Protein AF-A0A5C7P693-F1 (afdb_monomer)

Radius of gyration: 24.86 Å; Cα contacts (8 Å, |Δi|>4): 1282; chains: 1; bounding box: 94×65×63 Å

Structure (mmCIF, N/CA/C/O backbone):
data_AF-A0A5C7P693-F1
#
_entry.id   AF-A0A5C7P693-F1
#
loop_
_atom_site.group_PDB
_atom_site.id
_atom_site.type_symbol
_atom_site.label_atom_id
_atom_site.label_alt_id
_atom_site.label_comp_id
_atom_site.label_asym_id
_atom_site.label_entity_id
_atom_site.label_seq_id
_atom_site.pdbx_PDB_ins_code
_atom_site.Cartn_x
_atom_site.Cartn_y
_atom_site.Cartn_z
_atom_site.occupancy
_atom_site.B_iso_or_equiv
_atom_site.auth_seq_id
_atom_site.auth_comp_id
_atom_site.auth_asym_id
_a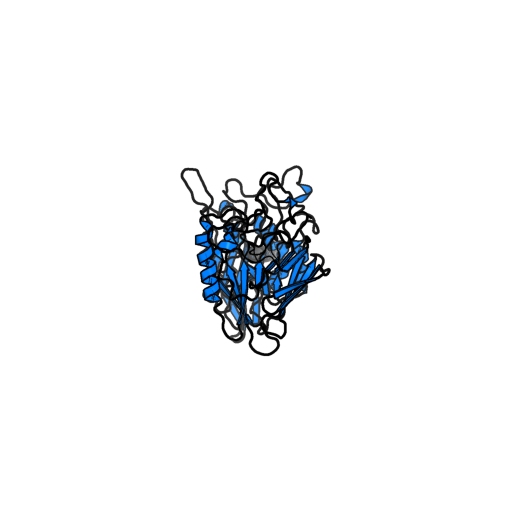tom_site.auth_atom_id
_atom_site.pdbx_PDB_model_num
ATOM 1 N N . MET A 1 1 ? -62.249 37.754 34.924 1.00 47.22 1 MET A N 1
ATOM 2 C CA . MET A 1 1 ? -62.516 36.468 34.241 1.00 47.22 1 MET A CA 1
ATOM 3 C C . MET A 1 1 ? -61.365 35.525 34.557 1.00 47.22 1 MET A C 1
ATOM 5 O O . MET A 1 1 ? -60.233 35.872 34.254 1.00 47.22 1 MET A O 1
ATOM 9 N N . ARG A 1 2 ? -61.610 34.408 35.256 1.00 47.81 2 ARG A N 1
ATOM 10 C CA . ARG A 1 2 ? -60.581 33.380 35.505 1.00 47.81 2 ARG A CA 1
ATOM 11 C C . ARG A 1 2 ? -60.559 32.422 34.303 1.00 47.81 2 ARG A C 1
ATOM 13 O O . ARG A 1 2 ? -61.648 32.008 33.904 1.00 47.81 2 ARG A O 1
ATOM 20 N N . PRO A 1 3 ? -59.395 32.068 33.728 1.00 51.25 3 PRO A N 1
ATOM 21 C CA . PRO A 1 3 ? -59.340 31.085 32.649 1.00 51.25 3 PRO A CA 1
ATOM 22 C C . PRO A 1 3 ? -59.873 29.739 33.153 1.00 51.25 3 PRO A C 1
ATOM 24 O O . PRO A 1 3 ? -59.611 29.364 34.301 1.00 51.25 3 PRO A O 1
ATOM 27 N N . SER A 1 4 ? -60.639 29.023 32.326 1.00 54.06 4 SER A N 1
ATOM 28 C CA . SER A 1 4 ? -61.181 27.716 32.706 1.00 54.06 4 SER A CA 1
ATOM 29 C C . SER A 1 4 ? -60.040 26.714 32.921 1.00 54.06 4 SER A C 1
ATOM 31 O O . SER A 1 4 ? -59.011 26.764 32.243 1.00 54.06 4 SER A O 1
ATOM 33 N N . ARG A 1 5 ? -60.212 25.785 33.872 1.00 58.06 5 ARG A N 1
ATOM 34 C CA . ARG A 1 5 ? -59.250 24.698 34.155 1.00 58.06 5 ARG A CA 1
ATOM 35 C C . ARG A 1 5 ? -58.845 23.912 32.896 1.00 58.06 5 ARG A C 1
ATOM 37 O O . ARG A 1 5 ? -57.736 23.396 32.836 1.00 58.06 5 ARG A O 1
ATOM 44 N N . SER A 1 6 ? -59.712 23.874 31.888 1.00 57.50 6 SER A N 1
ATOM 45 C CA . SER A 1 6 ? -59.493 23.220 30.597 1.00 57.50 6 SER A CA 1
ATOM 46 C C . SER A 1 6 ? -58.358 23.858 29.787 1.00 57.50 6 SER A C 1
ATOM 48 O O . SER A 1 6 ? -57.587 23.143 29.159 1.00 57.50 6 SER A O 1
ATOM 50 N N . VAL A 1 7 ? -58.203 25.187 29.842 1.00 58.53 7 VAL A N 1
ATOM 51 C CA . VAL A 1 7 ? -57.138 25.910 29.117 1.00 58.53 7 VAL A CA 1
ATOM 52 C C . VAL A 1 7 ? -55.760 25.598 29.709 1.00 58.53 7 VAL A C 1
ATOM 54 O O . VAL A 1 7 ? -54.795 25.422 28.972 1.00 58.53 7 VAL A O 1
ATOM 57 N N . TRP A 1 8 ? -55.677 25.453 31.034 1.00 55.38 8 TRP A N 1
ATOM 58 C CA . TRP A 1 8 ? -54.432 25.112 31.729 1.00 55.38 8 TRP A CA 1
ATOM 59 C C . TRP A 1 8 ? -53.971 23.677 31.459 1.00 55.38 8 TRP A C 1
ATOM 61 O O . TRP A 1 8 ? -52.776 23.443 31.314 1.00 55.38 8 TRP A O 1
ATOM 71 N N . LEU A 1 9 ? -54.904 22.727 31.344 1.00 57.31 9 LEU A N 1
ATOM 72 C CA . LEU A 1 9 ? -54.591 21.328 31.031 1.00 57.31 9 LEU A CA 1
ATOM 73 C C . LEU A 1 9 ? -54.105 21.153 29.586 1.00 57.31 9 LEU A C 1
ATOM 75 O O . LEU A 1 9 ? -53.140 20.431 29.354 1.00 57.31 9 LEU A O 1
ATOM 79 N N . VAL A 1 10 ? -54.723 21.851 28.628 1.00 61.34 10 VAL A N 1
ATOM 80 C CA . VAL A 1 10 ? -54.292 21.820 27.221 1.00 61.34 10 VAL A CA 1
ATOM 81 C C . VAL A 1 10 ? -52.940 22.513 27.046 1.00 61.34 10 VAL A C 1
ATOM 83 O O . VAL A 1 10 ? -52.070 21.974 26.371 1.00 61.34 10 VAL A O 1
ATOM 86 N N . ALA A 1 11 ? -52.716 23.657 27.703 1.00 56.78 11 ALA A N 1
ATOM 87 C CA . ALA A 1 11 ? -51.423 24.342 27.672 1.00 56.78 11 ALA A CA 1
ATOM 88 C C . ALA A 1 11 ? -50.302 23.499 28.308 1.00 56.78 11 ALA A C 1
ATOM 90 O O . ALA A 1 11 ? -49.216 23.409 27.744 1.00 56.78 11 ALA A O 1
ATOM 91 N N . ALA A 1 12 ? -50.567 22.831 29.437 1.00 59.97 12 ALA A N 1
ATOM 92 C CA . ALA A 1 12 ? -49.597 21.941 30.073 1.00 59.97 12 ALA A CA 1
ATOM 93 C C . ALA A 1 12 ? -49.266 20.718 29.199 1.00 59.97 12 ALA A C 1
ATOM 95 O O . ALA A 1 12 ? -48.096 20.375 29.054 1.00 59.97 12 ALA A O 1
ATOM 96 N N . ALA A 1 13 ? -50.268 20.099 28.564 1.00 59.09 13 ALA A N 1
ATOM 97 C CA . ALA A 1 13 ? -50.055 18.977 27.649 1.00 59.09 13 ALA A CA 1
ATOM 98 C C . ALA A 1 13 ? -49.260 19.386 26.395 1.00 59.09 13 ALA A C 1
ATOM 100 O O . ALA A 1 13 ? -48.373 18.650 25.965 1.00 59.09 13 ALA A O 1
ATOM 101 N N . LEU A 1 14 ? -49.523 20.578 25.845 1.00 58.81 14 LEU A N 1
ATOM 102 C CA . LEU A 1 14 ? -48.789 21.112 24.695 1.00 58.81 14 LEU A CA 1
ATOM 103 C C . LEU A 1 14 ? -47.322 21.410 25.048 1.00 58.81 14 LEU A C 1
ATOM 105 O O . LEU A 1 14 ? -46.427 21.080 24.277 1.00 58.81 14 LEU A O 1
ATOM 109 N N . VAL A 1 15 ? -47.062 21.979 26.230 1.00 64.94 15 VAL A N 1
ATOM 110 C CA . VAL A 1 15 ? -45.697 22.245 26.715 1.00 64.94 15 VAL A CA 1
ATOM 111 C C . VAL A 1 15 ? -44.927 20.941 26.937 1.00 64.94 15 VAL A C 1
ATOM 113 O O . VAL A 1 15 ? -43.784 20.840 26.503 1.00 64.94 15 VAL A O 1
ATOM 116 N N . VAL A 1 16 ? -45.545 19.920 27.540 1.00 66.88 16 VAL A N 1
ATOM 117 C CA . VAL A 1 16 ? -44.906 18.604 27.732 1.00 66.88 16 VAL A CA 1
ATOM 118 C C . VAL A 1 16 ? -44.606 17.925 26.391 1.00 66.88 16 VAL A C 1
ATOM 120 O O . VAL A 1 16 ? -43.514 17.388 26.221 1.00 66.88 16 VAL A O 1
ATOM 123 N N . ALA A 1 17 ? -45.519 17.995 25.418 1.00 59.44 17 ALA A N 1
ATOM 124 C CA . ALA A 1 17 ? -45.304 17.430 24.085 1.00 59.44 17 ALA A CA 1
ATOM 125 C C . ALA A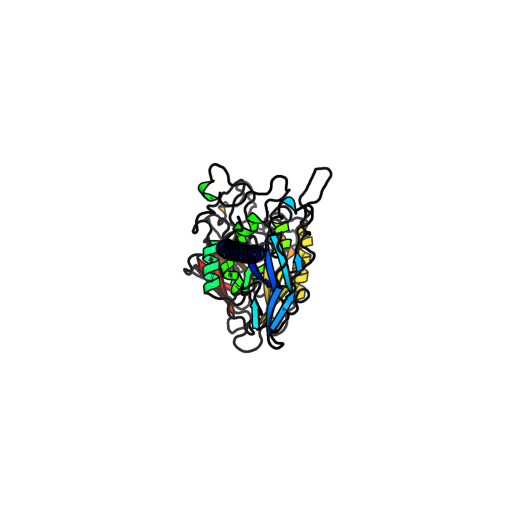 1 17 ? -44.176 18.141 23.313 1.00 59.44 17 ALA A C 1
ATOM 127 O O . ALA A 1 17 ? -43.347 17.480 22.692 1.00 59.44 17 ALA A O 1
ATOM 128 N N . VAL A 1 18 ? -44.099 19.475 23.389 1.00 63.09 18 VAL A N 1
ATOM 129 C CA . VAL A 1 18 ? -43.037 20.263 22.738 1.00 63.09 18 VAL A CA 1
ATOM 130 C C . VAL A 1 18 ? -41.677 20.025 23.400 1.00 63.09 18 VAL A C 1
ATOM 132 O O . VAL A 1 18 ? -40.685 19.846 22.697 1.00 63.09 18 VAL A O 1
ATOM 135 N N . VAL A 1 19 ? -41.616 19.962 24.734 1.00 66.56 19 VAL A N 1
ATOM 136 C CA . VAL A 1 19 ? -40.375 19.644 25.465 1.00 66.56 19 VAL A CA 1
ATOM 137 C C . VAL A 1 19 ? -39.921 18.210 25.178 1.00 66.56 19 VAL A C 1
ATOM 139 O O . VAL A 1 19 ? -38.734 17.988 24.950 1.00 66.56 19 VAL A O 1
ATOM 142 N N . GLY A 1 20 ? -40.849 17.250 25.117 1.00 57.53 20 GLY A N 1
ATOM 143 C CA . GLY A 1 20 ? -40.555 15.866 24.738 1.00 57.53 20 GLY A CA 1
ATOM 144 C C . GLY A 1 20 ? -40.014 15.745 23.311 1.00 57.53 20 GLY A C 1
ATOM 145 O O . GLY A 1 20 ? -38.998 15.091 23.098 1.00 57.53 20 GLY A O 1
ATOM 146 N N . LEU A 1 21 ? -40.626 16.435 22.342 1.00 60.53 21 LEU A N 1
ATOM 147 C CA . LEU A 1 21 ? -40.161 16.451 20.952 1.00 60.53 21 LEU A CA 1
ATO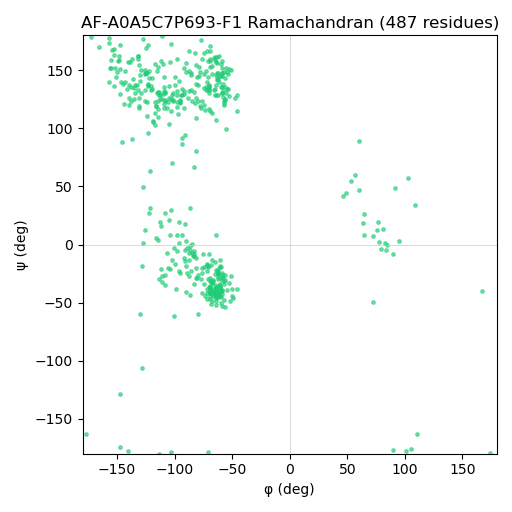M 148 C C . LEU A 1 21 ? -38.779 17.113 20.811 1.00 60.53 21 LEU A C 1
ATOM 150 O O . LEU A 1 21 ? -37.923 16.598 20.098 1.00 60.53 21 LEU A O 1
ATOM 154 N N . MET A 1 22 ? -38.532 18.213 21.529 1.00 58.88 22 MET A N 1
ATOM 155 C CA . MET A 1 22 ? -37.226 18.885 21.566 1.00 58.88 22 MET A CA 1
ATOM 156 C C . MET A 1 22 ? -36.141 18.004 22.201 1.00 58.88 22 MET A C 1
ATOM 158 O O . MET A 1 22 ? -35.011 17.997 21.722 1.00 58.88 22 MET A O 1
ATOM 162 N N . ALA A 1 23 ? -36.473 17.231 23.240 1.00 57.84 23 ALA A N 1
ATOM 163 C CA . ALA A 1 23 ? -35.546 16.283 23.856 1.00 57.84 23 ALA A CA 1
ATOM 164 C C . ALA A 1 23 ? -35.203 15.116 22.913 1.00 57.84 23 ALA A C 1
ATOM 166 O O . ALA A 1 23 ? -34.032 14.773 22.780 1.00 57.84 23 ALA A O 1
ATOM 167 N N . VAL A 1 24 ? -36.192 14.556 22.205 1.00 58.59 24 VAL A N 1
ATOM 168 C CA . VAL A 1 24 ? -35.976 13.491 21.207 1.00 58.59 24 VAL A CA 1
ATOM 169 C C . VAL A 1 24 ? -35.137 13.992 20.029 1.00 58.59 24 VAL A C 1
ATOM 171 O O . VAL A 1 24 ? -34.193 13.320 19.623 1.00 58.59 24 VAL A O 1
ATOM 174 N N . LEU A 1 25 ? -35.417 15.196 19.519 1.00 55.19 25 LEU A N 1
ATOM 175 C CA . LEU A 1 25 ? -34.618 15.820 18.460 1.00 55.19 25 LEU A CA 1
ATOM 176 C C . LEU A 1 25 ? -33.186 16.125 18.918 1.00 55.19 25 LEU A C 1
ATOM 178 O O . LEU A 1 25 ? -32.253 15.960 18.139 1.00 55.19 25 LEU A O 1
ATOM 182 N N . ALA A 1 26 ? -32.990 16.536 20.174 1.00 52.62 26 ALA A N 1
ATOM 183 C CA . ALA A 1 26 ? -31.662 16.791 20.727 1.00 52.62 26 ALA A CA 1
ATOM 184 C C . ALA A 1 26 ? -30.843 15.505 20.926 1.00 52.62 26 ALA A C 1
ATOM 186 O O . ALA A 1 26 ? -29.634 15.533 20.708 1.00 52.62 26 ALA A O 1
ATOM 187 N N . VAL A 1 27 ? -31.478 14.392 21.312 1.00 54.28 27 VAL A N 1
ATOM 188 C CA . VAL A 1 27 ? -30.828 13.072 21.394 1.00 54.28 27 VAL A CA 1
ATOM 189 C C . VAL A 1 27 ? -30.477 12.568 19.996 1.00 54.28 27 VAL A C 1
ATOM 191 O O . VAL A 1 27 ? -29.309 12.318 19.739 1.00 54.28 27 VAL A O 1
ATOM 194 N N . ALA A 1 28 ? -31.421 12.566 19.050 1.00 52.25 28 ALA A N 1
ATOM 195 C CA . ALA A 1 28 ? -31.156 12.142 17.672 1.00 52.25 28 ALA A CA 1
ATOM 196 C C . ALA A 1 28 ? -30.082 13.001 16.975 1.00 52.25 28 ALA A C 1
ATOM 198 O O . ALA A 1 28 ? -29.264 12.489 16.216 1.00 52.25 28 ALA A O 1
ATOM 199 N N . ALA A 1 29 ? -30.040 14.310 17.247 1.00 55.09 29 ALA A N 1
ATOM 200 C CA . ALA A 1 29 ? -28.994 15.191 16.731 1.00 55.09 29 ALA A CA 1
ATOM 201 C C . ALA A 1 29 ? -27.624 14.956 17.393 1.00 55.09 29 ALA A C 1
ATOM 203 O O . ALA A 1 29 ? -26.605 15.183 16.746 1.00 55.09 29 ALA A O 1
ATOM 204 N N . ARG A 1 30 ? -27.577 14.523 18.661 1.00 57.56 30 ARG A N 1
ATOM 205 C CA . ARG A 1 30 ? -26.333 14.118 19.340 1.00 57.56 30 ARG A CA 1
ATOM 206 C C . ARG A 1 30 ? -25.839 12.766 18.835 1.00 57.56 30 ARG A C 1
ATOM 208 O O . ARG A 1 30 ? -24.663 12.664 18.505 1.00 57.56 30 ARG A O 1
ATOM 215 N N . ASP A 1 31 ? -26.734 11.795 18.693 1.00 61.16 31 ASP A N 1
ATOM 216 C CA . ASP A 1 31 ? -26.422 10.469 18.156 1.00 61.16 31 ASP A CA 1
ATOM 217 C C . ASP A 1 31 ? -25.913 10.579 16.712 1.00 61.16 31 ASP A C 1
ATOM 219 O O . ASP A 1 31 ? -24.866 10.032 16.390 1.00 61.16 31 ASP A O 1
ATOM 223 N N . ASN A 1 32 ? -26.551 11.402 15.868 1.00 63.41 32 ASN A N 1
ATOM 224 C CA . ASN A 1 32 ? -26.065 11.656 14.506 1.00 63.41 32 ASN A CA 1
ATOM 225 C C . ASN A 1 32 ? -24.734 12.417 14.451 1.00 63.41 32 ASN A C 1
ATOM 227 O O . ASN A 1 32 ? -23.987 12.232 13.493 1.00 63.41 32 ASN A O 1
ATOM 231 N N . ARG A 1 33 ? -24.435 13.300 15.416 1.00 66.31 33 ARG A N 1
ATOM 232 C CA . ARG A 1 33 ? -23.152 14.031 15.469 1.00 66.31 33 ARG A CA 1
ATOM 233 C C . ARG A 1 33 ? -21.992 13.128 15.868 1.00 66.31 33 ARG A C 1
ATOM 235 O O . ARG A 1 33 ? -20.912 13.288 15.312 1.00 66.31 33 ARG A O 1
ATOM 242 N N . ASN A 1 34 ? -22.237 12.203 16.791 1.00 71.12 34 ASN A N 1
ATOM 243 C CA . ASN A 1 34 ? -21.235 11.276 17.309 1.00 71.12 34 ASN A CA 1
ATOM 244 C C . ASN A 1 34 ? -21.159 9.959 16.520 1.00 71.12 34 ASN A C 1
ATOM 246 O O . ASN A 1 34 ? -20.299 9.133 16.815 1.00 71.12 34 ASN A O 1
ATOM 250 N N . ALA A 1 35 ? -22.042 9.754 15.537 1.00 81.81 35 ALA A N 1
ATOM 251 C CA . ALA A 1 35 ? -21.994 8.590 14.667 1.00 81.81 35 ALA A CA 1
ATOM 252 C C . ALA A 1 35 ? -20.677 8.571 13.863 1.00 81.81 35 ALA A C 1
ATOM 254 O O . ALA A 1 35 ? -20.345 9.581 13.227 1.00 81.81 35 ALA A O 1
ATOM 255 N N . PRO A 1 36 ? -19.933 7.452 13.873 1.00 88.56 36 PRO A N 1
ATOM 256 C CA . PRO A 1 36 ? -18.752 7.289 13.039 1.00 88.56 36 PRO A CA 1
ATOM 257 C C . PRO A 1 36 ? -19.138 7.306 11.562 1.00 88.56 36 PRO A C 1
ATOM 259 O O . PRO A 1 36 ? -20.120 6.693 11.149 1.00 88.56 36 PRO A O 1
ATOM 262 N N . LEU A 1 37 ? -18.337 8.018 10.776 1.00 94.25 37 LEU A N 1
ATOM 263 C CA . LEU A 1 37 ? -18.365 7.980 9.316 1.00 94.25 37 LEU A CA 1
ATOM 264 C C . LEU A 1 37 ? -17.731 6.682 8.809 1.00 94.25 37 LEU A C 1
ATOM 266 O O . LEU A 1 37 ? -18.185 6.121 7.820 1.00 94.25 37 LEU A O 1
ATOM 270 N N . ALA A 1 38 ? -16.720 6.188 9.525 1.00 97.19 38 ALA A N 1
ATOM 271 C CA . ALA A 1 38 ? -16.117 4.883 9.307 1.00 97.19 38 ALA A CA 1
ATOM 272 C C . ALA A 1 38 ? -15.526 4.339 10.609 1.00 97.19 38 ALA A C 1
ATOM 274 O O . ALA A 1 38 ? -15.098 5.103 11.479 1.00 97.19 38 ALA A O 1
ATOM 275 N N . ALA A 1 39 ? -15.471 3.015 10.715 1.00 98.25 39 ALA A N 1
ATOM 276 C CA . ALA A 1 39 ? -14.687 2.309 11.713 1.00 98.25 39 ALA A CA 1
ATOM 277 C C . ALA A 1 39 ? -14.068 1.072 11.063 1.00 98.25 39 ALA A C 1
ATOM 279 O O . ALA A 1 39 ? -14.768 0.365 10.345 1.00 98.25 39 ALA A O 1
ATOM 280 N N . PHE A 1 40 ? -12.781 0.833 11.295 1.00 98.69 40 PHE A N 1
ATOM 281 C CA . PHE A 1 40 ? -12.024 -0.262 10.689 1.00 98.69 40 PHE A CA 1
ATOM 282 C C . PHE A 1 40 ? -10.869 -0.696 11.589 1.00 98.69 40 PHE A C 1
ATOM 284 O O . PHE A 1 40 ? -10.530 -0.013 12.557 1.00 98.69 40 PHE A O 1
ATOM 291 N N . THR A 1 41 ? -10.259 -1.832 11.263 1.00 98.88 41 THR A N 1
ATOM 292 C CA . THR A 1 41 ? -9.111 -2.372 11.996 1.00 98.88 41 THR A CA 1
ATOM 293 C C . THR A 1 41 ? -7.864 -2.325 11.120 1.00 98.88 41 THR A C 1
ATOM 295 O O . THR A 1 41 ? -7.879 -2.792 9.985 1.00 98.88 41 THR A O 1
ATOM 298 N N . ILE A 1 42 ? -6.784 -1.758 11.654 1.00 98.75 42 ILE A N 1
ATOM 299 C CA . ILE A 1 42 ? -5.488 -1.613 10.982 1.00 98.75 42 ILE A CA 1
ATOM 300 C C . ILE A 1 42 ? -4.508 -2.639 11.556 1.00 98.75 42 ILE A C 1
ATOM 302 O O . ILE A 1 42 ? -4.434 -2.803 12.779 1.00 98.75 42 ILE A O 1
ATOM 306 N N . MET A 1 43 ? -3.736 -3.292 10.686 1.00 98.75 43 MET A N 1
ATOM 307 C CA . MET A 1 43 ? -2.601 -4.128 11.086 1.00 98.75 43 MET A CA 1
ATOM 308 C C . MET A 1 43 ? -1.458 -3.261 11.624 1.00 98.75 43 MET A C 1
ATOM 310 O O . MET A 1 43 ? -1.111 -2.234 11.048 1.00 98.75 43 MET A O 1
ATOM 314 N N . ALA A 1 44 ? -0.839 -3.685 12.719 1.00 98.44 44 ALA A N 1
ATOM 315 C CA . ALA A 1 44 ? 0.168 -2.916 13.438 1.00 98.44 44 ALA A CA 1
ATOM 316 C C . ALA A 1 44 ? 1.337 -3.801 13.901 1.00 98.44 44 ALA A C 1
ATOM 318 O O . ALA A 1 44 ? 1.175 -5.011 14.085 1.00 98.44 44 ALA A O 1
ATOM 319 N N . PRO A 1 45 ? 2.529 -3.237 14.147 1.00 97.75 45 PRO A N 1
ATOM 320 C CA . PRO A 1 45 ? 3.596 -3.997 14.783 1.00 97.75 45 PRO A CA 1
ATOM 321 C C . PRO A 1 45 ? 3.302 -4.277 16.264 1.00 97.75 45 PRO A C 1
ATOM 323 O O . PRO A 1 45 ? 2.513 -3.585 16.912 1.00 97.75 45 PRO A O 1
ATOM 326 N N . ARG A 1 46 ? 3.951 -5.313 16.811 1.00 95.94 46 ARG A N 1
ATOM 327 C CA . ARG A 1 46 ? 3.710 -5.794 18.187 1.00 95.94 46 ARG A CA 1
ATOM 328 C C . ARG A 1 46 ? 4.023 -4.771 19.282 1.00 95.94 46 ARG A C 1
ATOM 330 O O . ARG A 1 46 ? 3.487 -4.880 20.379 1.00 95.94 46 ARG A O 1
ATOM 337 N N . ASP A 1 47 ? 4.903 -3.812 19.011 1.00 95.88 47 ASP A N 1
ATOM 338 C CA . ASP A 1 47 ? 5.233 -2.714 19.925 1.00 95.88 47 ASP A CA 1
ATOM 339 C C . ASP A 1 47 ? 4.152 -1.621 19.964 1.00 95.88 47 ASP A C 1
ATOM 341 O O . ASP A 1 47 ? 4.064 -0.895 20.952 1.00 95.88 47 ASP A O 1
ATOM 345 N N . VAL A 1 48 ? 3.297 -1.542 18.939 1.00 97.75 48 VAL A N 1
ATOM 346 C CA . VAL A 1 48 ? 2.104 -0.680 18.908 1.00 97.75 48 VAL A CA 1
ATOM 347 C C . VAL A 1 48 ? 0.898 -1.377 19.537 1.00 97.75 48 VAL A C 1
ATOM 349 O O . VAL A 1 48 ? 0.157 -0.764 20.304 1.00 97.75 48 VAL A O 1
ATOM 352 N N . SER A 1 49 ? 0.685 -2.657 19.224 1.00 97.69 49 SER A N 1
ATOM 353 C CA . SER A 1 49 ? -0.429 -3.448 19.754 1.00 97.69 49 SER A CA 1
ATOM 354 C C . SER A 1 49 ? -0.026 -4.909 19.919 1.00 97.69 49 SER A C 1
ATOM 356 O O . SER A 1 49 ? 0.445 -5.532 18.970 1.00 97.69 49 SER A O 1
ATOM 358 N N . GLU A 1 50 ? -0.260 -5.491 21.099 1.00 95.44 50 GLU A N 1
ATOM 359 C CA . GLU A 1 50 ? 0.066 -6.900 21.378 1.00 95.44 50 GLU A CA 1
ATOM 360 C C . GLU A 1 50 ? -0.652 -7.861 20.413 1.00 95.44 50 GLU A C 1
ATOM 362 O O . GLU A 1 50 ? -0.048 -8.820 19.929 1.00 95.44 50 GLU A O 1
ATOM 367 N N . SER A 1 51 ? -1.921 -7.571 20.096 1.00 96.69 51 SER A N 1
ATOM 368 C CA . SER A 1 51 ? -2.719 -8.326 19.119 1.00 96.69 51 SER A CA 1
ATOM 369 C C . SER A 1 51 ? -2.341 -8.036 17.667 1.00 96.69 51 SER A C 1
ATOM 371 O O . SER A 1 51 ? -2.857 -8.697 16.774 1.00 96.69 51 SER A O 1
ATOM 373 N N . GLN A 1 52 ? -1.476 -7.043 17.430 1.00 98.00 52 GLN A N 1
ATOM 374 C CA . GLN A 1 52 ? -1.166 -6.481 16.113 1.00 98.00 52 GLN A CA 1
ATOM 375 C C . GLN A 1 52 ? -2.346 -5.801 15.417 1.00 98.00 52 GLN A C 1
ATOM 377 O O . GLN A 1 52 ? -2.285 -5.558 14.216 1.00 98.00 52 GLN A O 1
ATOM 382 N N . LEU A 1 53 ? -3.394 -5.449 16.165 1.00 98.75 53 LEU A N 1
ATOM 383 C CA . LEU A 1 53 ? -4.576 -4.772 15.646 1.00 98.75 53 LEU A CA 1
ATOM 384 C C . LEU A 1 53 ? -4.820 -3.450 16.373 1.00 98.75 53 LEU A C 1
ATOM 386 O O . LEU A 1 53 ? -4.739 -3.369 17.604 1.00 98.75 53 LEU A O 1
ATOM 390 N N . VAL A 1 54 ? -5.152 -2.417 15.606 1.00 98.81 54 VAL A N 1
ATOM 391 C CA . VAL A 1 54 ? -5.569 -1.103 16.104 1.00 98.81 54 VAL A CA 1
ATOM 392 C C . VAL A 1 54 ? -6.936 -0.780 15.518 1.00 98.81 54 VAL A C 1
ATOM 394 O O . VAL A 1 54 ? -7.100 -0.737 14.301 1.00 98.81 54 VAL A O 1
ATOM 397 N N . ALA A 1 55 ? -7.919 -0.522 16.377 1.00 98.75 55 ALA A N 1
ATOM 398 C CA . ALA A 1 55 ? -9.202 0.016 15.950 1.00 98.75 55 ALA A CA 1
ATOM 399 C C . ALA A 1 55 ? -9.035 1.488 15.559 1.00 98.75 55 ALA A C 1
ATOM 401 O O . ALA A 1 55 ? -8.447 2.273 16.307 1.00 98.75 55 ALA A O 1
ATOM 402 N N . ARG A 1 56 ? -9.585 1.868 14.407 1.00 98.62 56 ARG A N 1
ATOM 403 C CA . ARG A 1 56 ? -9.633 3.236 13.889 1.00 98.62 56 ARG A CA 1
ATOM 404 C C . ARG A 1 56 ? -11.083 3.647 13.700 1.00 98.62 56 ARG A C 1
ATOM 406 O O . ARG A 1 56 ? -11.880 2.876 13.177 1.00 98.62 56 ARG A O 1
ATOM 413 N N . ALA A 1 57 ? -11.416 4.867 14.099 1.00 98.25 57 ALA A N 1
ATOM 414 C CA . ALA A 1 57 ? -12.719 5.465 13.843 1.00 98.25 57 ALA A CA 1
ATOM 415 C C . ALA A 1 57 ? -12.551 6.884 13.312 1.00 98.25 57 ALA A C 1
ATOM 417 O O . ALA A 1 57 ? -11.738 7.642 13.841 1.00 98.25 57 ALA A O 1
ATOM 418 N N . LEU A 1 58 ? -13.330 7.243 12.295 1.00 97.94 58 LEU A N 1
ATOM 419 C CA . LEU A 1 58 ? -13.422 8.608 11.789 1.00 97.94 58 LEU A CA 1
ATOM 420 C C . LEU A 1 58 ? -14.790 9.171 12.158 1.00 97.94 58 LEU A C 1
ATOM 422 O O . LEU A 1 58 ? -15.823 8.623 11.777 1.00 97.94 58 LEU A O 1
ATOM 426 N N . VAL A 1 59 ? -14.799 10.267 12.906 1.00 96.56 59 VAL A N 1
ATOM 427 C CA . VAL A 1 59 ? -16.005 11.003 13.307 1.00 96.56 59 VAL A CA 1
ATOM 428 C C . VAL A 1 59 ? -15.891 12.452 12.840 1.00 96.56 59 VAL A C 1
ATOM 430 O O . VAL A 1 59 ? -14.836 12.889 12.380 1.00 96.56 59 VAL A O 1
ATOM 433 N N . ARG A 1 60 ? -16.971 13.230 12.958 1.00 95.31 60 ARG A N 1
ATOM 434 C CA . ARG A 1 60 ? -16.896 14.679 12.713 1.00 95.31 60 ARG A CA 1
ATOM 435 C C . ARG A 1 60 ? -15.967 15.354 13.726 1.00 95.31 60 ARG A C 1
ATOM 437 O O . ARG A 1 60 ? -15.915 14.933 14.879 1.00 95.31 60 ARG A O 1
ATOM 444 N N . ALA A 1 61 ? -15.273 16.415 13.322 1.00 93.62 61 ALA A N 1
ATOM 445 C CA . ALA A 1 61 ? -14.262 17.088 14.145 1.00 93.62 61 ALA A CA 1
ATOM 446 C C . ALA A 1 61 ? -14.770 17.575 15.516 1.00 93.62 61 ALA A C 1
ATOM 448 O O . ALA A 1 61 ? -14.002 17.631 16.480 1.00 93.62 61 ALA A O 1
ATOM 449 N N . GLU A 1 62 ? -16.053 17.935 15.620 1.00 91.12 62 GLU A N 1
ATOM 450 C CA . GLU A 1 62 ? -16.690 18.371 16.864 1.00 91.12 62 GLU A CA 1
ATOM 451 C C . GLU A 1 62 ? -17.177 17.228 17.770 1.00 91.12 62 GLU A C 1
ATOM 453 O O . GLU A 1 62 ? -17.634 17.493 18.887 1.00 91.12 62 GLU A O 1
ATOM 458 N N . ALA A 1 63 ? -17.131 15.983 17.295 1.00 92.69 63 ALA A N 1
ATOM 459 C CA . ALA A 1 63 ? -17.533 14.816 18.064 1.00 92.69 63 ALA A CA 1
ATOM 460 C C . ALA A 1 63 ? -16.463 14.429 19.096 1.00 92.69 63 ALA A C 1
ATOM 462 O O . ALA A 1 63 ? -15.286 14.783 19.001 1.00 92.69 63 ALA A O 1
ATOM 463 N N . THR A 1 64 ? -16.880 13.670 20.105 1.00 93.31 64 THR A N 1
ATOM 464 C CA . THR A 1 64 ? -15.955 12.966 20.999 1.00 93.31 64 THR A CA 1
ATOM 465 C C . THR A 1 64 ? -15.587 11.623 20.394 1.00 93.31 64 THR A C 1
ATOM 467 O O . THR A 1 64 ? -16.442 10.989 19.774 1.00 93.31 64 THR A O 1
ATOM 470 N N . CYS A 1 65 ? -14.361 11.158 20.634 1.00 96.38 65 CYS A N 1
ATOM 471 C CA . CYS A 1 65 ? -14.002 9.800 20.249 1.00 96.38 65 CYS A CA 1
ATOM 472 C C . CYS A 1 65 ? -14.973 8.786 20.876 1.00 96.38 65 CYS A C 1
ATOM 474 O O . CYS A 1 65 ? -15.253 8.890 22.076 1.00 96.38 65 CYS A O 1
ATOM 476 N N . PRO A 1 66 ? -15.526 7.857 20.076 1.00 96.25 66 PRO A N 1
ATOM 477 C CA . PRO A 1 66 ? -16.375 6.797 20.593 1.00 96.25 66 PRO A CA 1
ATOM 478 C C . PRO A 1 66 ? -15.541 5.812 21.420 1.00 96.25 66 PRO A C 1
ATOM 480 O O . PRO A 1 66 ? -14.312 5.826 21.376 1.00 96.25 66 PRO A O 1
ATOM 483 N N . GLN A 1 67 ? -16.220 4.953 22.173 1.00 96.75 67 GLN A N 1
ATOM 484 C CA . GLN A 1 67 ? -15.596 3.787 22.792 1.00 96.75 67 GLN A CA 1
ATOM 485 C C . GLN A 1 67 ? -15.685 2.585 21.847 1.00 96.75 67 GLN A C 1
ATOM 487 O O . GLN A 1 67 ? -16.559 2.529 20.972 1.00 96.75 67 GLN A O 1
ATOM 492 N N . VAL A 1 68 ? -14.772 1.632 22.028 1.00 97.88 68 VAL A N 1
ATOM 493 C CA . VAL A 1 68 ? -14.845 0.317 21.390 1.00 97.88 68 VAL A CA 1
ATOM 494 C C . VAL A 1 68 ? -15.472 -0.662 22.377 1.00 97.88 68 VAL A C 1
ATOM 496 O O . VAL A 1 68 ? -14.839 -1.026 23.372 1.00 97.88 68 VAL A O 1
ATOM 499 N N . SER A 1 69 ? -16.679 -1.133 22.078 1.00 98.12 69 SER A N 1
ATOM 500 C CA . SER A 1 69 ? -17.302 -2.223 22.825 1.00 98.12 69 SER A CA 1
ATOM 501 C C . SER A 1 69 ? -16.670 -3.532 22.370 1.00 98.12 69 SER A C 1
ATOM 503 O O . SER A 1 69 ? -16.748 -3.879 21.189 1.00 98.12 69 SER A O 1
ATOM 505 N N . VAL A 1 70 ? -16.032 -4.258 23.284 1.00 98.12 70 VAL A N 1
ATOM 506 C CA . VAL A 1 70 ? -15.333 -5.513 22.984 1.00 98.12 70 VAL A CA 1
ATOM 507 C C . VAL A 1 70 ? -15.817 -6.650 23.873 1.00 98.12 70 VAL A C 1
ATOM 509 O O . VAL A 1 70 ? -16.122 -6.448 25.049 1.00 98.12 70 VAL A O 1
ATOM 512 N N . SER A 1 71 ? -15.804 -7.861 23.320 1.00 97.56 71 SER A N 1
ATOM 513 C CA . SER A 1 71 ? -16.083 -9.106 24.043 1.00 97.56 71 SER A CA 1
ATOM 514 C C . SER A 1 71 ? -14.939 -10.095 23.852 1.00 97.56 71 SER A C 1
ATOM 516 O O . SER A 1 71 ? -14.270 -10.103 22.817 1.00 97.56 71 SER A O 1
ATOM 518 N N . GLY A 1 72 ? -14.720 -10.950 24.847 1.00 95.00 72 GLY A N 1
ATOM 519 C CA . GLY A 1 72 ? -13.730 -12.025 24.805 1.00 95.00 72 GLY A CA 1
ATOM 520 C C . GLY A 1 72 ? -13.770 -12.871 26.076 1.00 95.00 72 GLY A C 1
ATOM 521 O O . GLY A 1 72 ? -14.717 -12.790 26.860 1.00 95.00 72 GLY A O 1
ATOM 522 N N . ALA A 1 73 ? -12.719 -13.654 26.331 1.00 87.94 73 ALA A N 1
ATOM 523 C CA . ALA A 1 73 ? -12.662 -14.559 27.490 1.00 87.94 73 ALA A CA 1
ATOM 524 C C . ALA A 1 73 ? -12.808 -13.847 28.855 1.00 87.94 73 ALA A C 1
ATOM 526 O O . ALA A 1 73 ? -13.237 -14.456 29.834 1.00 87.94 73 ALA A O 1
ATOM 527 N N . GLY A 1 74 ? -12.462 -12.556 28.921 1.00 86.88 74 GLY A N 1
ATOM 528 C CA . GLY A 1 74 ? -12.597 -11.713 30.113 1.00 86.88 74 GLY A CA 1
ATOM 529 C C . GLY A 1 74 ? -13.979 -11.075 30.319 1.00 86.88 74 GLY A C 1
ATOM 530 O O . GLY A 1 74 ? -14.144 -10.349 31.297 1.00 86.88 74 GLY A O 1
ATOM 531 N N . GLY A 1 75 ? -14.949 -11.328 29.432 1.00 93.81 75 GLY A N 1
ATOM 532 C CA . GLY A 1 75 ? -16.264 -10.677 29.418 1.00 93.81 75 GLY A CA 1
ATOM 533 C C . GLY A 1 75 ? -16.312 -9.396 28.577 1.00 93.81 75 GLY A C 1
ATOM 534 O O . GLY A 1 75 ? -15.331 -9.030 27.926 1.00 93.81 75 GLY A O 1
ATOM 535 N N . ASP A 1 76 ? -17.470 -8.734 28.595 1.00 97.00 76 ASP A N 1
ATOM 536 C CA . ASP A 1 76 ? -17.726 -7.507 27.834 1.00 97.00 76 ASP A CA 1
ATOM 537 C C . ASP A 1 76 ? -17.134 -6.281 28.541 1.00 97.00 76 ASP A C 1
ATOM 539 O O . ASP A 1 76 ? -17.271 -6.125 29.761 1.00 97.00 76 ASP A O 1
ATOM 543 N N . ARG A 1 77 ? -16.494 -5.388 27.782 1.00 96.38 77 ARG A N 1
ATOM 544 C CA . ARG A 1 77 ? -15.975 -4.108 28.287 1.00 96.38 77 ARG A CA 1
ATOM 545 C C . ARG A 1 77 ? -15.904 -3.047 27.193 1.00 96.38 77 ARG A C 1
ATOM 547 O O . ARG A 1 77 ? -15.881 -3.364 26.011 1.00 96.38 77 ARG A O 1
ATOM 554 N N . GLU A 1 78 ? -15.793 -1.798 27.622 1.00 97.31 78 GLU A N 1
ATOM 555 C CA . GLU A 1 78 ? -15.540 -0.647 26.755 1.00 97.31 78 GLU A CA 1
ATOM 556 C C . GLU A 1 78 ? -14.055 -0.269 26.801 1.00 97.31 78 GLU A C 1
ATOM 558 O O . GLU A 1 78 ? -13.449 -0.255 27.878 1.00 97.31 78 GLU A O 1
ATOM 563 N N . LEU A 1 79 ? -13.471 0.032 25.642 1.00 97.19 79 LEU A N 1
ATOM 564 C CA . LEU A 1 79 ? -12.129 0.597 25.509 1.00 97.19 79 LEU A CA 1
ATOM 565 C C . LEU A 1 79 ? -12.238 2.062 25.083 1.00 97.19 79 LEU A C 1
ATOM 567 O O . LEU A 1 79 ? -12.939 2.378 24.121 1.00 97.19 79 LEU A O 1
ATOM 571 N N . ASP A 1 80 ? -11.523 2.950 25.769 1.00 97.50 80 ASP A N 1
ATOM 572 C CA . ASP A 1 80 ? -11.432 4.351 25.362 1.00 97.50 80 ASP A CA 1
ATOM 573 C C . ASP A 1 80 ? -10.559 4.486 24.109 1.00 97.50 80 ASP A C 1
ATOM 575 O O . ASP A 1 80 ? -9.478 3.897 24.032 1.00 97.50 80 ASP A O 1
ATOM 579 N N . MET A 1 81 ? -11.015 5.288 23.144 1.00 98.06 81 MET A N 1
ATOM 580 C CA . MET A 1 81 ? -10.207 5.669 21.987 1.00 98.06 81 MET A CA 1
ATOM 581 C C . MET A 1 81 ? -9.531 7.026 22.207 1.00 98.06 81 MET A C 1
ATOM 583 O O . MET A 1 81 ? -10.136 7.975 22.716 1.00 98.06 81 MET A O 1
ATOM 587 N N . THR A 1 82 ? -8.284 7.134 21.761 1.00 97.62 82 THR A N 1
ATOM 588 C CA . THR A 1 82 ? -7.478 8.353 21.812 1.00 97.62 82 THR A CA 1
ATOM 589 C C . THR A 1 82 ? -7.721 9.204 20.563 1.00 97.62 82 THR A C 1
ATOM 591 O O . THR A 1 82 ? -7.683 8.674 19.452 1.00 97.62 82 THR A O 1
ATOM 594 N N . PRO A 1 83 ? -7.962 10.522 20.695 1.00 97.75 83 PRO A N 1
ATOM 595 C CA . PRO A 1 83 ? -8.079 11.414 19.549 1.00 97.75 83 PRO A CA 1
ATOM 596 C C . PRO A 1 83 ? -6.734 11.621 18.850 1.00 97.75 83 PRO A C 1
ATOM 598 O O . PRO A 1 83 ? -5.742 11.974 19.483 1.00 97.75 83 PRO A O 1
ATOM 601 N N . ARG A 1 84 ? -6.759 11.521 17.525 1.00 97.94 84 ARG A N 1
ATOM 602 C CA . ARG A 1 84 ? -5.662 11.798 16.601 1.00 97.94 84 ARG A CA 1
ATOM 603 C C . ARG A 1 84 ? -5.968 13.085 15.851 1.00 97.94 84 ARG A C 1
ATOM 605 O O . ARG A 1 84 ? -7.040 13.225 15.261 1.00 97.94 84 ARG A O 1
ATOM 612 N N . ARG A 1 85 ? -5.069 14.064 15.932 1.00 96.75 85 ARG A N 1
ATOM 613 C CA . ARG A 1 85 ? -5.295 15.416 15.403 1.00 96.75 85 ARG A CA 1
ATOM 614 C C . ARG A 1 85 ? -4.214 15.776 14.394 1.00 96.75 85 ARG A C 1
ATOM 616 O O . ARG A 1 85 ? -3.065 15.421 14.629 1.00 96.75 85 ARG A O 1
ATOM 623 N N . PRO A 1 86 ? -4.558 16.508 13.323 1.00 97.56 86 PRO A N 1
ATOM 624 C CA . PRO A 1 86 ? -3.558 16.982 12.380 1.00 97.56 86 PRO A CA 1
ATOM 625 C C . PRO A 1 86 ? -2.585 17.942 13.069 1.00 97.56 86 PRO A C 1
ATOM 627 O O . PRO A 1 86 ? -2.942 18.629 14.037 1.00 97.56 86 PRO A O 1
ATOM 630 N N . GLY A 1 87 ? -1.385 18.065 12.507 1.00 96.44 87 GLY A N 1
ATOM 631 C CA . GLY A 1 87 ? -0.478 19.147 12.871 1.00 96.44 87 GLY A CA 1
ATOM 632 C C . GLY A 1 87 ? -1.121 20.522 12.664 1.00 96.44 87 GLY A C 1
ATOM 633 O O . GLY A 1 87 ? -1.939 20.729 11.764 1.00 96.44 87 GLY A O 1
ATOM 634 N N . ALA A 1 88 ? -0.744 21.494 13.497 1.00 96.81 88 ALA A N 1
ATOM 635 C CA . ALA A 1 88 ? -1.389 22.811 13.532 1.00 96.81 88 ALA A CA 1
ATOM 636 C C . ALA A 1 88 ? -1.371 23.548 12.177 1.00 96.81 88 ALA A C 1
ATOM 638 O O . ALA A 1 88 ? -2.297 24.296 11.870 1.00 96.81 88 ALA A O 1
ATOM 639 N N . THR A 1 89 ? -0.335 23.332 11.367 1.00 97.69 89 THR A N 1
ATOM 640 C CA . THR A 1 89 ? -0.164 23.931 10.035 1.00 97.69 89 THR A CA 1
ATOM 641 C C . THR A 1 89 ? -0.941 23.214 8.931 1.00 97.69 89 THR A C 1
ATOM 643 O O . THR A 1 89 ? -1.225 23.838 7.914 1.00 97.69 89 THR A O 1
ATOM 646 N N . ALA A 1 90 ? -1.331 21.952 9.134 1.00 97.75 90 ALA A N 1
ATOM 647 C CA . ALA A 1 90 ? -2.209 21.202 8.232 1.00 97.75 90 ALA A CA 1
ATOM 648 C C . ALA A 1 90 ? -3.699 21.375 8.586 1.00 97.75 90 ALA A C 1
ATOM 650 O O . ALA A 1 90 ? -4.569 21.158 7.746 1.00 97.75 90 ALA A O 1
ATOM 651 N N . GLN A 1 91 ? -4.009 21.817 9.813 1.00 96.69 91 GLN A N 1
ATOM 652 C CA . GLN A 1 91 ? -5.374 21.952 10.336 1.00 96.69 91 GLN A CA 1
ATOM 653 C C . GLN A 1 91 ? -6.382 22.629 9.385 1.00 96.69 91 GLN A C 1
ATOM 655 O O . GLN A 1 91 ? -7.511 22.142 9.338 1.00 96.69 91 GLN A O 1
ATOM 660 N N . PRO A 1 92 ? -6.043 23.676 8.600 1.00 96.75 92 PRO A N 1
ATOM 661 C CA . PRO A 1 92 ? -7.003 24.280 7.674 1.00 96.75 92 PRO A CA 1
ATOM 662 C C . PRO A 1 92 ? -7.593 23.313 6.633 1.00 96.75 92 PRO A C 1
ATOM 664 O O . PRO A 1 92 ? -8.724 23.528 6.203 1.00 96.75 92 PRO A O 1
ATOM 667 N N . ALA A 1 93 ? -6.864 22.256 6.253 1.00 97.75 93 ALA A N 1
ATOM 668 C CA . ALA A 1 93 ? -7.337 21.193 5.357 1.00 97.75 93 ALA A CA 1
ATOM 669 C C . ALA A 1 93 ? -7.983 20.003 6.098 1.00 97.75 93 ALA A C 1
ATOM 671 O O . ALA A 1 93 ? -8.668 19.184 5.486 1.00 97.75 93 ALA A O 1
ATOM 672 N N . PHE A 1 94 ? -7.789 19.919 7.416 1.00 97.88 94 PHE A N 1
ATOM 673 C CA . PHE A 1 94 ? -8.158 18.784 8.268 1.00 97.88 94 PHE A CA 1
ATOM 674 C C . PHE A 1 94 ? -9.006 19.237 9.473 1.00 97.88 94 PHE A C 1
ATOM 676 O O . PHE A 1 94 ? -8.696 18.977 10.637 1.00 97.88 94 PHE A O 1
ATOM 683 N N . ALA A 1 95 ? -10.043 20.032 9.199 1.00 95.62 95 ALA A N 1
ATOM 684 C CA . ALA A 1 95 ? -10.876 20.693 10.209 1.00 95.62 95 ALA A CA 1
ATOM 685 C C . ALA A 1 95 ? -12.277 20.083 10.382 1.00 95.62 95 ALA A C 1
ATOM 687 O O . ALA A 1 95 ? -13.029 20.513 11.257 1.00 95.62 95 ALA A O 1
ATOM 688 N N . SER A 1 96 ? -12.657 19.140 9.525 1.00 95.62 96 SER A N 1
ATOM 689 C CA . SER A 1 96 ? -13.988 18.534 9.446 1.00 95.62 96 SER A CA 1
ATOM 690 C C . SER A 1 96 ? -14.055 17.125 10.033 1.00 95.62 96 SER A C 1
ATOM 692 O O . SER A 1 96 ? -15.142 16.708 10.443 1.00 95.62 96 SER A O 1
ATOM 694 N N . LEU A 1 97 ? -12.920 16.429 10.158 1.00 96.94 97 LEU A N 1
ATOM 695 C CA . LEU A 1 97 ? -12.835 15.101 10.766 1.00 96.94 97 LEU A CA 1
ATOM 696 C C . LEU A 1 97 ? -11.981 15.064 12.028 1.00 96.94 97 LEU A C 1
ATOM 698 O O . LEU A 1 97 ? -11.075 15.866 12.242 1.00 96.94 97 LEU A O 1
ATOM 702 N N . LEU A 1 98 ? -12.281 14.075 12.862 1.00 97.50 98 LEU A N 1
ATOM 703 C CA . LEU A 1 98 ? -11.439 13.626 13.956 1.00 97.50 98 LEU A CA 1
ATOM 704 C C . LEU A 1 98 ? -11.221 12.122 13.795 1.00 97.50 98 LEU A C 1
ATOM 706 O O . LEU A 1 98 ? -12.181 11.349 13.749 1.00 97.50 98 LEU A O 1
ATOM 710 N N . ALA A 1 99 ? -9.955 11.720 13.731 1.00 98.19 99 ALA A N 1
ATOM 711 C CA . ALA A 1 99 ? -9.573 10.322 13.812 1.00 98.19 99 ALA A CA 1
ATOM 712 C C . ALA A 1 99 ? -9.429 9.908 15.280 1.00 98.19 99 ALA A C 1
ATOM 714 O O . ALA A 1 99 ? -9.011 10.699 16.125 1.00 98.19 99 ALA A O 1
ATOM 715 N N . CYS A 1 100 ? -9.774 8.665 15.587 1.00 98.31 100 CYS A N 1
ATOM 716 C CA . CYS A 1 100 ? -9.673 8.091 16.921 1.00 98.31 100 CYS A CA 1
ATOM 717 C C . CYS A 1 100 ? -9.051 6.700 16.826 1.00 98.31 100 CYS A C 1
ATOM 719 O O . CYS A 1 100 ? -9.421 5.935 15.933 1.00 98.31 100 CYS A O 1
ATOM 721 N N . SER A 1 101 ? -8.135 6.360 17.731 1.00 98.25 101 SER A N 1
ATOM 722 C CA . SER A 1 101 ? -7.434 5.070 17.746 1.00 98.25 101 SER A CA 1
ATOM 723 C C . SER A 1 101 ? -7.567 4.352 19.088 1.00 98.25 101 SER A C 1
ATOM 725 O O . SER A 1 101 ? -7.609 4.982 20.142 1.00 98.25 101 SER A O 1
ATOM 727 N N . ALA A 1 102 ? -7.618 3.022 19.061 1.00 98.44 102 ALA A N 1
ATOM 728 C CA . ALA A 1 102 ? -7.413 2.189 20.245 1.00 98.44 102 ALA A CA 1
ATOM 729 C C . ALA A 1 102 ? -6.674 0.896 19.863 1.00 98.44 102 ALA A C 1
ATOM 731 O O . ALA A 1 102 ? -7.202 0.121 19.058 1.00 98.44 102 ALA A O 1
ATOM 732 N N . PRO A 1 103 ? -5.486 0.613 20.433 1.00 98.31 103 PRO A N 1
ATOM 733 C CA . PRO A 1 103 ? -4.874 -0.708 20.337 1.00 98.31 103 PRO A CA 1
ATOM 734 C C . PRO A 1 103 ? -5.815 -1.776 20.905 1.00 98.31 103 PRO A C 1
ATOM 736 O O . PRO A 1 103 ? -6.294 -1.656 22.036 1.00 98.31 103 PRO A O 1
ATOM 739 N N . LEU A 1 104 ? -6.094 -2.819 20.124 1.00 98.12 104 LEU A N 1
ATOM 740 C CA . LEU A 1 104 ? -6.955 -3.912 20.558 1.00 98.12 104 LEU A CA 1
ATOM 741 C C . LEU A 1 104 ? -6.147 -4.926 21.385 1.00 98.12 104 LEU A C 1
ATOM 743 O O . LEU A 1 104 ? -5.081 -5.363 20.956 1.00 98.12 104 LEU A O 1
ATOM 747 N N . PRO A 1 105 ? -6.622 -5.341 22.567 1.00 95.94 105 PRO A N 1
ATOM 748 C CA . PRO A 1 105 ? -6.016 -6.445 23.309 1.00 95.94 105 PRO A CA 1
ATOM 749 C C . PRO A 1 105 ? -6.121 -7.778 22.556 1.00 95.94 105 PRO A C 1
ATOM 751 O O . PRO A 1 105 ? -7.022 -7.970 21.746 1.00 95.94 105 PRO A O 1
ATOM 754 N N . ALA A 1 106 ? -5.241 -8.732 22.860 1.00 94.31 106 ALA A N 1
ATOM 755 C CA . ALA A 1 106 ? -5.368 -10.093 22.340 1.00 94.31 106 ALA A CA 1
ATOM 756 C C . ALA A 1 106 ? -6.571 -10.840 22.959 1.00 94.31 106 ALA A C 1
ATOM 758 O O . ALA A 1 106 ? -7.033 -10.513 24.057 1.00 94.31 106 ALA A O 1
ATOM 759 N N . GLY A 1 107 ? -7.057 -11.878 22.268 1.00 93.38 107 GLY A N 1
ATOM 760 C CA . GLY A 1 107 ? -8.104 -12.780 22.773 1.00 93.38 107 GLY A CA 1
ATOM 761 C C . GLY A 1 107 ? -9.532 -12.219 22.734 1.00 93.38 107 GLY A C 1
ATOM 762 O O . GLY A 1 107 ? -10.402 -12.702 23.467 1.00 93.38 107 GLY A O 1
ATOM 763 N N . LEU A 1 108 ? -9.775 -11.190 21.919 1.00 97.00 108 LEU A N 1
ATOM 764 C CA . LEU A 1 108 ? -11.120 -10.692 21.638 1.00 97.00 108 LEU A CA 1
ATOM 765 C C . LEU A 1 108 ? -11.839 -11.603 20.637 1.00 97.00 108 LEU A C 1
ATOM 767 O O . LEU A 1 108 ? -11.219 -12.173 19.747 1.00 97.00 108 LEU A O 1
ATOM 771 N N . THR A 1 109 ? -13.158 -11.706 20.766 1.00 96.75 109 THR A N 1
ATOM 772 C CA . THR A 1 109 ? -14.024 -12.442 19.829 1.00 96.75 109 THR A CA 1
ATOM 773 C C . THR A 1 109 ? -14.938 -11.521 19.028 1.00 96.75 109 THR A C 1
ATOM 775 O O . THR A 1 109 ? -15.444 -11.918 17.984 1.00 96.75 109 THR A O 1
ATOM 778 N N . SER A 1 110 ? -15.182 -10.299 19.507 1.00 97.88 110 SER A N 1
ATOM 779 C CA . SER A 1 110 ? -15.946 -9.284 18.778 1.00 97.88 110 SER A CA 1
ATOM 780 C C . SER A 1 110 ? -15.575 -7.878 19.230 1.00 97.88 110 SER A C 1
ATOM 782 O O . SER A 1 110 ? -15.200 -7.668 20.386 1.00 97.88 110 SER A O 1
ATOM 784 N N . ALA A 1 111 ? -15.723 -6.921 18.318 1.00 98.19 111 ALA A N 1
ATOM 785 C CA . ALA A 1 111 ? -15.501 -5.506 18.556 1.00 98.19 111 ALA A CA 1
ATOM 786 C C . ALA A 1 111 ? -16.500 -4.681 17.735 1.00 98.19 111 ALA A C 1
ATOM 788 O O . ALA A 1 111 ? -16.779 -4.985 16.571 1.00 98.19 111 ALA A O 1
ATOM 789 N N . THR A 1 112 ? -17.046 -3.632 18.344 1.00 98.06 112 THR A N 1
ATOM 790 C CA . THR A 1 112 ? -17.886 -2.651 17.656 1.00 98.06 112 THR A CA 1
ATOM 791 C C . THR A 1 112 ? -17.520 -1.240 18.078 1.00 98.06 112 THR A C 1
ATOM 793 O O . THR A 1 112 ? -17.284 -0.992 19.257 1.00 98.06 112 THR A O 1
ATOM 796 N N . VAL A 1 113 ? -17.557 -0.299 17.141 1.00 96.94 113 VAL A N 1
ATOM 797 C CA . VAL A 1 113 ? -17.382 1.130 17.410 1.00 96.94 113 VAL A CA 1
ATOM 798 C C . VAL A 1 113 ? -18.689 1.839 17.103 1.00 96.94 113 VAL A C 1
ATOM 800 O O . VAL A 1 113 ? -19.092 1.928 15.944 1.00 96.94 113 VAL A O 1
ATOM 803 N N . ALA A 1 114 ? -19.374 2.315 18.145 1.00 89.44 114 ALA A N 1
ATOM 804 C CA . ALA A 1 114 ? -20.666 3.000 18.028 1.00 89.44 114 ALA A CA 1
ATOM 805 C C . ALA A 1 114 ? -21.672 2.273 17.098 1.00 89.44 114 ALA A C 1
ATOM 807 O O . ALA A 1 114 ? -22.367 2.891 16.293 1.00 89.44 114 ALA A O 1
ATOM 808 N N . GLY A 1 115 ? -21.737 0.941 17.211 1.00 88.00 115 GLY A N 1
ATOM 809 C CA . GLY A 1 115 ? -22.640 0.080 16.440 1.00 88.00 115 GLY A CA 1
ATOM 810 C C . GLY A 1 115 ? -22.091 -0.438 15.105 1.00 88.00 115 GLY A C 1
ATOM 811 O O . GLY A 1 115 ? -22.716 -1.318 14.518 1.00 88.00 115 GLY A O 1
ATOM 812 N N . LEU A 1 116 ? -20.932 0.042 14.639 1.00 95.38 116 LEU A N 1
ATOM 813 C CA . LEU A 1 116 ? -20.240 -0.522 13.477 1.00 95.38 116 LEU A CA 1
ATOM 814 C C . LEU A 1 116 ? -19.361 -1.698 13.907 1.00 95.38 116 LEU A C 1
ATOM 816 O O . LEU A 1 116 ? -18.502 -1.538 14.772 1.00 95.38 116 LEU A O 1
ATOM 820 N N . THR A 1 117 ? -19.563 -2.872 13.313 1.00 97.31 117 THR A N 1
ATOM 821 C CA . THR A 1 117 ? -18.690 -4.036 13.522 1.00 97.31 117 THR A CA 1
ATOM 822 C C . THR A 1 117 ? -17.332 -3.805 12.879 1.00 97.31 117 THR A C 1
ATOM 824 O O . THR A 1 117 ? -17.264 -3.350 11.740 1.00 97.31 117 THR A O 1
ATOM 827 N N . ILE A 1 118 ? -16.272 -4.161 13.603 1.00 98.56 118 ILE A N 1
ATOM 828 C CA . ILE A 1 118 ? -14.901 -4.187 13.093 1.00 98.56 118 ILE A CA 1
ATOM 829 C C . ILE A 1 118 ? -14.235 -5.530 13.443 1.00 98.56 118 ILE A C 1
ATOM 831 O O . ILE A 1 118 ? -14.621 -6.159 14.437 1.00 98.56 118 ILE A O 1
ATOM 835 N N . PRO A 1 119 ? -13.226 -5.973 12.676 1.00 98.25 119 PRO A N 1
ATOM 836 C CA . PRO A 1 119 ? -12.426 -7.147 13.007 1.00 98.25 119 PRO A CA 1
ATOM 837 C C . PRO A 1 119 ? -11.777 -7.004 14.387 1.00 98.25 119 PRO A C 1
ATOM 839 O O . PRO A 1 119 ? -11.062 -6.038 14.653 1.00 98.25 119 PRO A O 1
ATOM 842 N N . ALA A 1 120 ? -12.040 -7.963 15.273 1.00 97.75 120 ALA A N 1
ATOM 843 C CA . ALA A 1 120 ? -11.589 -7.919 16.666 1.00 97.75 120 ALA A CA 1
ATOM 844 C C . ALA A 1 120 ? -10.280 -8.681 16.912 1.00 97.75 120 ALA A C 1
ATOM 846 O O . ALA A 1 120 ? -9.577 -8.404 17.881 1.00 97.75 120 ALA A O 1
ATOM 847 N N . ALA A 1 121 ? -9.994 -9.660 16.056 1.00 96.62 121 ALA A N 1
ATOM 848 C CA . ALA A 1 121 ? -8.854 -10.558 16.129 1.00 96.62 121 ALA A CA 1
ATOM 849 C C . ALA A 1 121 ? -8.533 -11.083 14.723 1.00 96.62 121 ALA A C 1
ATOM 851 O O . ALA A 1 121 ? -9.402 -11.084 13.850 1.00 96.62 121 ALA A O 1
ATOM 852 N N . LEU A 1 122 ? -7.298 -11.545 14.535 1.00 94.75 122 LEU A N 1
ATOM 853 C CA . LEU A 1 122 ? -6.964 -12.451 13.439 1.00 94.75 122 LEU A CA 1
ATOM 854 C C . LEU A 1 122 ? -7.548 -13.837 13.749 1.00 94.75 122 LEU A C 1
ATOM 856 O O . LEU A 1 122 ? -7.636 -14.192 14.932 1.00 94.75 122 LEU A O 1
ATOM 860 N N . PRO A 1 123 ? -7.938 -14.625 12.736 1.00 91.50 123 PRO A N 1
ATOM 861 C CA . PRO A 1 123 ? -8.291 -16.019 12.962 1.00 91.50 123 PRO A CA 1
ATOM 862 C C . PRO A 1 123 ? -7.065 -16.821 13.423 1.00 91.50 123 PRO A C 1
ATOM 864 O O . PRO A 1 123 ? -5.919 -16.435 13.186 1.00 91.50 123 PRO A O 1
ATOM 867 N N . ASP A 1 124 ? -7.316 -17.963 14.066 1.00 89.62 124 ASP A N 1
ATOM 868 C CA . ASP A 1 124 ? -6.254 -18.895 14.472 1.00 89.62 124 ASP A CA 1
ATOM 869 C C . ASP A 1 124 ? -5.522 -19.498 13.256 1.00 89.62 124 ASP A C 1
ATOM 871 O O . ASP A 1 124 ? -4.365 -19.901 13.369 1.00 89.62 124 ASP A O 1
ATOM 875 N N . GLU A 1 125 ? -6.196 -19.548 12.103 1.00 91.62 125 GLU A N 1
ATOM 876 C CA . GLU A 1 125 ? -5.671 -19.971 10.806 1.00 91.62 125 GLU A CA 1
ATOM 877 C C . GLU A 1 125 ? -6.190 -19.004 9.724 1.00 91.62 125 GLU A C 1
ATOM 879 O O . GLU A 1 125 ? -7.393 -18.787 9.609 1.00 91.62 125 GLU A O 1
ATOM 884 N N . VAL A 1 126 ? -5.271 -18.391 8.978 1.00 93.94 126 VAL A N 1
ATOM 885 C CA . VAL A 1 126 ? -5.503 -17.520 7.822 1.00 93.94 126 VAL A CA 1
ATOM 886 C C . VAL A 1 126 ? -5.472 -18.381 6.566 1.00 93.94 126 VAL A C 1
ATOM 888 O O . VAL A 1 126 ? -4.433 -18.957 6.229 1.00 93.94 126 VAL A O 1
ATOM 891 N N . ASP A 1 127 ? -6.602 -18.424 5.872 1.00 93.62 127 ASP A N 1
ATOM 892 C CA . ASP A 1 127 ? -6.824 -19.192 4.650 1.00 93.62 127 ASP A CA 1
ATOM 893 C C . ASP A 1 127 ? -6.925 -18.289 3.413 1.00 93.62 127 ASP A C 1
ATOM 895 O O . ASP A 1 127 ? -6.613 -18.730 2.305 1.00 93.62 127 ASP A O 1
ATOM 899 N N . GLU A 1 128 ? -7.339 -17.029 3.578 1.00 96.88 128 GLU A N 1
ATOM 900 C CA . GLU A 1 128 ? -7.485 -16.078 2.475 1.00 96.88 128 GLU A CA 1
ATOM 901 C C . GLU A 1 128 ? -6.901 -14.701 2.814 1.00 96.88 128 GLU A C 1
ATOM 903 O O . GLU A 1 128 ? -7.296 -14.043 3.776 1.00 96.88 128 GLU A O 1
ATOM 908 N N . VAL A 1 129 ? -5.994 -14.221 1.962 1.00 98.62 129 VAL A N 1
ATOM 909 C CA . VAL A 1 129 ? -5.440 -12.863 2.020 1.00 98.62 129 VAL A CA 1
ATOM 910 C C . VAL A 1 129 ? -5.835 -12.118 0.751 1.00 98.62 129 VAL A C 1
ATOM 912 O O . VAL A 1 129 ? -5.470 -12.530 -0.348 1.00 98.62 129 VAL A O 1
ATOM 915 N N . ALA A 1 130 ? -6.571 -11.019 0.884 1.00 98.88 130 ALA A N 1
ATOM 916 C CA . ALA A 1 130 ? -6.912 -10.167 -0.252 1.00 98.88 130 ALA A CA 1
ATOM 917 C C . ALA A 1 130 ? -5.832 -9.111 -0.511 1.00 98.88 130 ALA A C 1
ATOM 919 O O . ALA A 1 130 ? -5.168 -8.650 0.419 1.00 98.88 130 ALA A O 1
ATOM 920 N N . ILE A 1 131 ? -5.667 -8.724 -1.776 1.00 98.81 131 ILE A N 1
ATOM 921 C CA . ILE A 1 131 ? -4.653 -7.764 -2.220 1.00 98.81 131 ILE A CA 1
ATOM 922 C C . ILE A 1 131 ? -5.280 -6.752 -3.186 1.00 98.81 131 ILE A C 1
ATOM 924 O O . ILE A 1 131 ? -5.949 -7.136 -4.147 1.00 98.81 131 ILE A O 1
ATOM 928 N N . LEU A 1 132 ? -5.045 -5.467 -2.928 1.00 98.31 132 LEU A N 1
ATOM 929 C CA . LEU A 1 132 ? -5.531 -4.306 -3.681 1.00 98.31 132 LEU A CA 1
ATOM 930 C C . LEU A 1 132 ? -4.579 -3.135 -3.390 1.00 98.31 132 LEU A C 1
ATOM 932 O O . LEU A 1 132 ? -4.194 -2.989 -2.242 1.00 98.31 132 LEU A O 1
ATOM 936 N N . ALA A 1 133 ? -4.216 -2.309 -4.371 1.00 98.44 133 ALA A N 1
ATOM 937 C CA . ALA A 1 133 ? -3.445 -1.072 -4.161 1.00 98.44 133 ALA A CA 1
ATOM 938 C C . ALA A 1 133 ? -3.651 -0.080 -5.316 1.00 98.44 133 ALA A C 1
ATOM 940 O O . ALA A 1 133 ? -4.371 -0.398 -6.266 1.00 98.44 133 ALA A O 1
ATOM 941 N N . ASP A 1 134 ? -3.040 1.109 -5.232 1.00 98.75 134 ASP A N 1
ATOM 942 C CA . ASP A 1 134 ? -3.135 2.185 -6.229 1.00 98.75 134 ASP A CA 1
ATOM 943 C C . ASP A 1 134 ? -4.602 2.516 -6.522 1.00 98.75 134 ASP A C 1
ATOM 945 O O . ASP A 1 134 ? -5.107 2.398 -7.641 1.00 98.75 134 ASP A O 1
ATOM 949 N N . SER A 1 135 ? -5.340 2.820 -5.458 1.00 97.88 135 SER A N 1
ATOM 950 C CA . SER A 1 135 ? -6.799 2.717 -5.422 1.00 97.88 135 SER A CA 1
ATOM 951 C C . SER A 1 135 ? -7.531 4.029 -5.699 1.00 97.88 135 SER A C 1
ATOM 953 O O . SER A 1 135 ? -8.684 3.998 -6.137 1.00 97.88 135 SER A O 1
ATOM 955 N N . GLY A 1 136 ? -6.890 5.182 -5.492 1.00 96.12 136 GLY A N 1
ATOM 956 C CA . GLY A 1 136 ? -7.536 6.487 -5.683 1.00 96.12 136 GLY A CA 1
ATOM 957 C C . GLY A 1 136 ? -7.794 6.844 -7.152 1.00 96.12 136 GLY A C 1
ATOM 958 O O . GLY A 1 136 ? -7.529 6.062 -8.064 1.00 96.12 136 GLY A O 1
ATOM 959 N N . CYS A 1 137 ? -8.347 8.034 -7.403 1.00 96.44 137 CYS A N 1
ATOM 960 C CA . CYS A 1 137 ? -8.748 8.443 -8.753 1.00 96.44 137 CYS A CA 1
ATOM 961 C C . CYS A 1 137 ? -7.877 9.568 -9.318 1.00 96.44 137 CYS A C 1
ATOM 963 O O . CYS A 1 137 ? -7.764 10.645 -8.734 1.00 96.44 137 CYS A O 1
ATOM 965 N N . ARG A 1 138 ? -7.288 9.356 -10.499 1.00 96.75 138 ARG A N 1
ATOM 966 C CA . ARG A 1 138 ? -6.324 10.286 -11.096 1.00 96.75 138 ARG A CA 1
ATOM 967 C C . ARG A 1 138 ? -6.963 11.596 -11.551 1.00 96.75 138 ARG A C 1
ATOM 969 O O . ARG A 1 138 ? -7.707 11.629 -12.531 1.00 96.75 138 ARG A O 1
ATOM 976 N N . VAL A 1 139 ? -6.564 12.690 -10.906 1.00 96.75 139 VAL A N 1
ATOM 977 C CA . VAL A 1 139 ? -6.854 14.065 -11.328 1.00 96.75 139 VAL A CA 1
ATOM 978 C C . VAL A 1 139 ? -5.578 14.893 -11.162 1.00 96.75 139 VAL A C 1
ATOM 980 O O . VAL A 1 139 ? -5.321 15.441 -10.093 1.00 96.75 139 VAL A O 1
ATOM 983 N N . ASP A 1 140 ? -4.769 14.962 -12.222 1.00 95.19 140 ASP A N 1
ATOM 984 C CA . ASP A 1 140 ? -3.538 15.763 -12.284 1.00 95.19 140 ASP A CA 1
ATOM 985 C C . ASP A 1 140 ? -3.526 16.688 -13.519 1.00 95.19 140 ASP A C 1
ATOM 987 O O . ASP A 1 140 ? -4.438 16.662 -14.346 1.00 95.19 140 ASP A O 1
ATOM 991 N N . GLU A 1 141 ? -2.489 17.518 -13.667 1.00 93.56 141 GLU A N 1
ATOM 992 C CA . GLU A 1 141 ? -2.376 18.484 -14.777 1.00 93.56 141 GLU A CA 1
ATOM 993 C C . GLU A 1 141 ? -2.385 17.857 -16.185 1.00 93.56 141 GLU A C 1
ATOM 995 O O . GLU A 1 141 ? -2.619 18.553 -17.175 1.00 93.56 141 GLU A O 1
ATOM 1000 N N . LYS A 1 142 ? -2.090 16.560 -16.306 1.00 93.81 142 LYS A N 1
ATOM 1001 C CA . LYS A 1 142 ? -1.931 15.845 -17.581 1.00 93.81 142 LYS A CA 1
ATOM 1002 C C . LYS A 1 142 ? -3.045 14.834 -17.834 1.00 93.81 142 LYS A C 1
ATOM 1004 O O . LYS A 1 142 ? -3.290 14.479 -18.988 1.00 93.81 142 LYS A O 1
ATOM 1009 N N . ARG A 1 143 ? -3.659 14.304 -16.780 1.00 95.44 143 ARG A N 1
ATOM 1010 C CA . ARG A 1 143 ? -4.512 13.116 -16.808 1.00 95.44 143 ARG A CA 1
ATOM 1011 C C . ARG A 1 143 ? -5.714 13.333 -15.903 1.00 95.44 143 ARG A C 1
ATOM 1013 O O . ARG A 1 143 ? -5.574 13.487 -14.693 1.00 95.44 143 ARG A O 1
ATOM 1020 N N . ILE A 1 144 ? -6.897 13.263 -16.509 1.00 96.25 144 ILE A N 1
ATOM 1021 C CA . ILE A 1 144 ? -8.182 13.339 -15.814 1.00 96.25 144 ILE A CA 1
ATOM 1022 C C . ILE A 1 144 ? -8.947 12.036 -16.051 1.00 96.25 144 ILE A C 1
ATOM 1024 O O . ILE A 1 144 ? -9.448 11.787 -17.153 1.00 96.25 144 ILE A O 1
ATOM 1028 N N . GLN A 1 145 ? -9.007 11.198 -15.018 1.00 96.38 145 GLN A N 1
ATOM 1029 C CA . GLN A 1 145 ? -9.771 9.955 -14.987 1.00 96.38 145 GLN A CA 1
ATOM 1030 C C . GLN A 1 145 ? -11.261 10.233 -14.744 1.00 96.38 145 GLN A C 1
ATOM 1032 O O . GLN A 1 145 ? -11.646 11.239 -14.146 1.00 96.38 145 GLN A O 1
ATOM 1037 N N . ASP A 1 146 ? -12.117 9.333 -15.228 1.00 96.00 146 ASP A N 1
ATOM 1038 C CA . ASP A 1 146 ? -13.556 9.382 -14.968 1.00 96.00 146 ASP A CA 1
ATOM 1039 C C . ASP A 1 146 ? -13.890 8.786 -13.593 1.00 96.00 146 ASP A C 1
ATOM 1041 O O . ASP A 1 146 ? -14.310 7.635 -13.480 1.00 96.00 146 ASP A O 1
ATOM 1045 N N . CYS A 1 147 ? -13.690 9.592 -12.548 1.00 95.56 147 CYS A N 1
ATOM 1046 C CA . CYS A 1 147 ? -13.982 9.250 -11.151 1.00 95.56 147 CYS A CA 1
ATOM 1047 C C . CYS A 1 147 ? -15.482 9.086 -10.858 1.00 95.56 147 CYS A C 1
ATOM 1049 O O . CYS A 1 147 ? -15.862 8.597 -9.800 1.00 95.56 147 CYS A O 1
ATOM 1051 N N . ASN A 1 148 ? -16.357 9.512 -11.769 1.00 93.12 148 ASN A N 1
ATOM 1052 C CA . ASN A 1 148 ? -17.805 9.381 -11.610 1.00 93.12 148 ASN A CA 1
ATOM 1053 C C . ASN A 1 148 ? -18.355 8.088 -12.216 1.00 93.12 148 ASN A C 1
ATOM 1055 O O . ASN A 1 148 ? -19.520 7.745 -11.992 1.00 93.12 148 ASN A O 1
ATOM 1059 N N . SER A 1 149 ? -17.542 7.378 -12.995 1.00 94.00 149 SER A N 1
ATOM 1060 C CA . SER A 1 149 ? -17.909 6.118 -13.623 1.00 94.00 149 SER A CA 1
ATOM 1061 C C . SER A 1 149 ? -17.470 4.941 -12.763 1.00 94.00 149 SER A C 1
ATOM 1063 O O . SER A 1 149 ? -16.293 4.814 -12.439 1.00 94.00 149 SER A O 1
ATOM 1065 N N . ARG A 1 150 ? -18.392 4.012 -12.466 1.00 92.44 150 ARG A N 1
ATOM 1066 C CA . ARG A 1 150 ? -18.035 2.771 -11.756 1.00 92.44 150 ARG A CA 1
ATOM 1067 C C . ARG A 1 150 ? -17.044 1.913 -12.546 1.00 92.44 150 ARG A C 1
ATOM 1069 O O . ARG A 1 150 ? -16.285 1.188 -11.923 1.00 92.44 150 ARG A O 1
ATOM 1076 N N . ASP A 1 151 ? -17.035 1.998 -13.875 1.00 93.56 151 ASP A N 1
ATOM 1077 C CA . ASP A 1 151 ? -16.069 1.276 -14.718 1.00 93.56 151 ASP A CA 1
ATOM 1078 C C . ASP A 1 151 ? -14.777 2.084 -14.915 1.00 93.56 151 ASP A C 1
ATOM 1080 O O . ASP A 1 151 ? -13.714 1.516 -15.145 1.00 93.56 151 ASP A O 1
ATOM 1084 N N . GLY A 1 152 ? -14.874 3.417 -14.837 1.00 94.88 152 GLY A N 1
ATOM 1085 C CA . GLY A 1 152 ? -13.738 4.330 -14.953 1.00 94.88 152 GLY A CA 1
ATOM 1086 C C . GLY A 1 152 ? -12.889 4.393 -13.688 1.00 94.88 152 GLY A C 1
ATOM 1087 O O . GLY A 1 152 ? -11.690 4.613 -13.796 1.00 94.88 152 GLY A O 1
ATOM 1088 N N . TRP A 1 153 ? -13.490 4.173 -12.518 1.00 97.38 153 TRP A N 1
ATOM 1089 C CA . TRP A 1 153 ? -12.825 4.095 -11.220 1.00 97.38 153 TRP A CA 1
ATOM 1090 C C . TRP A 1 153 ? -13.545 3.065 -10.322 1.00 97.38 153 TRP A C 1
ATOM 1092 O O . TRP A 1 153 ? -14.492 3.395 -9.601 1.00 97.38 153 TRP A O 1
ATOM 1102 N N . PRO A 1 154 ? -13.158 1.776 -10.400 1.00 97.38 154 PRO A N 1
ATOM 1103 C CA . PRO A 1 154 ? -13.954 0.680 -9.850 1.00 97.38 154 PRO A CA 1
ATOM 1104 C C . PRO A 1 154 ? -13.639 0.291 -8.396 1.00 97.38 154 PRO A C 1
ATOM 1106 O O . PRO A 1 154 ? -14.053 -0.790 -7.970 1.00 97.38 154 PRO A O 1
ATOM 1109 N N . LEU A 1 155 ? -12.965 1.141 -7.610 1.00 98.19 155 LEU A N 1
ATOM 1110 C CA . LEU A 1 155 ? -12.570 0.824 -6.227 1.00 98.19 155 LEU A CA 1
ATOM 1111 C C . LEU A 1 155 ? -13.749 0.323 -5.376 1.00 98.19 155 LEU A C 1
ATOM 1113 O O . LEU A 1 155 ? -13.667 -0.741 -4.767 1.00 98.19 155 LEU A O 1
ATOM 1117 N N . ALA A 1 156 ? -14.885 1.028 -5.401 1.00 97.62 156 ALA A N 1
ATOM 1118 C CA . ALA A 1 156 ? -16.073 0.622 -4.647 1.00 97.62 156 ALA A CA 1
ATOM 1119 C C . ALA A 1 156 ? -16.616 -0.756 -5.077 1.00 97.62 156 ALA A C 1
ATOM 1121 O O . ALA A 1 156 ? -17.089 -1.526 -4.243 1.00 97.62 156 ALA A O 1
ATOM 1122 N N . GLN A 1 157 ? -16.528 -1.096 -6.371 1.00 97.62 157 GLN A N 1
ATOM 1123 C CA . GLN A 1 157 ? -16.943 -2.415 -6.871 1.00 97.62 157 GLN A CA 1
ATOM 1124 C C . GLN A 1 157 ? -16.031 -3.512 -6.330 1.00 97.62 157 GLN A C 1
ATOM 1126 O O . GLN A 1 157 ? -16.510 -4.548 -5.873 1.00 97.62 157 GLN A O 1
ATOM 1131 N N . MET A 1 158 ? -14.721 -3.276 -6.344 1.00 98.50 158 MET A N 1
ATOM 1132 C CA . MET A 1 158 ? -13.747 -4.234 -5.829 1.00 98.50 158 MET A CA 1
ATOM 1133 C C . MET A 1 158 ? -13.862 -4.395 -4.319 1.00 98.50 158 MET A C 1
ATOM 1135 O O . MET A 1 158 ? -13.878 -5.525 -3.843 1.00 98.50 158 MET A O 1
ATOM 1139 N N . ALA A 1 159 ? -14.071 -3.309 -3.574 1.00 98.75 159 ALA A N 1
ATOM 1140 C CA . ALA A 1 159 ? -14.321 -3.371 -2.140 1.00 98.75 159 ALA A CA 1
ATOM 1141 C C . ALA A 1 159 ? -15.562 -4.218 -1.806 1.00 98.75 159 ALA A C 1
ATOM 1143 O O . ALA A 1 159 ? -15.508 -5.055 -0.907 1.00 98.75 159 ALA A O 1
ATOM 1144 N N . GLU A 1 160 ? -16.664 -4.073 -2.557 1.00 98.62 160 GLU A N 1
ATOM 1145 C CA . GLU A 1 160 ? -17.859 -4.926 -2.424 1.00 98.62 160 GLU A CA 1
ATOM 1146 C C . GLU A 1 160 ? -17.544 -6.412 -2.683 1.00 98.62 160 GLU A C 1
ATOM 1148 O O . GLU A 1 160 ? -18.069 -7.292 -1.994 1.00 98.62 160 GLU A O 1
ATOM 1153 N N . ARG A 1 161 ? -16.692 -6.712 -3.671 1.00 98.44 161 ARG A N 1
ATOM 1154 C CA . ARG A 1 161 ? -16.296 -8.086 -4.020 1.00 98.44 161 ARG A CA 1
ATOM 1155 C C . ARG A 1 161 ? -15.369 -8.711 -2.985 1.00 98.44 161 ARG A C 1
ATOM 1157 O O . ARG A 1 161 ? -15.636 -9.829 -2.550 1.00 98.44 161 ARG A O 1
ATOM 1164 N N . ILE A 1 162 ? -14.344 -7.982 -2.555 1.00 98.69 162 ILE A N 1
ATOM 1165 C CA . ILE A 1 162 ? -13.426 -8.401 -1.493 1.00 98.69 162 ILE A CA 1
ATOM 1166 C C . ILE A 1 162 ? -14.219 -8.639 -0.204 1.00 98.69 162 ILE A C 1
ATOM 1168 O O . ILE A 1 162 ? -14.099 -9.693 0.416 1.00 98.69 162 ILE A O 1
ATOM 1172 N N . ALA A 1 163 ? -15.128 -7.728 0.152 1.00 98.62 163 ALA A N 1
ATOM 1173 C CA . ALA A 1 163 ? -16.012 -7.908 1.300 1.00 98.62 163 ALA A CA 1
ATOM 1174 C C . ALA A 1 163 ? -16.882 -9.171 1.196 1.00 98.62 163 ALA A C 1
ATOM 1176 O O . ALA A 1 163 ? -17.084 -9.877 2.184 1.00 98.62 163 ALA A O 1
ATOM 1177 N N . ALA A 1 164 ? -17.386 -9.483 -0.002 1.00 98.38 164 ALA A N 1
ATOM 1178 C CA . ALA A 1 164 ? -18.175 -10.688 -0.240 1.00 98.38 164 ALA A CA 1
ATOM 1179 C C . ALA A 1 164 ? -17.348 -11.983 -0.147 1.00 98.38 164 ALA A C 1
ATOM 1181 O O . ALA A 1 164 ? -17.903 -13.007 0.262 1.00 98.38 164 ALA A O 1
ATOM 1182 N N . ALA A 1 165 ? -16.057 -11.937 -0.496 1.00 97.62 165 ALA A N 1
ATOM 1183 C CA . ALA A 1 165 ? -15.128 -13.053 -0.319 1.00 97.62 165 ALA A CA 1
ATOM 1184 C C . ALA A 1 165 ? -14.862 -13.344 1.168 1.00 97.62 165 ALA A C 1
ATOM 1186 O O . ALA A 1 165 ? -14.780 -14.509 1.542 1.00 97.62 165 ALA A O 1
ATOM 1187 N N . ARG A 1 166 ? -14.878 -12.304 2.020 1.00 97.44 166 ARG A N 1
ATOM 1188 C CA . ARG A 1 166 ? -14.539 -12.368 3.456 1.00 97.44 166 ARG A CA 1
ATOM 1189 C C . ARG A 1 166 ? -13.125 -12.928 3.686 1.00 97.44 166 ARG A C 1
ATOM 1191 O O . ARG A 1 166 ? -13.002 -13.956 4.350 1.00 97.44 166 ARG A O 1
ATOM 1198 N N . PRO A 1 167 ? -12.084 -12.265 3.148 1.00 98.25 167 PRO A N 1
ATOM 1199 C CA . PRO A 1 167 ? -10.711 -12.639 3.453 1.00 98.25 167 PRO A CA 1
ATOM 1200 C C . PRO A 1 167 ? -10.441 -12.472 4.950 1.00 98.25 167 PRO A C 1
ATOM 1202 O O . PRO A 1 167 ? -11.137 -11.727 5.641 1.00 98.25 167 PRO A O 1
ATOM 1205 N N . ASP A 1 168 ? -9.385 -13.107 5.434 1.00 98.12 168 ASP A N 1
ATOM 1206 C CA . ASP A 1 168 ? -8.961 -12.990 6.825 1.00 98.12 168 ASP A CA 1
ATOM 1207 C C . ASP A 1 168 ? -8.145 -11.719 7.073 1.00 98.12 168 ASP A C 1
ATOM 1209 O O . ASP A 1 168 ? -8.142 -11.196 8.185 1.00 98.12 168 ASP A O 1
ATOM 1213 N N . VAL A 1 169 ? -7.442 -11.227 6.043 1.00 98.62 169 VAL A N 1
ATOM 1214 C CA . VAL A 1 169 ? -6.602 -10.016 6.051 1.00 98.62 169 VAL A CA 1
ATOM 1215 C C . VAL A 1 169 ? -6.597 -9.384 4.658 1.00 98.62 169 VAL A C 1
ATOM 1217 O O . VAL A 1 169 ? -6.665 -10.090 3.650 1.00 98.62 169 VAL A O 1
ATOM 1220 N N . ILE A 1 170 ? -6.472 -8.058 4.589 1.00 98.94 170 ILE A N 1
ATOM 1221 C CA . ILE A 1 170 ? -6.227 -7.322 3.341 1.00 98.94 170 ILE A CA 1
ATOM 1222 C C . ILE A 1 170 ? -4.831 -6.691 3.392 1.00 98.94 170 ILE A C 1
ATOM 1224 O O . ILE A 1 170 ? -4.475 -6.040 4.376 1.00 98.94 170 ILE A O 1
ATOM 1228 N N . LEU A 1 171 ? -4.044 -6.866 2.331 1.00 98.94 171 LEU A N 1
ATOM 1229 C CA . LEU A 1 171 ? -2.778 -6.166 2.119 1.00 98.94 171 LEU A CA 1
ATOM 1230 C C . LEU A 1 171 ? -2.997 -5.030 1.124 1.00 98.94 171 LEU A C 1
ATOM 1232 O O . LEU A 1 171 ? -3.439 -5.290 0.005 1.00 98.94 171 LEU A O 1
ATOM 1236 N N . ASP A 1 172 ? -2.649 -3.806 1.524 1.00 98.81 172 ASP A N 1
ATOM 1237 C CA . ASP A 1 172 ? -2.737 -2.627 0.664 1.00 98.81 172 ASP A CA 1
ATOM 1238 C C . ASP A 1 172 ? -1.372 -1.928 0.539 1.00 98.81 172 ASP A C 1
ATOM 1240 O O . ASP A 1 172 ? -0.958 -1.178 1.431 1.00 98.81 172 ASP A O 1
ATOM 1244 N N . PRO A 1 173 ? -0.616 -2.232 -0.533 1.00 98.50 173 PRO A N 1
ATOM 1245 C CA . PRO A 1 173 ? 0.681 -1.623 -0.814 1.00 98.50 173 PRO A CA 1
ATOM 1246 C C . PRO A 1 173 ? 0.712 -0.108 -1.101 1.00 98.50 173 PRO A C 1
ATOM 1248 O O . PRO A 1 173 ? 1.791 0.382 -1.439 1.00 98.50 173 PRO A O 1
ATOM 1251 N N . GLY A 1 174 ? -0.378 0.647 -0.941 1.00 98.06 174 GLY A N 1
ATOM 1252 C CA . GLY A 1 174 ? -0.340 2.113 -0.928 1.00 98.06 174 GLY A CA 1
ATOM 1253 C C . GLY A 1 174 ? -0.860 2.805 -2.184 1.00 98.06 174 GLY A C 1
ATOM 1254 O O . GLY A 1 174 ? -1.360 2.161 -3.103 1.00 98.06 174 GLY A O 1
ATOM 1255 N N . ASP A 1 175 ? -0.727 4.134 -2.182 1.00 98.69 175 ASP A N 1
ATOM 1256 C CA . ASP A 1 175 ? -1.345 5.085 -3.102 1.00 98.69 175 ASP A CA 1
ATOM 1257 C C . ASP A 1 175 ? -2.884 5.043 -3.061 1.00 98.69 175 ASP A C 1
ATOM 1259 O O . ASP A 1 175 ? -3.571 4.339 -3.803 1.00 98.69 175 ASP A O 1
ATOM 1263 N N . TYR A 1 176 ? -3.455 5.855 -2.175 1.00 98.19 176 TYR A N 1
ATOM 1264 C CA . TYR A 1 176 ? -4.902 5.930 -1.936 1.00 98.19 176 TYR A CA 1
ATOM 1265 C C . TYR A 1 176 ? -5.524 7.195 -2.521 1.00 98.19 176 TYR A C 1
ATOM 1267 O O . TYR A 1 176 ? -6.738 7.262 -2.713 1.00 98.19 176 TYR A O 1
ATOM 1275 N N . TYR A 1 177 ? -4.704 8.218 -2.769 1.00 96.75 177 TYR A N 1
ATOM 1276 C CA . TYR A 1 177 ? -5.164 9.568 -3.066 1.00 96.75 177 TYR A CA 1
ATOM 1277 C C . TYR A 1 177 ? -4.475 10.122 -4.317 1.00 96.75 177 TYR A C 1
ATOM 1279 O O . TYR A 1 177 ? -3.263 10.328 -4.350 1.00 96.75 177 TYR A O 1
ATOM 1287 N N . TYR A 1 178 ? -5.243 10.416 -5.366 1.00 96.50 178 TYR A N 1
ATOM 1288 C CA . TYR A 1 178 ? -4.680 10.784 -6.677 1.00 96.50 178 TYR A CA 1
ATOM 1289 C C . TYR A 1 178 ? -5.203 12.113 -7.231 1.00 96.50 178 TYR A C 1
ATOM 1291 O O . TYR A 1 178 ? -4.973 12.444 -8.403 1.00 96.50 178 TYR A O 1
ATOM 1299 N N . ARG A 1 179 ? -5.880 12.895 -6.389 1.00 94.12 179 ARG A N 1
ATOM 1300 C CA . ARG A 1 179 ? -6.409 14.210 -6.744 1.00 94.12 179 ARG A CA 1
ATOM 1301 C C . ARG A 1 179 ? -5.459 15.335 -6.386 1.00 94.12 179 ARG A C 1
ATOM 1303 O O . ARG A 1 179 ? -5.527 15.913 -5.310 1.00 94.12 179 ARG A O 1
ATOM 1310 N N . GLU A 1 180 ? -4.620 15.679 -7.344 1.00 94.06 180 GLU A N 1
ATOM 1311 C CA . GLU A 1 180 ? -3.553 16.667 -7.184 1.00 94.06 180 GLU A CA 1
ATOM 1312 C C . GLU A 1 180 ? -4.030 18.087 -7.519 1.00 94.06 180 GLU A C 1
ATOM 1314 O O . GLU A 1 180 ? -3.506 19.076 -7.019 1.00 94.06 180 GLU A O 1
ATOM 1319 N N . ILE A 1 181 ? -5.071 18.211 -8.348 1.00 94.00 181 ILE A N 1
ATOM 1320 C CA . ILE A 1 181 ? -5.612 19.507 -8.771 1.00 94.00 181 ILE A CA 1
ATOM 1321 C C . ILE A 1 181 ? -7.141 19.571 -8.636 1.00 94.00 181 ILE A C 1
ATOM 1323 O O . ILE A 1 181 ? -7.819 18.539 -8.575 1.00 94.00 181 ILE A O 1
ATOM 1327 N N . PRO A 1 182 ? -7.736 20.781 -8.629 1.00 93.75 182 PRO A N 1
ATOM 1328 C CA . PRO A 1 182 ? -9.171 20.937 -8.837 1.00 93.75 182 PRO A CA 1
ATOM 1329 C C . PRO A 1 182 ? -9.616 20.302 -10.161 1.00 93.75 182 PRO A C 1
ATOM 1331 O O . PRO A 1 182 ? -8.923 20.421 -11.169 1.00 93.75 182 PRO A O 1
ATOM 1334 N N . CYS A 1 183 ? -10.807 19.700 -10.177 1.00 94.38 183 CYS A N 1
ATOM 1335 C CA . CYS A 1 183 ? -11.394 19.155 -11.403 1.00 94.38 183 CYS A CA 1
ATOM 1336 C C . CYS A 1 183 ? -11.520 20.262 -12.478 1.00 94.38 183 CYS A C 1
ATOM 1338 O O . CYS A 1 183 ? -12.204 21.262 -12.219 1.00 94.38 183 CYS A O 1
ATOM 1340 N N . PRO A 1 184 ? -10.882 20.123 -13.660 1.00 94.25 184 PRO A N 1
ATOM 1341 C CA . PRO A 1 184 ? -10.948 21.133 -14.716 1.00 94.25 184 PRO A CA 1
ATOM 1342 C C . PRO A 1 184 ? -12.384 21.399 -15.180 1.00 94.25 184 PRO A C 1
ATOM 1344 O O . PRO A 1 184 ? -13.223 20.497 -15.201 1.00 94.25 184 PRO A O 1
ATOM 1347 N N . ALA A 1 185 ? -12.678 22.641 -15.580 1.00 93.50 185 ALA A N 1
ATOM 1348 C CA . ALA A 1 185 ? -14.036 23.067 -15.935 1.00 93.50 185 ALA A CA 1
ATOM 1349 C C . ALA A 1 185 ? -14.616 22.272 -17.122 1.00 93.50 185 ALA A C 1
ATOM 1351 O O . ALA A 1 185 ? -15.816 22.000 -17.175 1.00 93.50 185 ALA A O 1
ATOM 1352 N N . GLU A 1 186 ? -13.759 21.888 -18.063 1.00 94.25 186 GLU A N 1
ATOM 1353 C CA . GLU A 1 186 ? -14.064 21.063 -19.229 1.00 94.25 186 GLU A CA 1
ATOM 1354 C C . GLU A 1 186 ? -14.322 19.584 -18.894 1.00 94.25 186 GLU A C 1
ATOM 1356 O O . GLU A 1 186 ? -15.031 18.912 -19.643 1.00 94.25 186 GLU A O 1
ATOM 1361 N N . ASP A 1 187 ? -13.821 19.095 -17.755 1.00 95.00 187 ASP A N 1
ATOM 1362 C CA . ASP A 1 187 ? -13.916 17.697 -17.316 1.00 95.00 187 ASP A CA 1
ATOM 1363 C C . ASP A 1 187 ? -14.819 17.518 -16.083 1.00 95.00 187 ASP A C 1
ATOM 1365 O O . ASP A 1 187 ? -14.845 16.454 -15.464 1.00 95.00 187 ASP A O 1
ATOM 1369 N N . VAL A 1 188 ? -15.641 18.520 -15.751 1.00 92.94 188 VAL A N 1
ATOM 1370 C CA . VAL A 1 188 ? -16.574 18.488 -14.608 1.00 92.94 188 VAL A CA 1
ATOM 1371 C C . VAL A 1 188 ? -17.433 17.216 -14.580 1.00 92.94 188 VAL A C 1
ATOM 1373 O O . VAL A 1 188 ? -17.668 16.637 -13.519 1.00 92.94 188 VAL A O 1
ATOM 1376 N N . ALA A 1 189 ? -17.866 16.727 -15.744 1.00 92.25 189 ALA A N 1
ATOM 1377 C CA . ALA A 1 189 ? -18.656 15.500 -15.843 1.00 92.25 189 ALA A CA 1
ATOM 1378 C C . ALA A 1 189 ? -17.911 14.241 -15.351 1.00 92.25 189 ALA A C 1
ATOM 1380 O O . ALA A 1 189 ? -18.567 13.302 -14.906 1.00 92.25 189 ALA A O 1
ATOM 1381 N N . LYS A 1 190 ? -16.573 14.236 -15.392 1.00 92.56 190 LYS A N 1
ATOM 1382 C CA . LYS A 1 190 ? -15.710 13.109 -15.010 1.00 92.56 190 LYS A CA 1
ATOM 1383 C C . LYS A 1 190 ? -15.305 13.127 -13.539 1.00 92.56 190 LYS A C 1
ATOM 1385 O O . LYS A 1 190 ? -15.274 12.078 -12.912 1.00 92.56 190 LYS A O 1
ATOM 1390 N N . CYS A 1 191 ? -14.988 14.302 -12.984 1.00 90.94 191 CYS A N 1
ATOM 1391 C CA . CYS A 1 191 ? -14.307 14.387 -11.683 1.00 90.94 191 CYS A CA 1
ATOM 1392 C C . CYS A 1 191 ? -14.965 15.295 -10.624 1.00 90.94 191 CYS A C 1
ATOM 1394 O O . CYS A 1 191 ? -14.409 15.421 -9.531 1.00 90.94 191 CYS A O 1
ATOM 1396 N N . SER A 1 192 ? -16.110 15.941 -10.908 1.00 76.25 192 SER A N 1
ATOM 1397 C CA . SER A 1 192 ? -16.582 17.097 -10.118 1.00 76.25 192 SER A CA 1
ATOM 1398 C C . SER A 1 192 ? -17.383 16.883 -8.821 1.00 76.25 192 SER A C 1
ATOM 1400 O O . SER A 1 192 ? -17.552 17.892 -8.134 1.00 76.25 192 SER A O 1
ATOM 1402 N N . PRO A 1 193 ? -17.889 15.715 -8.384 1.00 68.94 193 PRO A N 1
ATOM 1403 C CA . PRO A 1 193 ? -18.253 15.629 -6.974 1.00 68.94 193 PRO A CA 1
ATOM 1404 C C . PRO A 1 193 ? -16.995 15.529 -6.100 1.00 68.94 193 PRO A C 1
ATOM 1406 O O . PRO A 1 193 ? -17.071 15.847 -4.918 1.00 68.94 193 PRO A O 1
ATOM 1409 N N . GLY A 1 194 ? -15.846 15.144 -6.673 1.00 77.69 194 GLY A N 1
ATOM 1410 C CA . GLY A 1 194 ? -14.598 15.023 -5.938 1.00 77.69 194 GLY A CA 1
ATOM 1411 C C . GLY A 1 194 ? -14.097 16.382 -5.421 1.00 77.69 194 GLY A C 1
ATOM 1412 O O . GLY A 1 194 ? -14.080 17.361 -6.177 1.00 77.69 194 GLY A O 1
ATOM 1413 N N . PRO A 1 195 ? -13.694 16.469 -4.146 1.00 89.19 195 PRO A N 1
ATOM 1414 C CA . PRO A 1 195 ? -13.359 17.731 -3.493 1.00 89.19 195 PRO A CA 1
ATOM 1415 C C . PRO A 1 195 ? -12.009 18.264 -3.968 1.00 89.19 195 PRO A C 1
ATOM 1417 O O . PRO A 1 195 ? -11.032 17.534 -4.043 1.00 89.19 195 PRO A O 1
ATOM 1420 N N . SER A 1 196 ? -11.930 19.557 -4.268 1.00 91.00 196 SER A N 1
ATOM 1421 C CA . SER A 1 196 ? -10.667 20.189 -4.665 1.00 91.00 196 SER A CA 1
ATOM 1422 C C . SER A 1 196 ? -9.656 20.249 -3.510 1.00 91.00 196 SER A C 1
ATOM 1424 O O . SER A 1 196 ? -10.078 20.360 -2.354 1.00 91.00 196 SER A O 1
ATOM 1426 N N . PRO A 1 197 ? -8.343 20.287 -3.811 1.00 94.25 197 PRO A N 1
ATOM 1427 C CA . PRO A 1 197 ? -7.308 20.632 -2.838 1.00 94.25 197 PRO A CA 1
ATOM 1428 C C . PRO A 1 197 ? -7.602 21.936 -2.083 1.00 94.25 197 PRO A C 1
ATOM 1430 O O . PRO A 1 197 ? -8.220 22.862 -2.623 1.00 94.25 197 PRO A O 1
ATOM 1433 N N . THR A 1 198 ? -7.135 22.033 -0.834 1.00 96.00 198 THR A N 1
ATOM 1434 C CA . THR A 1 198 ? -7.356 23.222 0.006 1.00 96.00 198 THR A CA 1
ATOM 1435 C C . THR A 1 198 ? -6.466 24.381 -0.461 1.00 96.00 198 THR A C 1
ATOM 1437 O O . THR A 1 198 ? -5.241 24.266 -0.399 1.00 96.00 198 THR A O 1
ATOM 1440 N N . PRO A 1 199 ? -7.025 25.536 -0.879 1.00 94.44 199 PRO A N 1
ATOM 1441 C CA . PRO A 1 199 ? -6.217 26.647 -1.374 1.00 94.44 199 PRO A CA 1
ATOM 1442 C C . PRO A 1 199 ? -5.186 27.144 -0.352 1.00 94.44 199 PRO A C 1
ATOM 1444 O O . PRO A 1 199 ? -5.522 27.434 0.796 1.00 94.44 199 PRO A O 1
ATOM 1447 N N . GLY A 1 200 ? -3.940 27.309 -0.798 1.00 93.69 200 GLY A N 1
ATOM 1448 C CA . GLY A 1 200 ? -2.842 27.832 0.022 1.00 93.69 200 GLY A CA 1
ATOM 1449 C C . GLY A 1 200 ? -2.129 26.792 0.889 1.00 93.69 200 GLY A C 1
ATOM 1450 O O . GLY A 1 200 ? -1.186 27.160 1.588 1.00 93.69 200 GLY A O 1
ATOM 1451 N N . MET A 1 201 ? -2.542 25.523 0.843 1.00 97.31 201 MET A N 1
ATOM 1452 C CA . MET A 1 201 ? -1.742 24.425 1.383 1.00 97.31 201 MET A CA 1
ATOM 1453 C C . MET A 1 201 ? -0.654 24.018 0.377 1.00 97.31 201 MET A C 1
ATOM 1455 O O . MET A 1 201 ? -0.904 24.061 -0.827 1.00 97.31 201 MET A O 1
ATOM 1459 N N . PRO A 1 202 ? 0.548 23.628 0.836 1.00 97.12 202 PRO A N 1
ATOM 1460 C CA . PRO A 1 202 ? 1.622 23.134 -0.027 1.00 97.12 202 PRO A CA 1
ATOM 1461 C C . PRO A 1 202 ? 1.503 21.618 -0.288 1.00 97.12 202 PRO A C 1
ATOM 1463 O O . PRO A 1 202 ? 2.519 20.937 -0.382 1.00 97.12 202 PRO A O 1
ATOM 1466 N N . PHE A 1 203 ? 0.275 21.100 -0.308 1.00 96.94 203 PHE A N 1
ATOM 1467 C CA . PHE A 1 203 ? -0.088 19.699 -0.515 1.00 96.94 203 PHE A CA 1
ATOM 1468 C C . PHE A 1 203 ? -1.516 19.617 -1.081 1.00 96.94 203 PHE A C 1
ATOM 1470 O O . PHE A 1 203 ? -2.265 20.598 -1.002 1.00 96.94 203 PHE A O 1
ATOM 1477 N N . ASP A 1 204 ? -1.918 18.446 -1.580 1.00 93.94 204 ASP A N 1
ATOM 1478 C CA . ASP A 1 204 ? -3.123 18.320 -2.420 1.00 93.94 204 ASP A CA 1
ATOM 1479 C C . ASP A 1 204 ? -4.362 17.763 -1.689 1.00 93.94 204 ASP A C 1
ATOM 1481 O O . ASP A 1 204 ? -5.500 17.841 -2.160 1.00 93.94 204 ASP A O 1
ATOM 1485 N N . GLU A 1 205 ? -4.157 17.203 -0.504 1.00 96.25 205 GLU A N 1
ATOM 1486 C CA . GLU A 1 205 ? -5.169 16.481 0.262 1.00 96.25 205 GLU A CA 1
ATOM 1487 C C . GLU A 1 205 ? -6.034 17.356 1.188 1.00 96.25 205 GLU A C 1
ATOM 1489 O O . GLU A 1 205 ? -5.750 18.524 1.473 1.00 96.25 205 GLU A O 1
ATOM 1494 N N . ASN A 1 206 ? -7.129 16.771 1.675 1.00 97.69 206 ASN A N 1
ATOM 1495 C CA . ASN A 1 206 ? -7.945 17.274 2.781 1.00 97.69 206 ASN A CA 1
ATOM 1496 C C . ASN A 1 206 ? -8.893 16.175 3.284 1.00 97.69 206 ASN A C 1
ATOM 1498 O O . ASN A 1 206 ? -9.064 15.149 2.625 1.00 97.69 206 ASN A O 1
ATOM 1502 N N . ASP A 1 207 ? -9.558 16.414 4.417 1.00 97.75 207 ASP A N 1
ATOM 1503 C CA . ASP A 1 207 ? -10.531 15.477 5.001 1.00 97.75 207 ASP A CA 1
ATOM 1504 C C . ASP A 1 207 ? -11.572 14.962 3.990 1.00 97.75 207 ASP A C 1
ATOM 1506 O O . ASP A 1 207 ? -11.889 13.776 3.962 1.00 97.75 207 ASP A O 1
ATOM 1510 N N . GLN A 1 208 ? -12.149 15.860 3.181 1.00 96.00 208 GLN A N 1
ATOM 1511 C CA . GLN A 1 208 ? -13.226 15.493 2.261 1.00 96.00 208 GLN A CA 1
ATOM 1512 C C . GLN A 1 208 ? -12.697 14.604 1.141 1.00 96.00 208 GLN A C 1
ATOM 1514 O O . GLN A 1 208 ? -13.386 13.678 0.724 1.00 96.00 208 GLN A O 1
ATOM 1519 N N . GLY A 1 209 ? -11.480 14.871 0.660 1.00 96.19 209 GLY A N 1
ATOM 1520 C CA . GLY A 1 209 ? -10.835 14.037 -0.347 1.00 96.19 209 GLY A CA 1
ATOM 1521 C C . GLY A 1 209 ? -10.575 12.633 0.171 1.00 96.19 209 GLY A C 1
ATOM 1522 O O . GLY A 1 209 ? -10.880 11.675 -0.525 1.00 96.19 209 GLY A O 1
ATOM 1523 N N . TRP A 1 210 ? -10.100 12.502 1.412 1.00 97.88 210 TRP A N 1
ATOM 1524 C CA . TRP A 1 210 ? -9.890 11.194 2.034 1.00 97.88 210 TRP A CA 1
ATOM 1525 C C . TRP A 1 210 ? -11.192 10.424 2.236 1.00 97.88 210 TRP A C 1
ATOM 1527 O O . TRP A 1 210 ? -11.220 9.211 2.024 1.00 97.88 210 TRP A O 1
ATOM 1537 N N . LEU A 1 211 ? -12.283 11.114 2.594 1.00 96.38 211 LEU A N 1
ATOM 1538 C CA . LEU A 1 211 ? -13.606 10.489 2.614 1.00 96.38 211 LEU A CA 1
ATOM 1539 C C . LEU A 1 211 ? -13.987 9.956 1.237 1.00 96.38 211 LEU A C 1
ATOM 1541 O O . LEU A 1 211 ? -14.323 8.784 1.111 1.00 96.38 211 LEU A O 1
ATOM 1545 N N . TYR A 1 212 ? -13.904 10.817 0.227 1.00 95.25 212 TYR A N 1
ATOM 1546 C CA . TYR A 1 212 ? -14.388 10.532 -1.115 1.00 95.25 212 TYR A CA 1
ATOM 1547 C C . TYR A 1 212 ? -13.549 9.473 -1.846 1.00 95.25 212 TYR A C 1
ATOM 1549 O O . TYR A 1 212 ? -14.122 8.563 -2.435 1.00 95.25 212 TYR A O 1
ATOM 1557 N N . GLU A 1 213 ? -12.215 9.569 -1.821 1.00 94.25 213 GLU A N 1
ATOM 1558 C CA . GLU A 1 213 ? -11.331 8.700 -2.619 1.00 94.25 213 GLU A CA 1
ATOM 1559 C C . GLU A 1 213 ? -10.983 7.374 -1.950 1.00 94.25 213 GLU A C 1
ATOM 1561 O O . GLU A 1 213 ? -10.668 6.416 -2.646 1.00 94.25 213 GLU A O 1
ATOM 1566 N N . MET A 1 214 ? -11.080 7.283 -0.624 1.00 96.00 214 MET A N 1
ATOM 1567 C CA . MET A 1 214 ? -10.588 6.114 0.105 1.00 96.00 214 MET A CA 1
ATOM 1568 C C . MET A 1 214 ? -11.640 5.559 1.064 1.00 96.00 214 MET A C 1
ATOM 1570 O O . MET A 1 214 ? -12.096 4.429 0.903 1.00 96.00 214 MET A O 1
ATOM 1574 N N . ILE A 1 215 ? -12.097 6.355 2.033 1.00 97.50 215 ILE A N 1
ATOM 1575 C CA . ILE A 1 215 ? -12.907 5.836 3.145 1.00 97.50 215 ILE A CA 1
ATOM 1576 C C . ILE A 1 215 ? -14.285 5.344 2.689 1.00 97.50 215 ILE A C 1
ATOM 1578 O O . ILE A 1 215 ? -14.698 4.249 3.065 1.00 97.50 215 ILE A O 1
ATO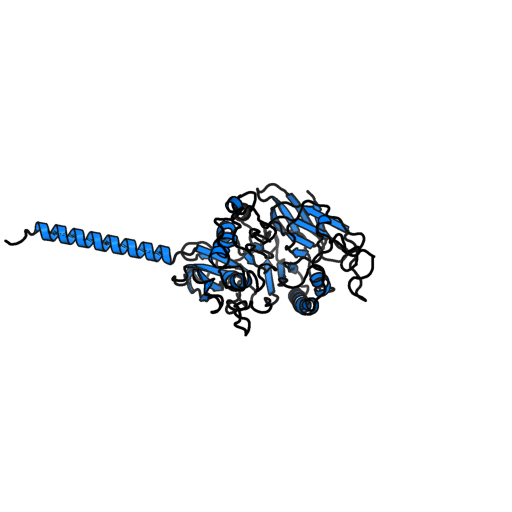M 1582 N N . GLU A 1 216 ? -15.011 6.138 1.901 1.00 96.56 216 GLU A N 1
ATOM 1583 C CA . GLU A 1 216 ? -16.328 5.767 1.379 1.00 96.56 216 GLU A CA 1
ATOM 1584 C C . GLU A 1 216 ? -16.262 4.556 0.435 1.00 96.56 216 GLU A C 1
ATOM 1586 O O . GLU A 1 216 ? -16.990 3.590 0.677 1.00 96.56 216 GLU A O 1
ATOM 1591 N N . PRO A 1 217 ? -15.406 4.528 -0.606 1.00 97.25 217 PRO A N 1
ATOM 1592 C CA . PRO A 1 217 ? -15.373 3.393 -1.521 1.00 97.25 217 PRO A CA 1
ATOM 1593 C C . PRO A 1 217 ? -14.815 2.113 -0.878 1.00 97.25 217 PRO A C 1
ATOM 1595 O O . PRO A 1 217 ? -15.251 1.028 -1.256 1.00 97.25 217 PRO A O 1
ATOM 1598 N N . MET A 1 218 ? -13.924 2.198 0.118 1.00 98.38 218 MET A N 1
ATOM 1599 C CA . MET A 1 218 ? -13.399 1.021 0.832 1.00 98.38 218 MET A CA 1
ATOM 1600 C C . MET A 1 218 ? -14.295 0.544 1.983 1.00 98.38 218 MET A C 1
ATOM 1602 O O . MET A 1 218 ? -14.058 -0.537 2.530 1.00 98.38 218 MET A O 1
ATOM 1606 N N . SER A 1 219 ? -15.354 1.286 2.331 1.00 97.88 219 SER A N 1
ATOM 1607 C CA . SER A 1 219 ? -16.208 0.982 3.484 1.00 97.88 219 SER A CA 1
ATOM 1608 C C . SER A 1 219 ? -16.766 -0.448 3.545 1.00 97.88 219 SER A C 1
ATOM 1610 O O . SER A 1 219 ? -16.918 -0.956 4.659 1.00 97.88 219 SER A O 1
ATOM 1612 N N . PRO A 1 220 ? -17.071 -1.138 2.420 1.00 98.44 220 PRO A N 1
ATOM 1613 C CA . PRO A 1 220 ? -17.504 -2.533 2.466 1.00 98.44 220 PRO A CA 1
ATOM 1614 C C . PRO A 1 220 ? -16.475 -3.485 3.093 1.00 98.44 220 PRO A C 1
ATOM 1616 O O . PRO A 1 220 ? -16.873 -4.491 3.677 1.00 98.44 220 PRO A O 1
ATOM 1619 N N . MET A 1 221 ? -15.175 -3.180 2.996 1.00 98.62 221 MET A N 1
ATOM 1620 C CA . MET A 1 221 ? -14.091 -4.035 3.500 1.00 98.62 221 MET A CA 1
ATOM 1621 C C . MET A 1 221 ? -13.860 -3.890 5.009 1.00 98.62 221 MET A C 1
ATOM 1623 O O . MET A 1 221 ? -13.459 -4.840 5.680 1.00 98.62 221 MET A O 1
ATOM 1627 N N . PHE A 1 222 ? -14.156 -2.715 5.563 1.00 98.62 222 PHE A N 1
ATOM 1628 C CA . PHE A 1 222 ? -13.896 -2.376 6.962 1.00 98.62 222 PHE A CA 1
ATOM 1629 C C . PHE A 1 222 ? -14.474 -3.335 8.015 1.00 98.62 222 PHE A C 1
ATOM 1631 O O . PHE A 1 222 ? -13.779 -3.581 9.002 1.00 98.62 222 PHE A O 1
ATOM 1638 N N . PRO A 1 223 ? -15.692 -3.897 7.863 1.00 98.06 223 PRO A N 1
ATOM 1639 C CA . PRO A 1 223 ? -16.222 -4.847 8.837 1.00 98.06 223 PRO A CA 1
ATOM 1640 C C . PRO A 1 223 ? -15.712 -6.284 8.659 1.00 98.06 223 PRO A C 1
ATOM 1642 O O . PRO A 1 223 ? -15.985 -7.101 9.538 1.00 98.06 223 PRO A O 1
ATOM 1645 N N . VAL A 1 224 ? -15.041 -6.627 7.547 1.00 98.06 224 VAL A N 1
ATOM 1646 C CA . VAL A 1 224 ? -14.737 -8.035 7.220 1.00 98.06 224 VAL A CA 1
ATOM 1647 C C . VAL A 1 224 ? -13.322 -8.472 7.580 1.00 98.06 224 VAL A C 1
ATOM 1649 O O . VAL A 1 224 ? -13.169 -9.592 8.050 1.00 98.06 224 VAL A O 1
ATOM 1652 N N . ALA A 1 225 ? -12.313 -7.616 7.400 1.00 98.44 225 ALA A N 1
ATOM 1653 C CA . ALA A 1 225 ? -10.910 -7.993 7.566 1.00 98.44 225 ALA A CA 1
ATOM 1654 C C . ALA A 1 225 ? -10.054 -6.796 8.005 1.00 98.44 225 ALA A C 1
ATOM 1656 O O . ALA A 1 225 ? -10.321 -5.667 7.579 1.00 98.44 225 ALA A O 1
ATOM 1657 N N . PRO A 1 226 ? -9.041 -6.997 8.867 1.00 98.62 226 PRO A N 1
ATOM 1658 C CA . PRO A 1 226 ? -8.070 -5.961 9.161 1.00 98.62 226 PRO A CA 1
ATOM 1659 C C . PRO A 1 226 ? -7.203 -5.680 7.928 1.00 98.62 226 PRO A C 1
ATOM 1661 O O . PRO A 1 226 ? -6.900 -6.583 7.144 1.00 98.62 226 PRO A O 1
ATOM 1664 N N . ILE A 1 227 ? -6.797 -4.421 7.769 1.00 98.88 227 ILE A N 1
ATOM 1665 C CA . ILE A 1 227 ? -6.065 -3.952 6.588 1.00 98.88 227 ILE A CA 1
ATOM 1666 C C . ILE A 1 227 ? -4.643 -3.546 6.981 1.00 98.88 227 ILE A C 1
ATOM 1668 O O . ILE A 1 227 ? -4.440 -2.776 7.924 1.00 98.88 227 ILE A O 1
ATOM 1672 N N . ALA A 1 228 ? -3.649 -4.067 6.265 1.00 98.81 228 ALA A N 1
ATOM 1673 C CA . ALA A 1 228 ? -2.264 -3.625 6.352 1.00 98.81 228 ALA A CA 1
ATOM 1674 C C . ALA A 1 228 ? -2.005 -2.523 5.323 1.00 98.81 228 ALA A C 1
ATOM 1676 O O . ALA A 1 228 ? -1.691 -2.812 4.172 1.00 98.81 228 ALA A O 1
ATOM 1677 N N . PHE A 1 229 ? -2.127 -1.271 5.762 1.00 98.75 229 PHE A N 1
ATOM 1678 C CA . PHE A 1 229 ? -1.840 -0.104 4.934 1.00 98.75 229 PHE A CA 1
ATOM 1679 C C . PHE A 1 229 ? -0.334 0.164 4.862 1.00 98.75 229 PHE A C 1
ATOM 1681 O O . PHE A 1 229 ? 0.327 0.363 5.887 1.00 98.75 229 PHE A O 1
ATOM 1688 N N . LEU A 1 230 ? 0.205 0.202 3.646 1.00 98.31 230 LEU A N 1
ATOM 1689 C CA . LEU A 1 230 ? 1.531 0.732 3.350 1.00 98.31 230 LEU A CA 1
ATOM 1690 C C . LEU A 1 230 ? 1.410 2.111 2.696 1.00 98.31 230 LEU A C 1
ATOM 1692 O O . LEU A 1 230 ? 0.377 2.456 2.131 1.00 98.31 230 LEU A O 1
ATOM 1696 N N . ARG A 1 231 ? 2.461 2.921 2.796 1.00 97.19 231 ARG A N 1
ATOM 1697 C CA . ARG A 1 231 ? 2.505 4.254 2.198 1.00 97.19 231 ARG A CA 1
ATOM 1698 C C . ARG A 1 231 ? 3.096 4.201 0.795 1.00 97.19 231 ARG A C 1
ATOM 1700 O O . ARG A 1 231 ? 4.178 3.629 0.629 1.00 97.19 231 ARG A O 1
ATOM 1707 N N . GLY A 1 232 ? 2.432 4.836 -0.167 1.00 98.12 232 GLY A N 1
ATOM 1708 C CA . GLY A 1 232 ? 2.969 5.010 -1.509 1.00 98.12 232 GLY A CA 1
ATOM 1709 C C . GLY A 1 232 ? 3.499 6.416 -1.775 1.00 98.12 232 GLY A C 1
ATOM 1710 O O . GLY A 1 232 ? 3.545 7.261 -0.876 1.00 98.12 232 GLY A O 1
ATOM 1711 N N . ASN A 1 233 ? 3.988 6.671 -2.991 1.00 97.94 233 ASN A N 1
ATOM 1712 C CA . ASN A 1 233 ? 4.551 7.984 -3.326 1.00 97.94 233 ASN A CA 1
ATOM 1713 C C . ASN A 1 233 ? 3.484 9.074 -3.455 1.00 97.94 233 ASN A C 1
ATOM 1715 O O . ASN A 1 233 ? 3.818 10.258 -3.452 1.00 97.94 233 ASN A O 1
ATOM 1719 N N . HIS A 1 234 ? 2.211 8.719 -3.598 1.00 98.25 234 HIS A N 1
ATOM 1720 C CA . HIS A 1 234 ? 1.097 9.650 -3.469 1.00 98.25 234 HIS A CA 1
ATOM 1721 C C . HIS A 1 234 ? 0.844 10.087 -2.028 1.00 98.25 234 HIS A C 1
ATOM 1723 O O . HIS A 1 234 ? 0.314 11.173 -1.825 1.00 98.25 234 HIS A O 1
ATOM 1729 N N . GLU A 1 235 ? 1.363 9.368 -1.036 1.00 98.25 235 GLU A N 1
ATOM 1730 C CA . GLU A 1 235 ? 1.325 9.752 0.378 1.00 98.25 235 GLU A CA 1
ATOM 1731 C C . GLU A 1 235 ? 2.677 10.295 0.886 1.00 98.25 235 GLU A C 1
ATOM 1733 O O . GLU A 1 235 ? 3.031 10.194 2.069 1.00 98.25 235 GLU A O 1
ATOM 1738 N N . ASP A 1 236 ? 3.462 10.916 0.004 1.00 97.06 236 ASP A N 1
ATOM 1739 C CA . ASP A 1 236 ? 4.584 11.747 0.429 1.00 97.06 236 ASP A CA 1
ATOM 1740 C C . ASP A 1 236 ? 4.096 13.046 1.118 1.00 97.06 236 ASP A C 1
ATOM 1742 O O . ASP A 1 236 ? 2.952 13.474 0.959 1.00 97.06 236 ASP A O 1
ATOM 1746 N N . CYS A 1 237 ? 4.948 13.696 1.921 1.00 97.81 237 CYS A N 1
ATOM 1747 C CA . CYS A 1 237 ? 4.547 14.895 2.675 1.00 97.81 237 CYS A CA 1
ATOM 1748 C C . CYS A 1 237 ? 4.171 16.128 1.829 1.00 97.81 237 CYS A C 1
ATOM 1750 O O . CYS A 1 237 ? 3.604 17.072 2.377 1.00 97.81 237 CYS A O 1
ATOM 1752 N N . GLY A 1 238 ? 4.515 16.160 0.540 1.00 96.69 238 GLY A N 1
ATOM 1753 C CA . GLY A 1 238 ? 4.071 17.193 -0.398 1.00 96.69 238 GLY A CA 1
ATOM 1754 C C . GLY A 1 238 ? 2.751 16.859 -1.088 1.00 96.69 238 GLY A C 1
ATOM 1755 O O . GLY A 1 238 ? 2.270 17.674 -1.864 1.00 96.69 238 GLY A O 1
ATOM 1756 N N . ARG A 1 239 ? 2.179 15.679 -0.824 1.00 96.94 239 ARG A N 1
ATOM 1757 C CA . ARG A 1 239 ? 0.987 15.148 -1.492 1.00 96.94 239 ARG A CA 1
ATOM 1758 C C . ARG A 1 239 ? -0.051 14.720 -0.457 1.00 96.94 239 ARG A C 1
ATOM 1760 O O . ARG A 1 239 ? -0.663 15.594 0.146 1.00 96.94 239 ARG A O 1
ATOM 1767 N N . ALA A 1 240 ? -0.249 13.422 -0.223 1.00 97.69 240 ALA A N 1
ATOM 1768 C CA . ALA A 1 240 ? -1.251 12.899 0.708 1.00 97.69 240 ALA A CA 1
ATOM 1769 C C . ALA A 1 240 ? -0.672 12.375 2.049 1.00 97.69 240 ALA A C 1
ATOM 1771 O O . ALA A 1 240 ? -1.261 11.543 2.741 1.00 97.69 240 ALA A O 1
ATOM 1772 N N . GLY A 1 241 ? 0.532 12.809 2.433 1.00 98.00 241 GLY A N 1
ATOM 1773 C CA . GLY A 1 241 ? 1.210 12.290 3.623 1.00 98.00 241 GLY A CA 1
ATOM 1774 C C . GLY A 1 241 ? 0.554 12.650 4.963 1.00 98.00 241 GLY A C 1
ATOM 1775 O O . GLY A 1 241 ? 0.596 11.844 5.891 1.00 98.00 241 GLY A O 1
ATOM 1776 N N . ASN A 1 242 ? -0.072 13.823 5.102 1.00 98.38 242 ASN A N 1
ATOM 1777 C CA . ASN A 1 242 ? -0.727 14.232 6.353 1.00 98.38 242 ASN A CA 1
ATOM 1778 C C . ASN A 1 242 ? -1.899 13.306 6.678 1.00 98.38 242 ASN A C 1
ATOM 1780 O O . ASN A 1 242 ? -2.021 12.850 7.814 1.00 98.38 242 ASN A O 1
ATOM 1784 N N . 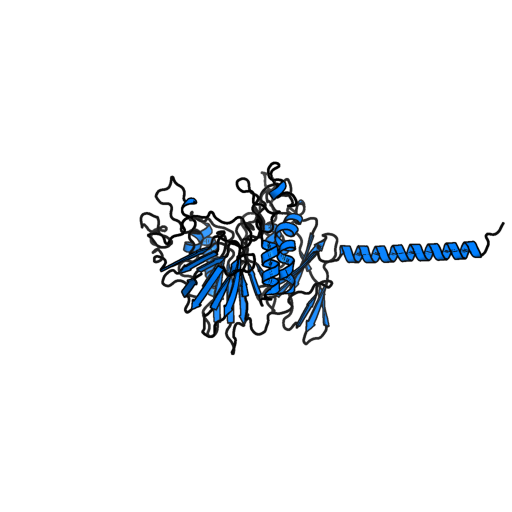GLY A 1 243 ? -2.743 13.000 5.694 1.00 98.25 243 GLY A N 1
ATOM 1785 C CA . GLY A 1 243 ? -3.873 12.101 5.871 1.00 98.25 243 GLY A CA 1
ATOM 1786 C C . GLY A 1 243 ? -3.447 10.655 6.085 1.00 98.25 243 GLY A C 1
ATOM 1787 O O . GLY A 1 243 ? -4.035 9.986 6.933 1.00 98.25 243 GLY A O 1
ATOM 1788 N N . PHE A 1 244 ? -2.371 10.189 5.437 1.00 98.62 244 PHE A N 1
ATOM 1789 C CA . PHE A 1 244 ? -1.806 8.868 5.732 1.00 98.62 244 PHE A CA 1
ATOM 1790 C C . PHE A 1 244 ? -1.438 8.737 7.216 1.00 98.62 244 PHE A C 1
ATOM 1792 O O . PHE A 1 244 ? -1.920 7.834 7.903 1.00 98.62 244 PHE A O 1
ATOM 1799 N N . PHE A 1 245 ? -0.641 9.669 7.748 1.00 98.62 245 PHE A N 1
ATOM 1800 C CA . PHE A 1 245 ? -0.242 9.642 9.159 1.00 98.62 245 PHE A CA 1
ATOM 1801 C C . PHE A 1 245 ? -1.417 9.877 10.118 1.00 98.62 245 PHE A C 1
ATOM 1803 O O . PHE A 1 245 ? -1.441 9.343 11.233 1.00 98.62 245 PHE A O 1
ATOM 1810 N N . LEU A 1 246 ? -2.424 10.644 9.699 1.00 98.44 246 LEU A N 1
ATOM 1811 C CA . LEU A 1 246 ? -3.604 10.924 10.510 1.00 98.44 246 LEU A CA 1
ATOM 1812 C C . LEU A 1 246 ? -4.583 9.740 10.569 1.00 98.44 246 LEU A C 1
ATOM 1814 O O . LEU A 1 246 ? -5.110 9.449 11.648 1.00 98.44 246 LEU A O 1
ATOM 1818 N N . TYR A 1 247 ? -4.825 9.046 9.454 1.00 98.62 247 TYR A N 1
ATOM 1819 C CA . TYR A 1 247 ? -5.886 8.040 9.326 1.00 98.62 247 TYR A CA 1
ATOM 1820 C C . TYR A 1 247 ? -5.391 6.596 9.260 1.00 98.62 247 TYR A C 1
ATOM 1822 O O . TYR A 1 247 ? -6.082 5.727 9.792 1.00 98.62 247 TYR A O 1
ATOM 1830 N N . LEU A 1 248 ? -4.236 6.340 8.640 1.00 98.56 248 LEU A N 1
ATOM 1831 C CA . LEU A 1 248 ? -3.816 4.993 8.234 1.00 98.56 248 LEU A CA 1
ATOM 1832 C C . LEU A 1 248 ? -2.588 4.472 8.984 1.00 98.56 248 LEU A C 1
ATOM 1834 O O . LEU A 1 248 ? -2.498 3.265 9.199 1.00 98.56 248 LEU A O 1
ATOM 1838 N N . ASP A 1 249 ? -1.669 5.337 9.435 1.00 98.38 249 ASP A N 1
ATOM 1839 C CA . ASP A 1 249 ? -0.529 4.862 10.231 1.00 98.38 249 ASP A CA 1
ATOM 1840 C C . ASP A 1 249 ? -1.028 4.280 11.572 1.00 98.38 249 ASP A C 1
ATOM 1842 O O . ASP A 1 249 ? -1.797 4.940 12.294 1.00 98.38 249 ASP A O 1
ATOM 1846 N N . PRO A 1 250 ? -0.622 3.047 11.931 1.00 98.00 250 PRO A N 1
ATOM 1847 C CA . PRO A 1 250 ? -1.070 2.407 13.161 1.00 98.00 250 PRO A CA 1
ATOM 1848 C C . PRO A 1 250 ? -0.485 3.041 14.432 1.00 98.00 250 PRO A C 1
ATOM 1850 O O . PRO A 1 250 ? -1.040 2.834 15.509 1.00 98.00 250 PRO A O 1
ATOM 1853 N N . ARG A 1 251 ? 0.623 3.790 14.345 1.00 97.81 251 ARG A N 1
ATOM 1854 C CA . ARG A 1 251 ? 1.324 4.380 15.498 1.00 97.81 251 ARG A CA 1
ATOM 1855 C C . ARG A 1 251 ? 0.648 5.667 15.931 1.00 97.81 251 ARG A C 1
ATOM 1857 O O . ARG A 1 251 ? 0.277 6.473 15.084 1.00 97.81 251 ARG A O 1
ATOM 1864 N N . ASP A 1 252 ? 0.504 5.880 17.231 1.00 94.94 252 ASP A N 1
ATOM 1865 C CA . ASP A 1 252 ? 0.085 7.171 17.786 1.00 94.94 252 ASP A CA 1
ATOM 1866 C C . ASP A 1 252 ? 1.278 8.137 17.882 1.00 94.94 252 ASP A C 1
ATOM 1868 O O . ASP A 1 252 ? 2.429 7.713 18.018 1.00 94.94 252 ASP A O 1
ATOM 1872 N N . GLY A 1 253 ? 1.005 9.442 17.850 1.00 96.00 253 GLY A N 1
ATOM 1873 C CA . GLY A 1 253 ? 2.016 10.491 18.028 1.00 96.00 253 GLY A CA 1
ATOM 1874 C C . GLY A 1 253 ? 2.829 10.818 16.773 1.00 96.00 253 GLY A C 1
ATOM 1875 O O . GLY A 1 253 ? 3.862 11.475 16.879 1.00 96.00 253 GLY A O 1
ATOM 1876 N N . VAL A 1 254 ? 2.389 10.344 15.606 1.00 97.19 254 VAL A N 1
ATOM 1877 C CA . VAL A 1 254 ? 2.989 10.635 14.290 1.00 97.19 254 VAL A CA 1
ATOM 1878 C C . VAL A 1 254 ? 2.048 11.442 13.392 1.00 97.19 254 VAL A C 1
ATOM 1880 O O . VAL A 1 254 ? 2.366 11.691 12.236 1.00 97.19 254 VAL A O 1
ATOM 1883 N N . GLU A 1 255 ? 0.881 11.848 13.896 1.00 97.75 255 GLU A N 1
ATOM 1884 C CA . GLU A 1 255 ? -0.193 12.482 13.120 1.00 97.75 255 GLU A CA 1
ATOM 1885 C C . GLU A 1 255 ? 0.216 13.822 12.490 1.00 97.75 255 GLU A C 1
ATOM 1887 O O . GLU A 1 255 ? -0.398 14.273 11.524 1.00 97.75 255 GLU A O 1
ATOM 1892 N N . ASP A 1 256 ? 1.234 14.478 13.044 1.00 97.00 256 ASP A N 1
ATOM 1893 C CA . ASP A 1 256 ? 1.777 15.746 12.570 1.00 97.00 256 ASP A CA 1
ATOM 1894 C C . ASP A 1 256 ? 3.110 15.594 11.824 1.00 97.00 256 ASP A C 1
ATOM 1896 O O . ASP A 1 256 ? 3.721 16.602 11.467 1.00 97.00 256 ASP A O 1
ATOM 1900 N N . LEU A 1 257 ? 3.547 14.364 11.531 1.00 97.25 257 LEU A N 1
ATOM 1901 C CA . LEU A 1 257 ? 4.872 14.104 10.967 1.00 97.25 257 LEU A CA 1
ATOM 1902 C C . LEU A 1 257 ? 5.078 14.782 9.600 1.00 97.25 257 LEU A C 1
ATOM 1904 O O . LEU A 1 257 ? 6.156 15.304 9.336 1.00 97.25 257 LEU A O 1
ATOM 1908 N N . CYS A 1 258 ? 4.041 14.841 8.758 1.00 98.00 258 CYS A N 1
ATOM 1909 C CA . CYS A 1 258 ? 4.073 15.567 7.480 1.00 98.00 258 CYS A CA 1
ATOM 1910 C C . CYS A 1 258 ? 3.541 17.010 7.550 1.00 98.00 258 CYS A C 1
ATOM 1912 O O . CYS A 1 258 ? 3.412 17.654 6.505 1.00 98.00 258 CYS A O 1
ATOM 1914 N N . ALA A 1 259 ? 3.252 17.545 8.741 1.00 98.06 259 ALA A N 1
ATOM 1915 C CA . ALA A 1 259 ? 2.663 18.874 8.868 1.00 98.06 259 ALA A CA 1
ATOM 1916 C C . ALA A 1 259 ? 3.568 19.948 8.229 1.00 98.06 259 ALA A C 1
ATOM 1918 O O . ALA A 1 259 ? 4.760 20.006 8.542 1.00 98.06 259 ALA A O 1
ATOM 1919 N N . PRO A 1 260 ? 3.042 20.838 7.364 1.00 97.94 260 PRO A N 1
ATOM 1920 C CA . PRO A 1 260 ? 3.850 21.850 6.694 1.00 97.94 260 PRO A CA 1
ATOM 1921 C C . PRO A 1 260 ? 4.648 22.729 7.651 1.00 97.94 260 PRO A C 1
ATOM 1923 O O . PRO A 1 260 ? 4.218 23.019 8.771 1.00 97.94 260 PRO A O 1
ATOM 1926 N N . GLN A 1 261 ? 5.780 23.239 7.182 1.00 97.00 261 GLN A N 1
ATOM 1927 C CA . GLN A 1 261 ? 6.644 24.115 7.963 1.00 97.00 261 GLN A CA 1
ATOM 1928 C C . GLN A 1 261 ? 6.590 25.546 7.427 1.00 97.00 261 GLN A C 1
ATOM 1930 O O . GLN A 1 261 ? 6.655 25.788 6.222 1.00 97.00 261 GLN A O 1
ATOM 1935 N N . GLN A 1 262 ? 6.492 26.519 8.334 1.00 96.12 262 GLN A N 1
ATOM 1936 C CA . GLN A 1 262 ? 6.614 27.928 7.973 1.00 96.12 262 GLN A CA 1
ATOM 1937 C C . GLN A 1 262 ? 8.092 28.271 7.751 1.00 96.12 262 GLN A C 1
ATOM 1939 O O . GLN A 1 262 ? 8.893 28.215 8.685 1.00 96.12 262 GLN A O 1
ATOM 1944 N N . THR A 1 263 ? 8.445 28.674 6.533 1.00 94.81 263 THR A N 1
ATOM 1945 C CA . THR A 1 263 ? 9.790 29.124 6.156 1.00 94.81 263 THR A CA 1
ATOM 1946 C C . THR A 1 263 ? 9.785 30.614 5.792 1.00 94.81 263 THR A C 1
ATOM 1948 O O . THR A 1 263 ? 8.746 31.285 5.842 1.00 94.81 263 THR A O 1
ATOM 1951 N N . GLY A 1 264 ? 10.957 31.150 5.427 1.00 94.31 264 GLY A N 1
ATOM 1952 C CA . GLY A 1 264 ? 11.082 32.511 4.894 1.00 94.31 264 GLY A CA 1
ATOM 1953 C C . GLY A 1 264 ? 10.348 32.722 3.563 1.00 94.31 264 GLY A C 1
ATOM 1954 O O . GLY A 1 264 ? 9.959 33.850 3.271 1.00 94.31 264 GLY A O 1
ATOM 1955 N N . ASP A 1 265 ? 10.097 31.640 2.820 1.00 93.38 265 ASP A N 1
ATOM 1956 C CA . ASP A 1 265 ? 9.423 31.641 1.515 1.00 93.38 265 ASP A CA 1
ATOM 1957 C C . ASP A 1 265 ? 7.925 31.294 1.621 1.00 93.38 265 ASP A C 1
ATOM 1959 O O . ASP A 1 265 ? 7.248 31.104 0.612 1.00 93.38 265 ASP A O 1
ATOM 1963 N N . GLY A 1 266 ? 7.386 31.204 2.842 1.00 95.50 266 GLY A N 1
ATOM 1964 C CA . GLY A 1 266 ? 5.985 30.870 3.098 1.00 95.50 266 GLY A CA 1
ATOM 1965 C C . GLY A 1 266 ? 5.797 29.491 3.726 1.00 95.50 266 GLY A C 1
ATOM 1966 O O . GLY A 1 266 ? 6.721 28.920 4.299 1.00 95.50 266 GLY A O 1
ATOM 1967 N N . LEU A 1 267 ? 4.568 28.983 3.672 1.00 97.38 267 LEU A N 1
ATOM 1968 C CA . LEU A 1 267 ? 4.245 27.638 4.140 1.00 97.38 267 LEU A CA 1
ATOM 1969 C C . LEU A 1 267 ? 4.745 26.625 3.103 1.00 97.38 267 LEU A C 1
ATOM 1971 O O . LEU A 1 267 ? 4.377 26.725 1.936 1.00 97.38 267 LEU A O 1
ATOM 1975 N N . GLN A 1 268 ? 5.591 25.684 3.513 1.00 97.88 268 GLN A N 1
ATOM 1976 C CA . GLN A 1 268 ? 6.202 24.685 2.632 1.00 97.88 268 GLN A CA 1
ATOM 1977 C C . GLN A 1 268 ? 5.870 23.276 3.118 1.00 97.88 268 GLN A C 1
ATOM 1979 O O . GLN A 1 268 ? 5.722 23.060 4.324 1.00 97.88 268 GLN A O 1
ATOM 1984 N N . ALA A 1 269 ? 5.770 22.322 2.189 1.00 97.19 269 ALA A N 1
ATOM 1985 C CA . ALA A 1 269 ? 5.612 20.911 2.523 1.00 97.19 269 ALA A CA 1
ATOM 1986 C C . ALA A 1 269 ? 6.726 20.458 3.477 1.00 97.19 269 ALA A C 1
ATOM 1988 O O . ALA A 1 269 ? 7.859 20.949 3.408 1.00 97.19 269 ALA A O 1
ATOM 1989 N N . HIS A 1 270 ? 6.410 19.531 4.381 1.00 97.56 270 HIS A N 1
ATOM 1990 C CA . HIS A 1 270 ? 7.424 18.997 5.280 1.00 97.56 270 HIS A CA 1
ATOM 1991 C C . HIS A 1 270 ? 8.505 18.259 4.466 1.00 97.56 270 HIS A C 1
ATOM 1993 O O . HIS A 1 270 ? 8.172 17.558 3.504 1.00 97.56 270 HIS A O 1
ATOM 1999 N N . PRO A 1 271 ? 9.799 18.367 4.828 1.00 95.94 271 PRO A N 1
ATOM 2000 C CA . PRO A 1 271 ? 10.834 17.534 4.231 1.00 95.94 271 PRO A CA 1
ATOM 2001 C C . PRO A 1 271 ? 10.473 16.047 4.316 1.00 95.94 271 PRO A C 1
ATOM 2003 O O . PRO A 1 271 ? 9.825 15.652 5.287 1.00 95.94 271 PRO A O 1
ATOM 2006 N N . PRO A 1 272 ? 10.933 15.207 3.376 1.00 96.06 272 PRO A N 1
ATOM 2007 C CA . PRO A 1 272 ? 10.565 13.799 3.329 1.00 96.06 272 PRO A CA 1
ATOM 2008 C C . PRO A 1 272 ? 10.632 13.059 4.668 1.00 96.06 272 PRO A C 1
ATOM 2010 O O . PRO A 1 272 ? 11.662 13.110 5.339 1.00 96.06 272 PRO A O 1
ATOM 2013 N N . GLN A 1 273 ? 9.551 12.371 5.042 1.00 95.50 273 GLN A N 1
ATOM 2014 C CA . GLN A 1 273 ? 9.442 11.580 6.278 1.00 95.50 273 GLN A CA 1
ATOM 2015 C C . GLN A 1 273 ? 9.078 10.142 5.950 1.00 95.50 273 GLN A C 1
ATOM 2017 O O . GLN A 1 273 ? 8.200 9.944 5.127 1.00 95.50 273 GLN A O 1
ATOM 2022 N N . THR A 1 274 ? 9.688 9.144 6.584 1.00 93.94 274 THR A N 1
ATOM 2023 C CA . THR A 1 274 ? 9.366 7.721 6.368 1.00 93.94 274 THR A CA 1
ATOM 2024 C C . THR A 1 274 ? 8.776 7.094 7.623 1.00 93.94 274 THR A C 1
ATOM 2026 O O . THR A 1 274 ? 9.099 7.507 8.738 1.00 93.94 274 THR A O 1
ATOM 2029 N N . THR A 1 275 ? 7.960 6.055 7.459 1.00 95.94 275 THR A N 1
ATOM 2030 C CA . THR A 1 275 ? 7.631 5.154 8.570 1.00 95.94 275 THR A CA 1
ATOM 2031 C C . THR A 1 275 ? 8.822 4.227 8.870 1.00 95.94 275 THR A C 1
ATOM 2033 O O . THR A 1 275 ? 9.567 3.866 7.952 1.00 95.94 275 THR A O 1
ATOM 2036 N N . PRO A 1 276 ? 9.048 3.833 10.138 1.00 96.62 276 PRO A N 1
ATOM 2037 C CA . PRO A 1 276 ? 10.006 2.780 10.461 1.00 96.62 276 PRO A CA 1
ATOM 2038 C C . PRO A 1 276 ? 9.599 1.456 9.817 1.00 96.62 276 PRO A C 1
ATOM 2040 O O . PRO A 1 276 ? 8.411 1.131 9.797 1.00 96.62 276 PRO A O 1
ATOM 2043 N N . THR A 1 277 ? 10.574 0.655 9.387 1.00 98.50 277 THR A N 1
ATOM 2044 C CA . THR A 1 277 ? 10.317 -0.709 8.907 1.00 98.50 277 THR A CA 1
ATOM 2045 C C . THR A 1 277 ? 9.662 -1.541 9.999 1.00 98.50 277 THR A C 1
ATOM 2047 O O . THR A 1 277 ? 10.081 -1.510 11.159 1.00 98.50 277 THR A O 1
ATOM 2050 N N . TRP A 1 278 ? 8.637 -2.308 9.645 1.00 98.50 278 TRP A N 1
ATOM 2051 C CA . TRP A 1 278 ? 7.887 -3.094 10.617 1.00 98.50 278 TRP A CA 1
ATOM 2052 C C . TRP A 1 278 ? 7.371 -4.400 10.028 1.00 98.50 278 TRP A C 1
ATOM 2054 O O . TRP A 1 278 ? 7.515 -4.650 8.836 1.00 98.50 278 TRP A O 1
ATOM 2064 N N . ALA A 1 279 ? 6.824 -5.273 10.872 1.00 98.56 279 ALA A N 1
ATOM 2065 C CA . ALA A 1 279 ? 6.300 -6.553 10.423 1.00 98.56 279 ALA A CA 1
ATOM 2066 C C . ALA A 1 279 ? 5.124 -7.030 11.275 1.00 98.56 279 ALA A C 1
ATOM 2068 O O . ALA A 1 279 ? 4.986 -6.656 12.446 1.00 98.56 279 ALA A O 1
ATOM 2069 N N . PHE A 1 280 ? 4.321 -7.911 10.691 1.00 98.38 280 PHE A N 1
ATOM 2070 C CA . PHE A 1 280 ? 3.285 -8.659 11.388 1.00 98.38 280 PHE A CA 1
ATOM 2071 C C . PHE A 1 280 ? 3.260 -10.118 10.962 1.00 98.38 280 PHE A C 1
ATOM 2073 O O . PHE A 1 280 ? 3.812 -10.487 9.925 1.00 98.38 280 PHE A O 1
ATOM 2080 N N . ASP A 1 281 ? 2.658 -10.935 11.819 1.00 96.38 281 ASP A N 1
ATOM 2081 C CA . ASP A 1 281 ? 2.645 -12.383 11.691 1.00 96.38 281 ASP A CA 1
ATOM 2082 C C . ASP A 1 281 ? 1.216 -12.872 11.432 1.00 96.38 281 ASP A C 1
ATOM 2084 O O . ASP A 1 281 ? 0.290 -12.497 12.152 1.00 96.38 281 ASP A O 1
ATOM 2088 N N . LEU A 1 282 ? 1.050 -13.722 10.422 1.00 96.06 282 LEU A N 1
ATOM 2089 C CA . LEU A 1 282 ? -0.196 -14.399 10.083 1.00 96.06 282 LEU A CA 1
ATOM 2090 C C . LEU A 1 282 ? -0.020 -15.907 10.302 1.00 96.06 282 LEU A C 1
ATOM 2092 O O . LEU A 1 282 ? 0.880 -16.502 9.701 1.00 96.06 282 LEU A O 1
ATOM 2096 N N . PRO A 1 283 ? -0.846 -16.561 11.128 1.00 93.94 283 PRO A N 1
ATOM 2097 C CA . PRO A 1 283 ? -0.840 -18.018 11.212 1.00 93.94 283 PRO A CA 1
ATOM 2098 C C . PRO A 1 283 ? -1.509 -18.599 9.954 1.00 93.94 283 PRO A C 1
ATOM 2100 O O . PRO A 1 283 ? -2.680 -18.354 9.745 1.00 93.94 283 PRO A O 1
ATOM 2103 N N . ILE A 1 284 ? -0.804 -19.347 9.096 1.00 90.44 284 ILE A N 1
ATOM 2104 C CA . ILE A 1 284 ? -1.247 -19.681 7.708 1.00 90.44 284 ILE A CA 1
ATOM 2105 C C . ILE A 1 284 ? -1.345 -21.193 7.420 1.00 90.44 284 ILE A C 1
ATOM 2107 O O . ILE A 1 284 ? -1.073 -21.665 6.309 1.00 90.44 284 ILE A O 1
ATOM 2111 N N . ALA A 1 285 ? -1.592 -22.025 8.430 1.00 71.50 285 ALA A N 1
ATOM 2112 C CA . ALA A 1 285 ? -1.502 -23.475 8.260 1.00 71.50 285 ALA A CA 1
ATOM 2113 C C . ALA A 1 285 ? -2.820 -24.204 8.479 1.00 71.50 285 ALA A C 1
ATOM 2115 O O . ALA A 1 285 ? -3.098 -24.613 9.601 1.00 71.50 285 ALA A O 1
ATOM 2116 N N . ALA A 1 286 ? -3.450 -24.599 7.372 1.00 56.25 286 ALA A N 1
ATOM 2117 C CA . ALA A 1 286 ? -4.174 -25.859 7.307 1.00 56.25 286 ALA A CA 1
ATOM 2118 C C . ALA A 1 286 ? -3.209 -27.008 7.697 1.00 56.25 286 ALA A C 1
ATOM 2120 O O . ALA A 1 286 ? -2.406 -27.466 6.879 1.00 56.25 286 ALA A O 1
ATOM 2121 N N . ASN A 1 287 ? -3.281 -27.474 8.953 1.00 52.41 287 ASN A N 1
ATOM 2122 C CA . ASN A 1 287 ? -2.495 -28.562 9.579 1.00 52.41 287 ASN A CA 1
ATOM 2123 C C . ASN A 1 287 ? -1.179 -28.200 10.318 1.00 52.41 287 ASN A C 1
ATOM 2125 O O . ASN A 1 287 ? -0.186 -28.921 10.197 1.00 52.41 287 ASN A O 1
ATOM 2129 N N . GLY A 1 288 ? -1.181 -27.195 11.202 1.00 56.69 288 GLY A N 1
ATOM 2130 C CA . GLY A 1 288 ? -0.365 -27.298 12.430 1.00 56.69 288 GLY A CA 1
ATOM 2131 C C . GLY A 1 288 ? 0.962 -26.529 12.506 1.00 56.69 288 GLY A C 1
ATOM 2132 O O . GLY A 1 288 ? 1.991 -27.118 12.838 1.00 56.69 288 GLY A O 1
ATOM 2133 N N . GLY A 1 289 ? 0.924 -25.203 12.330 1.00 74.75 289 GLY A N 1
ATOM 2134 C CA . GLY A 1 289 ? 1.952 -24.314 12.901 1.00 74.75 289 GLY A CA 1
ATOM 2135 C C . GLY A 1 289 ? 2.936 -23.658 11.929 1.00 74.75 289 GLY A C 1
ATOM 2136 O O . GLY A 1 289 ? 4.094 -23.468 12.298 1.00 74.75 289 GLY A O 1
ATOM 2137 N N . ARG A 1 290 ? 2.503 -23.308 10.709 1.00 90.62 290 ARG A N 1
ATOM 2138 C CA . ARG A 1 290 ? 3.253 -22.372 9.847 1.00 90.62 290 ARG A CA 1
ATOM 2139 C C . ARG A 1 290 ? 2.786 -20.940 10.066 1.00 90.62 290 ARG A C 1
ATOM 2141 O O . ARG A 1 290 ? 1.618 -20.703 10.370 1.00 90.62 290 ARG A O 1
ATOM 2148 N N . GLU A 1 291 ? 3.691 -20.006 9.830 1.00 93.94 291 GLU A N 1
ATOM 2149 C CA . GLU A 1 291 ? 3.454 -18.576 9.983 1.00 93.94 291 GLU A CA 1
ATOM 2150 C C . GLU A 1 291 ? 4.032 -17.814 8.785 1.00 93.94 291 GLU A C 1
ATOM 2152 O O . GLU A 1 291 ? 5.171 -18.057 8.378 1.00 93.94 291 GLU A O 1
ATOM 2157 N N . LEU A 1 292 ? 3.259 -16.877 8.243 1.00 96.88 292 LEU A N 1
ATOM 2158 C CA . LEU A 1 292 ? 3.727 -15.885 7.289 1.00 96.88 292 LEU A CA 1
ATOM 2159 C C . LEU A 1 292 ? 4.067 -14.616 8.056 1.00 96.88 292 LEU A C 1
ATOM 2161 O O . LEU A 1 292 ? 3.203 -14.015 8.688 1.00 96.88 292 LEU A O 1
ATOM 2165 N N . ARG A 1 293 ? 5.311 -14.163 7.948 1.00 98.12 293 ARG A N 1
ATOM 2166 C CA . ARG A 1 293 ? 5.699 -12.817 8.356 1.00 98.12 293 ARG A CA 1
ATOM 2167 C C . ARG A 1 293 ? 5.668 -11.878 7.157 1.00 98.12 293 ARG A C 1
ATOM 2169 O O . ARG A 1 293 ? 6.402 -12.076 6.193 1.00 98.12 293 ARG A O 1
ATOM 2176 N N . VAL A 1 294 ? 4.887 -10.811 7.235 1.00 98.81 294 VAL A N 1
ATOM 2177 C CA . VAL A 1 294 ? 4.898 -9.749 6.221 1.00 98.81 294 VAL A CA 1
ATOM 2178 C C . VAL A 1 294 ? 5.770 -8.609 6.732 1.00 98.81 294 VAL A C 1
ATOM 2180 O O . VAL A 1 294 ? 5.482 -8.036 7.782 1.00 98.81 294 VAL A O 1
ATOM 2183 N N . ALA A 1 295 ? 6.856 -8.304 6.021 1.00 98.81 295 ALA A N 1
ATOM 2184 C CA . ALA A 1 295 ? 7.718 -7.161 6.305 1.00 98.81 295 ALA A CA 1
ATOM 2185 C C . ALA A 1 295 ? 7.309 -5.961 5.446 1.00 98.81 295 ALA A C 1
ATOM 2187 O O . ALA A 1 295 ? 7.277 -6.053 4.224 1.00 98.81 295 ALA A O 1
ATOM 2188 N N . MET A 1 296 ? 7.029 -4.842 6.101 1.00 98.75 296 MET A N 1
ATOM 2189 C CA . MET A 1 296 ? 6.503 -3.610 5.524 1.00 98.75 296 MET A CA 1
ATOM 2190 C C . MET A 1 296 ? 7.634 -2.590 5.395 1.00 98.75 296 MET A C 1
ATOM 2192 O O . MET A 1 296 ? 8.174 -2.135 6.409 1.00 98.75 296 MET A O 1
ATOM 2196 N N . VAL A 1 297 ? 7.989 -2.227 4.162 1.00 98.69 297 VAL A N 1
ATOM 2197 C CA . VAL A 1 297 ? 9.011 -1.213 3.868 1.00 98.69 297 VAL A CA 1
ATOM 2198 C C . VAL A 1 297 ? 8.357 -0.013 3.197 1.00 98.69 297 VAL A C 1
ATOM 2200 O O . VAL A 1 297 ? 7.836 -0.111 2.089 1.00 98.69 297 VAL A O 1
ATOM 2203 N N . ASP A 1 298 ? 8.421 1.141 3.860 1.00 98.19 298 ASP A N 1
ATOM 2204 C CA . ASP A 1 298 ? 8.010 2.416 3.274 1.00 98.19 298 ASP A CA 1
AT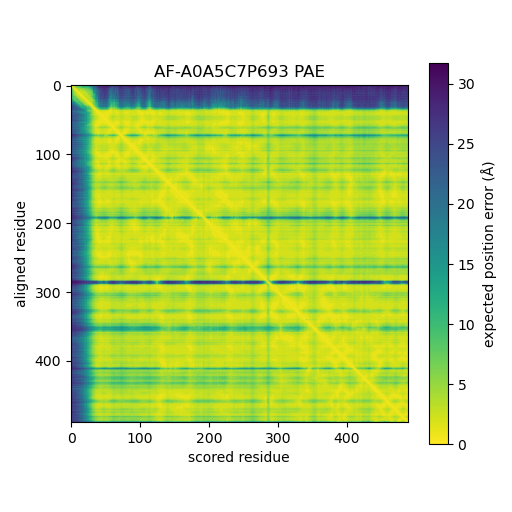OM 2205 C C . ASP A 1 298 ? 8.965 2.795 2.143 1.00 98.19 298 ASP A C 1
ATOM 2207 O O . ASP A 1 298 ? 10.149 3.058 2.364 1.00 98.19 298 ASP A O 1
ATOM 2211 N N . SER A 1 299 ? 8.436 2.788 0.926 1.00 97.31 299 SER A N 1
ATOM 2212 C CA . SER A 1 299 ? 9.156 3.131 -0.295 1.00 97.31 299 SER A CA 1
ATOM 2213 C C . SER A 1 299 ? 8.481 4.301 -1.017 1.00 97.31 299 SER A C 1
ATOM 2215 O O . SER A 1 299 ? 8.479 4.342 -2.246 1.00 97.31 299 SER A O 1
ATOM 2217 N N . ALA A 1 300 ? 7.854 5.226 -0.280 1.00 97.25 300 ALA A N 1
ATOM 2218 C CA . ALA A 1 300 ? 7.177 6.385 -0.868 1.00 97.25 300 ALA A CA 1
ATOM 2219 C C . ALA A 1 300 ? 8.153 7.306 -1.627 1.00 97.25 300 ALA A C 1
ATOM 2221 O O . ALA A 1 300 ? 7.794 7.945 -2.615 1.00 97.25 300 ALA A O 1
ATOM 2222 N N . TYR A 1 301 ? 9.417 7.342 -1.199 1.00 96.50 301 TYR A N 1
ATOM 2223 C CA . TYR A 1 301 ? 10.466 8.165 -1.798 1.00 96.50 301 TYR A CA 1
ATOM 2224 C C . TYR A 1 301 ? 11.430 7.370 -2.687 1.00 96.50 301 TYR A C 1
ATOM 2226 O O . TYR A 1 301 ? 11.406 6.141 -2.765 1.00 96.50 301 TYR A O 1
ATOM 2234 N N . GLY A 1 302 ? 12.308 8.108 -3.366 1.00 92.62 302 GLY A N 1
ATOM 2235 C CA . GLY A 1 302 ? 13.170 7.601 -4.427 1.00 92.62 302 GLY A CA 1
ATOM 2236 C C . GLY A 1 302 ? 12.614 7.954 -5.804 1.00 92.62 302 GLY A C 1
ATOM 2237 O O . GLY A 1 302 ? 11.615 8.659 -5.925 1.00 92.62 302 GLY A O 1
ATOM 2238 N N . THR A 1 303 ? 13.297 7.494 -6.846 1.00 91.31 303 THR A N 1
ATOM 2239 C CA . THR A 1 303 ? 12.881 7.712 -8.235 1.00 91.31 303 THR A CA 1
ATOM 2240 C C . THR A 1 303 ? 12.931 6.396 -8.998 1.00 91.31 303 THR A C 1
ATOM 2242 O O . THR A 1 303 ? 13.609 5.455 -8.570 1.00 91.31 303 THR A O 1
ATOM 2245 N N . ASP A 1 304 ? 12.246 6.342 -10.139 1.00 91.12 304 ASP A N 1
ATOM 2246 C CA . ASP A 1 304 ? 12.175 5.113 -10.925 1.00 91.12 304 ASP A CA 1
ATOM 2247 C C . ASP A 1 304 ? 13.404 4.843 -11.786 1.00 91.12 304 ASP A C 1
ATOM 2249 O O . ASP A 1 304 ? 13.693 3.683 -12.060 1.00 91.12 304 ASP A O 1
ATOM 2253 N N . LYS A 1 305 ? 14.134 5.891 -12.184 1.00 89.44 305 LYS A N 1
ATOM 2254 C CA . LYS A 1 305 ? 15.235 5.803 -13.162 1.00 89.44 305 LYS A CA 1
ATOM 2255 C C . LYS A 1 305 ? 16.548 6.421 -12.691 1.00 89.44 305 LYS A C 1
ATOM 2257 O O . LYS A 1 305 ? 17.605 6.158 -13.256 1.00 89.44 305 LYS A O 1
ATOM 2262 N N . GLU A 1 306 ? 16.505 7.275 -11.673 1.00 89.06 306 GLU A N 1
ATOM 2263 C CA . GLU A 1 306 ? 17.679 7.984 -11.176 1.00 89.06 306 GLU A CA 1
ATOM 2264 C C . GLU A 1 306 ? 18.122 7.441 -9.818 1.00 89.06 306 GLU A C 1
ATOM 2266 O O . GLU A 1 306 ? 17.358 7.346 -8.849 1.00 89.06 306 GLU A O 1
ATOM 2271 N N . LEU A 1 307 ? 19.416 7.148 -9.725 1.00 93.38 307 LEU A N 1
ATOM 2272 C CA . LEU A 1 307 ? 20.058 6.820 -8.462 1.00 93.38 307 LEU A CA 1
ATOM 2273 C C . LEU A 1 307 ? 20.386 8.115 -7.721 1.00 93.38 307 LEU A C 1
ATOM 2275 O O . LEU A 1 307 ? 21.287 8.861 -8.106 1.00 93.38 307 LEU A O 1
ATOM 2279 N N . THR A 1 308 ? 19.645 8.371 -6.649 1.00 95.12 308 THR A N 1
ATOM 2280 C CA . THR A 1 308 ? 19.829 9.535 -5.776 1.00 95.12 308 THR A CA 1
ATOM 2281 C C . THR A 1 308 ? 20.361 9.108 -4.406 1.00 95.12 308 THR A C 1
ATOM 2283 O O . THR A 1 308 ? 20.552 7.921 -4.130 1.00 95.12 308 THR A O 1
ATOM 2286 N N . ASP A 1 309 ? 20.578 10.073 -3.512 1.00 94.81 309 ASP A N 1
ATOM 2287 C CA . ASP A 1 309 ? 20.955 9.821 -2.115 1.00 94.81 309 ASP A CA 1
ATOM 2288 C C . ASP A 1 309 ? 19.899 9.006 -1.337 1.00 94.81 309 ASP A C 1
ATOM 2290 O O . ASP A 1 309 ? 20.182 8.476 -0.261 1.00 94.81 309 ASP A O 1
ATOM 2294 N N . TRP A 1 310 ? 18.691 8.856 -1.889 1.00 95.44 310 TRP A N 1
ATOM 2295 C CA . TRP A 1 310 ? 17.664 7.968 -1.354 1.00 95.44 310 TRP A CA 1
ATOM 2296 C C . TRP A 1 310 ? 18.054 6.500 -1.340 1.00 95.44 310 TRP A C 1
ATOM 2298 O O . TRP A 1 310 ? 17.542 5.779 -0.492 1.00 95.44 310 TRP A O 1
ATOM 2308 N N . VAL A 1 311 ? 18.967 6.053 -2.205 1.00 97.19 311 VAL A N 1
ATOM 2309 C CA . VAL A 1 311 ? 19.425 4.656 -2.206 1.00 97.19 311 VAL A CA 1
ATOM 2310 C C . VAL A 1 311 ? 19.990 4.271 -0.837 1.00 97.19 311 VAL A C 1
ATOM 2312 O O . VAL A 1 311 ? 19.594 3.255 -0.267 1.00 97.19 311 VAL A O 1
ATOM 2315 N N . ASP A 1 312 ? 20.860 5.110 -0.271 1.00 96.69 312 ASP A N 1
ATOM 2316 C CA . ASP A 1 312 ? 21.488 4.843 1.025 1.00 96.69 312 ASP A CA 1
ATOM 2317 C C . ASP A 1 312 ? 20.475 4.915 2.174 1.00 96.69 312 ASP A C 1
ATOM 2319 O O . ASP A 1 312 ? 20.514 4.089 3.087 1.00 96.69 312 ASP A O 1
ATOM 2323 N N . LYS A 1 313 ? 19.530 5.864 2.109 1.00 96.12 313 LYS A N 1
ATOM 2324 C CA . LYS A 1 313 ? 18.445 6.001 3.096 1.00 96.12 313 LYS A CA 1
ATOM 2325 C C . LYS A 1 313 ? 17.530 4.777 3.081 1.00 96.12 313 LYS A C 1
ATOM 2327 O O . LYS A 1 313 ? 17.277 4.181 4.121 1.00 96.12 313 LYS A O 1
ATOM 2332 N N . GLN A 1 314 ? 17.093 4.365 1.896 1.00 97.69 314 GLN A N 1
ATOM 2333 C CA . GLN A 1 314 ? 16.185 3.241 1.707 1.00 97.69 314 GLN A CA 1
ATOM 2334 C C . GLN A 1 314 ? 16.842 1.896 2.044 1.00 97.69 314 GLN A C 1
ATOM 2336 O O . GLN A 1 314 ? 16.189 0.978 2.543 1.00 97.69 314 GLN A O 1
ATOM 2341 N N . ARG A 1 315 ? 18.155 1.764 1.818 1.00 98.12 315 ARG A N 1
ATOM 2342 C CA . ARG A 1 315 ? 18.906 0.556 2.177 1.00 98.12 315 ARG A CA 1
ATOM 2343 C C . ARG A 1 315 ? 18.835 0.248 3.673 1.00 98.12 315 ARG A C 1
ATOM 2345 O O . ARG A 1 315 ? 18.874 -0.929 4.040 1.00 98.12 315 ARG A O 1
ATOM 2352 N N . VAL A 1 316 ? 18.712 1.266 4.530 1.00 98.19 316 VAL A N 1
ATOM 2353 C CA . VAL A 1 316 ? 18.487 1.071 5.971 1.00 98.19 316 VAL A CA 1
ATOM 2354 C C . VAL A 1 316 ? 17.196 0.289 6.194 1.00 98.19 316 VAL A C 1
ATOM 2356 O O . VAL A 1 316 ? 17.239 -0.761 6.832 1.00 98.19 316 VAL A O 1
ATOM 2359 N N . SER A 1 317 ? 16.091 0.709 5.574 1.00 98.19 317 SER A N 1
ATOM 2360 C CA . SER A 1 317 ? 14.795 0.038 5.710 1.00 98.19 317 SER A CA 1
ATOM 2361 C C . SER A 1 317 ? 14.815 -1.403 5.192 1.00 98.19 317 SER A C 1
ATOM 2363 O O . SER A 1 317 ? 14.336 -2.316 5.860 1.00 98.19 317 SER A O 1
ATOM 2365 N N . TYR A 1 318 ? 15.461 -1.667 4.050 1.00 98.69 318 TYR A N 1
ATOM 2366 C CA . TYR A 1 318 ? 15.626 -3.047 3.569 1.00 98.69 318 TYR A CA 1
ATOM 2367 C C . TYR A 1 318 ? 16.496 -3.906 4.496 1.00 98.69 318 TYR A C 1
ATOM 2369 O O . TYR A 1 318 ? 16.242 -5.102 4.651 1.00 98.69 318 TYR A O 1
ATOM 2377 N N . SER A 1 319 ? 17.511 -3.315 5.131 1.00 98.69 319 SER A N 1
ATOM 2378 C CA . SER A 1 319 ? 18.367 -4.025 6.089 1.00 98.69 319 SER A CA 1
ATOM 2379 C C . SER A 1 319 ? 17.601 -4.370 7.369 1.00 98.69 319 SER A C 1
ATOM 2381 O O . SER A 1 319 ? 17.743 -5.474 7.895 1.00 98.69 319 SER A O 1
ATOM 2383 N N . GLU A 1 320 ? 16.752 -3.459 7.848 1.00 98.62 320 GLU A N 1
ATOM 2384 C CA . GLU A 1 320 ? 15.833 -3.704 8.964 1.00 98.62 320 GLU A CA 1
ATOM 2385 C C . GLU A 1 320 ? 14.820 -4.800 8.623 1.00 98.62 320 GLU A C 1
ATOM 2387 O O . GLU A 1 320 ? 14.624 -5.719 9.419 1.00 98.62 320 GLU A O 1
ATOM 2392 N N . ALA A 1 321 ? 14.236 -4.766 7.422 1.00 98.75 321 ALA A N 1
ATOM 2393 C CA . ALA A 1 321 ? 13.301 -5.788 6.957 1.00 98.75 321 ALA A CA 1
ATOM 2394 C C . ALA A 1 321 ? 13.971 -7.168 6.916 1.00 98.75 321 ALA A C 1
ATOM 2396 O O . ALA A 1 321 ? 13.417 -8.146 7.423 1.00 98.75 321 ALA A O 1
ATOM 2397 N N . ALA A 1 322 ? 15.202 -7.242 6.395 1.00 98.69 322 ALA A N 1
ATOM 2398 C CA . ALA A 1 322 ? 15.986 -8.472 6.379 1.00 98.69 322 ALA A CA 1
ATOM 2399 C C . ALA A 1 322 ? 16.274 -8.976 7.805 1.00 98.69 322 ALA A C 1
ATOM 2401 O O . ALA A 1 322 ? 16.163 -10.172 8.072 1.00 98.69 322 ALA A O 1
ATOM 2402 N N . ALA A 1 323 ? 16.575 -8.080 8.750 1.00 98.31 323 ALA A N 1
ATOM 2403 C CA . ALA A 1 323 ? 16.773 -8.454 10.149 1.00 98.31 323 ALA A CA 1
ATOM 2404 C C . ALA A 1 323 ? 15.484 -9.012 10.786 1.00 98.31 323 ALA A C 1
ATOM 2406 O O . ALA A 1 323 ? 15.522 -10.071 11.420 1.00 98.31 323 ALA A O 1
ATOM 2407 N N . LEU A 1 324 ? 14.337 -8.355 10.561 1.00 98.12 324 LEU A N 1
ATOM 2408 C CA . LEU A 1 324 ? 13.015 -8.772 11.054 1.00 98.12 324 LEU A CA 1
ATOM 2409 C C . LEU A 1 324 ? 12.544 -10.117 10.481 1.00 98.12 324 LEU A C 1
ATOM 2411 O O . LEU A 1 324 ? 11.707 -10.784 11.098 1.00 98.12 324 LEU A O 1
ATOM 2415 N N . THR A 1 325 ? 13.085 -10.520 9.332 1.00 98.19 325 THR A N 1
ATOM 2416 C CA . THR A 1 325 ? 12.711 -11.735 8.590 1.00 98.19 325 THR A CA 1
ATOM 2417 C C . THR A 1 325 ? 13.805 -12.794 8.564 1.00 98.19 325 THR A C 1
ATOM 2419 O O . THR A 1 325 ? 13.764 -13.705 7.740 1.00 98.19 325 THR A O 1
ATOM 2422 N N . THR A 1 326 ? 14.773 -12.718 9.483 1.00 96.88 326 THR A N 1
ATOM 2423 C CA . THR A 1 326 ? 15.795 -13.764 9.638 1.00 96.88 326 THR A CA 1
ATOM 2424 C C . THR A 1 326 ? 15.127 -15.153 9.669 1.00 96.88 326 THR A C 1
ATOM 2426 O O . THR A 1 326 ? 14.225 -15.351 10.489 1.00 96.88 326 THR A O 1
ATOM 2429 N N . PRO A 1 327 ? 15.535 -16.111 8.810 1.00 93.69 327 PRO A N 1
ATOM 2430 C CA . PRO A 1 327 ? 14.823 -17.374 8.652 1.00 93.69 327 PRO A CA 1
ATOM 2431 C C . PRO A 1 327 ? 14.722 -18.170 9.955 1.00 93.69 327 PRO A C 1
ATOM 2433 O O . PRO A 1 327 ? 15.724 -18.432 10.625 1.00 93.69 327 PRO A O 1
ATOM 2436 N N . THR A 1 328 ? 13.510 -18.612 10.281 1.00 92.44 328 THR A N 1
ATOM 2437 C CA . THR A 1 328 ? 13.230 -19.498 11.416 1.00 92.44 328 THR A CA 1
ATOM 2438 C C . THR A 1 328 ? 12.376 -20.682 10.959 1.00 92.44 328 THR A C 1
ATOM 2440 O O . THR A 1 328 ? 11.528 -20.504 10.085 1.00 92.44 328 THR A O 1
ATOM 2443 N N . PRO A 1 329 ? 12.552 -21.892 11.525 1.00 90.81 329 PRO A N 1
ATOM 2444 C CA . PRO A 1 329 ? 11.732 -23.047 11.158 1.00 90.81 329 PRO A CA 1
ATOM 2445 C C . PRO A 1 329 ? 10.233 -22.757 11.286 1.00 90.81 329 PRO A C 1
ATOM 2447 O O . PRO A 1 329 ? 9.800 -22.207 12.295 1.00 90.81 329 PRO A O 1
ATOM 2450 N N . GLY A 1 330 ? 9.455 -23.134 10.270 1.00 90.31 330 GLY A N 1
ATOM 2451 C CA . GLY A 1 330 ? 8.003 -22.921 10.238 1.00 90.31 330 GLY A CA 1
ATOM 2452 C C . GLY A 1 330 ? 7.560 -21.504 9.858 1.00 90.31 330 GLY A C 1
ATOM 2453 O O . GLY A 1 330 ? 6.362 -21.290 9.705 1.00 90.31 330 GLY A O 1
ATOM 2454 N N . ARG A 1 331 ? 8.493 -20.563 9.657 1.00 93.56 331 ARG A N 1
ATOM 2455 C CA . ARG A 1 331 ? 8.188 -19.206 9.196 1.00 93.56 331 ARG A CA 1
ATOM 2456 C C . ARG A 1 331 ? 8.654 -18.989 7.766 1.00 93.56 331 ARG A C 1
ATOM 2458 O O . ARG A 1 331 ? 9.813 -19.232 7.433 1.00 93.56 331 ARG A O 1
ATOM 2465 N N . GLU A 1 332 ? 7.766 -18.440 6.962 1.00 95.44 332 GLU A N 1
ATOM 2466 C CA . GLU A 1 332 ? 8.070 -17.840 5.668 1.00 95.44 332 GLU A CA 1
ATOM 2467 C C . GLU A 1 332 ? 7.852 -16.331 5.735 1.00 95.44 332 GLU A C 1
ATOM 2469 O O . GLU A 1 332 ? 7.153 -15.844 6.622 1.00 95.44 332 GLU A O 1
ATOM 2474 N N . SER A 1 333 ? 8.483 -15.581 4.830 1.00 98.12 333 SER A N 1
ATOM 2475 C CA . SER A 1 333 ? 8.354 -14.123 4.822 1.00 98.12 333 SER A CA 1
ATOM 2476 C C . SER A 1 333 ? 7.999 -13.575 3.450 1.00 98.12 333 SER A C 1
ATOM 2478 O O . SER A 1 333 ? 8.550 -14.027 2.444 1.00 98.12 333 SER A O 1
ATOM 2480 N N . TRP A 1 334 ? 7.131 -12.569 3.414 1.00 98.75 334 TRP A N 1
ATOM 2481 C CA . TRP A 1 334 ? 6.895 -11.719 2.246 1.00 98.75 334 TRP A CA 1
ATOM 2482 C C . TRP A 1 334 ? 7.467 -10.327 2.499 1.00 98.75 334 TRP A C 1
ATOM 2484 O O . TRP A 1 334 ? 7.427 -9.829 3.626 1.00 98.75 334 TRP A O 1
ATOM 2494 N N . LEU A 1 335 ? 8.006 -9.712 1.449 1.00 98.94 335 LEU A N 1
ATOM 2495 C CA . LEU A 1 335 ? 8.389 -8.305 1.453 1.00 98.94 335 LEU A CA 1
ATOM 2496 C C . LEU A 1 335 ? 7.273 -7.495 0.795 1.00 98.94 335 LEU A C 1
ATOM 2498 O O . LEU A 1 335 ? 6.950 -7.759 -0.361 1.00 98.94 335 LEU A O 1
ATOM 2502 N N . LEU A 1 336 ? 6.724 -6.519 1.514 1.00 98.88 336 LEU A N 1
ATOM 2503 C CA . LEU A 1 336 ? 5.752 -5.563 1.000 1.00 98.88 336 LEU A CA 1
ATOM 2504 C C . LEU A 1 336 ? 6.422 -4.203 0.791 1.00 98.88 336 LEU A C 1
ATOM 2506 O O . LEU A 1 336 ? 6.979 -3.629 1.733 1.00 98.88 336 LEU A O 1
ATOM 2510 N N . THR A 1 337 ? 6.357 -3.692 -0.434 1.00 98.81 337 THR A N 1
ATOM 2511 C CA . THR A 1 337 ? 6.804 -2.342 -0.811 1.00 98.81 337 THR A CA 1
ATOM 2512 C C . THR A 1 337 ? 5.714 -1.661 -1.629 1.00 98.81 337 THR A C 1
ATOM 2514 O O . THR A 1 337 ? 4.865 -2.333 -2.198 1.00 98.81 337 THR A O 1
ATOM 2517 N N . HIS A 1 338 ? 5.714 -0.334 -1.720 1.00 98.75 338 HIS A N 1
ATOM 2518 C CA . HIS A 1 338 ? 4.858 0.333 -2.702 1.00 98.75 338 HIS A CA 1
ATOM 2519 C C . HIS A 1 338 ? 5.520 0.280 -4.084 1.00 98.75 338 HIS A C 1
ATOM 2521 O O . HIS A 1 338 ? 5.026 -0.359 -5.009 1.00 98.75 338 HIS A O 1
ATOM 2527 N N . ARG A 1 339 ? 6.719 0.864 -4.184 1.00 98.44 339 ARG A N 1
ATOM 2528 C CA . ARG A 1 339 ? 7.545 0.847 -5.390 1.00 98.44 339 ARG A CA 1
ATOM 2529 C C . ARG A 1 339 ? 8.088 -0.564 -5.627 1.00 98.44 339 ARG A C 1
ATOM 2531 O O . ARG A 1 339 ? 8.596 -1.180 -4.682 1.00 98.44 339 ARG A O 1
ATOM 2538 N N . PRO A 1 340 ? 8.003 -1.096 -6.853 1.00 98.00 340 PRO A N 1
ATOM 2539 C CA . PRO A 1 340 ? 8.433 -2.454 -7.141 1.00 98.00 340 PRO A CA 1
ATOM 2540 C C . PRO A 1 340 ? 9.958 -2.587 -7.175 1.00 98.00 340 PRO A C 1
ATOM 2542 O O . PRO A 1 340 ? 10.691 -1.612 -7.279 1.00 98.00 340 PRO A O 1
ATOM 2545 N N . LEU A 1 341 ? 10.447 -3.828 -7.113 1.00 95.94 341 LEU A N 1
ATOM 2546 C CA . LEU A 1 341 ? 11.847 -4.150 -7.409 1.00 95.94 341 LEU A CA 1
ATOM 2547 C C . LEU A 1 341 ? 11.964 -4.715 -8.828 1.00 95.94 341 LEU A C 1
ATOM 2549 O O . LEU A 1 341 ? 12.585 -4.115 -9.690 1.00 95.94 341 LEU A O 1
ATOM 2553 N N . PHE A 1 342 ? 11.321 -5.848 -9.112 1.00 97.75 342 PHE A N 1
ATOM 2554 C CA . PHE A 1 342 ? 11.427 -6.521 -10.410 1.00 97.75 342 PHE A CA 1
ATOM 2555 C C . PHE A 1 342 ? 10.188 -6.268 -11.273 1.00 97.75 342 PHE A C 1
ATOM 2557 O O . PHE A 1 342 ? 9.389 -7.173 -11.501 1.00 97.75 342 PHE A O 1
ATOM 2564 N N . ALA A 1 343 ? 10.028 -5.036 -11.753 1.00 97.44 343 ALA A N 1
ATOM 2565 C CA . ALA A 1 343 ? 8.922 -4.652 -12.629 1.00 97.44 343 ALA A CA 1
ATOM 2566 C C . ALA A 1 343 ? 9.402 -3.937 -13.890 1.00 97.44 343 ALA A C 1
ATOM 2568 O O . ALA A 1 343 ? 10.413 -3.234 -13.863 1.00 97.44 343 ALA A O 1
ATOM 2569 N N . VAL A 1 344 ? 8.643 -4.083 -14.976 1.00 96.88 344 VAL A N 1
ATOM 2570 C CA . VAL A 1 344 ? 8.878 -3.385 -16.243 1.00 96.88 344 VAL A CA 1
ATOM 2571 C C . VAL A 1 344 ? 7.682 -2.533 -16.641 1.00 96.88 344 VAL A C 1
ATOM 2573 O O . VAL A 1 344 ? 6.551 -3.016 -16.634 1.00 96.88 344 VAL A O 1
ATOM 2576 N N . ILE A 1 345 ? 7.942 -1.290 -17.039 1.00 95.81 345 ILE A N 1
ATOM 2577 C CA . ILE A 1 345 ? 6.932 -0.395 -17.618 1.00 95.81 345 ILE A CA 1
ATOM 2578 C C . ILE A 1 345 ? 6.724 -0.677 -19.112 1.00 95.81 345 ILE A C 1
ATOM 2580 O O . ILE A 1 345 ? 7.559 -1.317 -19.755 1.00 95.81 345 ILE A O 1
ATOM 2584 N N . ALA A 1 346 ? 5.633 -0.155 -19.677 1.00 94.56 346 ALA A N 1
ATOM 2585 C CA . ALA A 1 346 ? 5.389 -0.217 -21.115 1.00 94.56 346 ALA A CA 1
ATOM 2586 C C . ALA A 1 346 ? 6.472 0.539 -21.904 1.00 94.56 346 ALA A C 1
ATOM 2588 O O . ALA A 1 346 ? 6.900 1.628 -21.516 1.00 94.56 346 ALA A O 1
ATOM 2589 N N . ASP A 1 347 ? 6.862 0.004 -23.057 1.00 90.38 347 ASP A N 1
ATOM 2590 C CA . ASP A 1 347 ? 7.854 0.604 -23.956 1.00 90.38 347 ASP A CA 1
ATOM 2591 C C . ASP A 1 347 ? 7.490 2.026 -24.422 1.00 90.38 347 ASP A C 1
ATOM 2593 O O . ASP A 1 347 ? 8.354 2.892 -24.557 1.00 90.38 347 ASP A O 1
ATOM 2597 N N . VAL A 1 348 ? 6.195 2.301 -24.595 1.00 91.31 348 VAL A N 1
ATOM 2598 C CA . VAL A 1 348 ? 5.670 3.626 -24.955 1.00 91.31 348 VAL A CA 1
ATOM 2599 C C . VAL A 1 348 ? 5.978 4.707 -23.915 1.00 91.31 348 VAL A C 1
ATOM 2601 O O . VAL A 1 348 ? 5.948 5.890 -24.263 1.00 91.31 348 VAL A O 1
ATOM 2604 N N . ASN A 1 349 ? 6.282 4.316 -22.673 1.00 90.81 349 ASN A N 1
ATOM 2605 C CA . ASN A 1 349 ? 6.663 5.225 -21.593 1.00 90.81 349 ASN A CA 1
ATOM 2606 C C . ASN A 1 349 ? 8.170 5.534 -21.580 1.00 90.81 349 ASN A C 1
ATOM 2608 O O . ASN A 1 349 ? 8.605 6.377 -20.794 1.00 90.81 349 ASN A O 1
ATOM 2612 N N . LEU A 1 350 ? 8.977 4.899 -22.439 1.00 89.38 350 LEU A N 1
ATOM 2613 C CA . LEU A 1 350 ? 10.398 5.218 -22.541 1.00 89.38 350 LEU A CA 1
ATOM 2614 C C . LEU A 1 350 ? 10.623 6.582 -23.216 1.00 89.38 350 LEU A C 1
ATOM 2616 O O . LEU A 1 350 ? 9.969 6.900 -24.219 1.00 89.38 350 LEU A O 1
ATOM 2620 N N . PRO A 1 351 ? 11.584 7.387 -22.723 1.00 86.75 351 PRO A N 1
ATOM 2621 C CA . PRO A 1 351 ? 12.029 8.587 -23.419 1.00 86.75 351 PRO A CA 1
ATOM 2622 C C . PRO A 1 351 ? 12.533 8.245 -24.826 1.00 86.75 351 PRO A C 1
ATOM 2624 O O . PRO A 1 351 ? 13.458 7.457 -25.003 1.00 86.75 351 PRO A O 1
ATOM 2627 N N . LYS A 1 352 ? 11.928 8.848 -25.855 1.00 85.81 352 LYS A N 1
ATOM 2628 C CA . LYS A 1 352 ? 12.265 8.562 -27.265 1.00 85.81 352 LYS A CA 1
ATOM 2629 C C . LYS A 1 352 ? 13.630 9.106 -27.688 1.00 85.81 352 LYS A C 1
ATOM 2631 O O . LYS A 1 352 ? 14.146 8.723 -28.735 1.00 85.81 352 LYS A O 1
ATOM 2636 N N . ASP A 1 353 ? 14.161 10.052 -26.928 1.00 89.75 353 ASP A N 1
ATOM 2637 C CA . ASP A 1 353 ? 15.426 10.739 -27.154 1.00 89.75 353 ASP A CA 1
ATOM 2638 C C . ASP A 1 353 ? 16.593 10.155 -26.347 1.00 89.75 353 ASP A C 1
ATOM 2640 O O . ASP A 1 353 ? 17.737 10.542 -26.595 1.00 89.75 353 ASP A O 1
ATOM 2644 N N . ASP A 1 354 ? 16.335 9.191 -25.456 1.00 86.25 354 ASP A N 1
ATOM 2645 C CA . ASP A 1 354 ? 17.371 8.478 -24.712 1.00 86.25 354 ASP A CA 1
ATOM 2646 C C . ASP A 1 354 ? 17.580 7.055 -25.269 1.00 86.25 354 ASP A C 1
ATOM 2648 O O . ASP A 1 354 ? 16.786 6.153 -24.996 1.00 86.25 354 ASP A O 1
ATOM 2652 N N . PRO A 1 355 ? 18.660 6.807 -26.034 1.00 84.12 355 PRO A N 1
ATOM 2653 C CA . PRO A 1 355 ? 18.962 5.476 -26.555 1.00 84.12 355 PRO A CA 1
ATOM 2654 C C . PRO A 1 355 ? 19.409 4.479 -25.472 1.00 84.12 355 PRO A C 1
ATOM 2656 O O . PRO A 1 355 ? 19.595 3.305 -25.790 1.00 84.12 355 PRO A O 1
ATOM 2659 N N . LEU A 1 356 ? 19.639 4.931 -24.234 1.00 85.19 356 LEU A N 1
ATOM 2660 C CA . LEU A 1 356 ? 20.024 4.091 -23.101 1.00 85.19 356 LEU A CA 1
ATOM 2661 C C . LEU A 1 356 ? 18.856 3.761 -22.166 1.00 85.19 356 LEU A C 1
ATOM 2663 O O . LEU A 1 356 ? 19.060 2.982 -21.234 1.00 85.19 356 LEU A O 1
ATOM 2667 N N . ALA A 1 357 ? 17.662 4.306 -22.421 1.00 85.88 357 ALA A N 1
ATOM 2668 C CA . ALA A 1 357 ? 16.480 4.006 -21.631 1.00 85.88 357 ALA A CA 1
ATOM 2669 C C . ALA A 1 357 ? 16.076 2.530 -21.768 1.00 85.88 357 ALA A C 1
ATOM 2671 O O . ALA A 1 357 ? 15.985 1.980 -22.867 1.00 85.88 357 ALA A O 1
ATOM 2672 N N . ASP A 1 358 ? 15.792 1.900 -20.634 1.00 90.38 358 ASP A N 1
ATOM 2673 C CA . ASP A 1 358 ? 15.251 0.547 -20.539 1.00 90.38 358 ASP A CA 1
ATOM 2674 C C . ASP A 1 358 ? 13.954 0.542 -19.718 1.00 90.38 358 ASP A C 1
ATOM 2676 O O . ASP A 1 358 ? 13.586 1.548 -19.105 1.00 90.38 358 ASP A O 1
ATOM 2680 N N . THR A 1 359 ? 13.222 -0.573 -19.726 1.00 93.88 359 THR A N 1
ATOM 2681 C CA . THR A 1 359 ? 11.893 -0.662 -19.108 1.00 93.88 359 THR A CA 1
ATOM 2682 C C . THR A 1 359 ? 11.902 -1.027 -17.624 1.00 93.88 359 THR A C 1
ATOM 2684 O O . THR A 1 359 ? 10.841 -0.921 -17.013 1.00 93.88 359 THR A O 1
ATOM 2687 N N . TRP A 1 360 ? 13.030 -1.390 -17.002 1.00 95.12 360 TRP A N 1
ATOM 2688 C CA . TRP A 1 360 ? 13.054 -1.728 -15.571 1.00 95.12 360 TRP A CA 1
ATOM 2689 C C . TRP A 1 360 ? 12.686 -0.517 -14.715 1.00 95.12 360 TRP A C 1
ATOM 2691 O O . TRP A 1 360 ? 13.227 0.564 -14.911 1.00 95.12 360 TRP A O 1
ATOM 2701 N N . SER A 1 361 ? 11.736 -0.659 -13.794 1.00 94.81 361 SER A N 1
ATOM 2702 C CA . SER A 1 361 ? 11.302 0.446 -12.928 1.00 94.81 361 SER A CA 1
ATOM 2703 C C . SER A 1 361 ? 11.971 0.396 -11.557 1.00 94.81 361 SER A C 1
ATOM 2705 O O . SER A 1 361 ? 12.404 -0.666 -11.111 1.00 94.81 361 SER A O 1
ATOM 2707 N N . SER A 1 362 ? 11.982 1.535 -10.859 1.00 96.31 362 SER A N 1
ATOM 2708 C CA . SER A 1 362 ? 12.426 1.647 -9.465 1.00 96.31 362 SER A CA 1
ATOM 2709 C C . SER A 1 362 ? 13.887 1.226 -9.234 1.00 96.31 362 SER A C 1
ATOM 2711 O O . SER A 1 362 ? 14.220 0.548 -8.258 1.00 96.31 362 SER A O 1
ATOM 2713 N N . ASP A 1 363 ? 14.794 1.718 -10.086 1.00 94.94 363 ASP A N 1
ATOM 2714 C CA . ASP A 1 363 ? 16.239 1.455 -10.014 1.00 94.94 363 ASP A CA 1
ATOM 2715 C C . ASP A 1 363 ? 16.830 1.695 -8.621 1.00 94.94 363 ASP A C 1
ATOM 2717 O O . ASP A 1 363 ? 17.578 0.867 -8.093 1.00 94.94 363 ASP A O 1
ATOM 2721 N N . GLY A 1 364 ? 16.456 2.807 -7.982 1.00 96.25 364 GLY A N 1
ATOM 2722 C CA . GLY A 1 364 ? 16.936 3.132 -6.641 1.00 96.25 364 GLY A CA 1
ATOM 2723 C C . GLY A 1 364 ? 16.540 2.083 -5.596 1.00 96.25 364 GLY A C 1
ATOM 2724 O O . GLY A 1 364 ? 17.341 1.756 -4.720 1.00 96.25 364 GLY A O 1
ATOM 2725 N N . GLN A 1 365 ? 15.341 1.508 -5.721 1.00 97.75 365 GLN A N 1
ATOM 2726 C CA . GLN A 1 365 ? 14.841 0.468 -4.823 1.00 97.75 365 GLN A CA 1
ATOM 2727 C C . GLN A 1 365 ? 15.574 -0.859 -5.059 1.00 97.75 365 GLN A C 1
ATOM 2729 O O . GLN A 1 365 ? 15.989 -1.507 -4.097 1.00 97.75 365 GLN A O 1
ATOM 2734 N N . MET A 1 366 ? 15.823 -1.226 -6.321 1.00 97.25 366 MET A N 1
ATOM 2735 C CA . MET A 1 366 ? 16.613 -2.413 -6.676 1.00 97.25 366 MET A CA 1
ATOM 2736 C C . MET A 1 366 ? 18.056 -2.349 -6.167 1.00 97.25 366 MET A C 1
ATOM 2738 O O . MET A 1 366 ? 18.591 -3.360 -5.705 1.00 97.25 366 MET A O 1
ATOM 2742 N N . VAL A 1 367 ? 18.697 -1.177 -6.232 1.00 97.75 367 VAL A N 1
ATOM 2743 C CA . VAL A 1 367 ? 20.044 -0.986 -5.669 1.00 97.75 367 VAL A CA 1
ATOM 2744 C C . VAL A 1 367 ? 19.996 -1.030 -4.141 1.00 97.75 367 VAL A C 1
ATOM 2746 O O . VAL A 1 367 ? 20.819 -1.706 -3.519 1.00 97.75 367 VAL A O 1
ATOM 2749 N N . ALA A 1 368 ? 19.024 -0.357 -3.521 1.00 98.06 368 ALA A N 1
ATOM 2750 C CA . ALA A 1 368 ? 18.889 -0.312 -2.069 1.00 98.06 368 ALA A CA 1
ATOM 2751 C C . ALA A 1 368 ? 18.667 -1.706 -1.458 1.00 98.06 368 ALA A C 1
ATOM 2753 O O . ALA A 1 368 ? 19.288 -2.031 -0.441 1.00 98.06 368 ALA A O 1
ATOM 2754 N N . SER A 1 369 ? 17.855 -2.551 -2.101 1.00 98.25 369 SER A N 1
ATOM 2755 C CA . SER A 1 369 ? 17.547 -3.911 -1.641 1.00 98.25 369 SER A CA 1
ATOM 2756 C C . SER A 1 369 ? 18.597 -4.962 -2.036 1.00 98.25 369 SER A C 1
ATOM 2758 O O . SER A 1 369 ? 18.528 -6.105 -1.577 1.00 98.25 369 SER A O 1
ATOM 2760 N N . TYR A 1 370 ? 19.608 -4.598 -2.838 1.00 97.81 370 TYR A N 1
ATOM 2761 C CA . TYR A 1 370 ? 20.576 -5.551 -3.380 1.00 97.81 370 TYR A CA 1
ATOM 2762 C C . TYR A 1 370 ? 21.291 -6.353 -2.281 1.00 97.81 370 TYR A C 1
ATOM 2764 O O . TYR A 1 370 ? 21.915 -5.790 -1.368 1.00 97.81 370 TYR A O 1
ATOM 2772 N N . GLY A 1 371 ? 21.211 -7.684 -2.398 1.00 97.44 371 GLY A N 1
ATOM 2773 C CA . GLY A 1 371 ? 21.782 -8.649 -1.453 1.00 97.44 371 GLY A CA 1
ATOM 2774 C C . GLY A 1 371 ? 21.007 -8.813 -0.140 1.00 97.44 371 GLY A C 1
ATOM 2775 O O . GLY A 1 371 ? 21.545 -9.399 0.794 1.00 97.44 371 GLY A O 1
ATOM 2776 N N . LEU A 1 372 ? 19.780 -8.286 -0.042 1.00 98.50 372 LEU A N 1
ATOM 2777 C CA . LEU A 1 372 ? 18.949 -8.336 1.171 1.00 98.50 372 LEU A CA 1
ATOM 2778 C C . LEU A 1 372 ? 17.649 -9.136 0.984 1.00 98.50 372 LEU A C 1
ATOM 2780 O O . LEU A 1 372 ? 16.819 -9.170 1.887 1.00 98.50 372 LEU A O 1
ATOM 2784 N N . LEU A 1 373 ? 17.464 -9.786 -0.170 1.00 98.31 373 LEU A N 1
ATOM 2785 C CA . LEU A 1 373 ? 16.203 -10.436 -0.554 1.00 98.31 373 LEU A CA 1
ATOM 2786 C C . LEU A 1 373 ? 16.144 -11.942 -0.245 1.00 98.31 373 LEU A C 1
ATOM 2788 O O . LEU A 1 373 ? 15.144 -12.602 -0.530 1.00 98.31 373 LEU A O 1
ATOM 2792 N N . ASP A 1 374 ? 17.201 -12.499 0.347 1.00 96.81 374 ASP A N 1
ATOM 2793 C CA . ASP A 1 374 ? 17.356 -13.945 0.541 1.00 96.81 374 ASP A CA 1
ATOM 2794 C C . ASP A 1 374 ? 16.369 -14.561 1.539 1.00 96.81 374 ASP A C 1
ATOM 2796 O O . ASP A 1 374 ? 16.159 -15.774 1.511 1.00 96.81 374 ASP A O 1
ATOM 2800 N N . ASN A 1 375 ? 15.736 -13.744 2.378 1.00 97.06 375 ASN A N 1
ATOM 2801 C CA . ASN A 1 375 ? 14.819 -14.200 3.422 1.00 97.06 375 ASN A CA 1
ATOM 2802 C C . ASN A 1 375 ? 13.369 -14.349 2.944 1.00 97.06 375 ASN A C 1
ATOM 2804 O O . ASN A 1 375 ? 12.548 -14.938 3.650 1.00 97.06 375 ASN A O 1
ATOM 2808 N N . TYR A 1 376 ? 13.038 -13.814 1.767 1.00 98.31 376 TYR A N 1
ATOM 2809 C CA . TYR A 1 376 ? 11.655 -13.713 1.318 1.00 98.31 376 TYR A CA 1
ATOM 2810 C C . TYR A 1 376 ? 11.286 -14.826 0.342 1.00 98.31 376 TYR A C 1
ATOM 2812 O O . TYR A 1 376 ? 12.082 -15.240 -0.506 1.00 98.31 376 TYR A O 1
ATOM 2820 N N . SER A 1 377 ? 10.042 -15.281 0.452 1.00 97.12 377 SER A N 1
ATOM 2821 C CA . SER A 1 377 ? 9.411 -16.165 -0.527 1.00 97.12 377 SER A CA 1
ATOM 2822 C C . SER A 1 377 ? 8.831 -15.384 -1.698 1.00 97.12 377 SER A C 1
ATOM 2824 O O . SER A 1 377 ? 8.899 -15.859 -2.825 1.00 97.12 377 SER A O 1
ATOM 2826 N N . MET A 1 378 ? 8.332 -14.175 -1.447 1.00 98.31 378 MET A N 1
ATOM 2827 C CA . MET A 1 378 ? 7.727 -13.313 -2.456 1.00 98.31 378 MET A CA 1
ATOM 2828 C C . MET A 1 378 ? 7.987 -11.844 -2.132 1.00 98.31 378 MET A C 1
ATOM 2830 O O . MET A 1 378 ? 8.117 -11.472 -0.962 1.00 98.31 378 MET A O 1
ATOM 2834 N N . ILE A 1 379 ? 8.047 -11.026 -3.177 1.00 98.88 379 ILE A N 1
ATOM 2835 C CA . ILE A 1 379 ? 7.922 -9.572 -3.100 1.00 98.88 379 ILE A CA 1
ATOM 2836 C C . ILE A 1 379 ? 6.532 -9.223 -3.622 1.00 98.88 379 ILE A C 1
ATOM 2838 O O . ILE A 1 379 ? 6.185 -9.620 -4.733 1.00 98.88 379 ILE A O 1
ATOM 2842 N N . LEU A 1 380 ? 5.761 -8.482 -2.838 1.00 98.94 380 LEU A N 1
ATOM 2843 C CA . LEU A 1 380 ? 4.497 -7.901 -3.264 1.00 98.94 380 LEU A CA 1
ATOM 2844 C C . LEU A 1 380 ? 4.652 -6.380 -3.296 1.00 98.94 380 LEU A C 1
ATOM 2846 O O . LEU A 1 380 ? 5.084 -5.770 -2.317 1.00 98.94 380 LEU A O 1
ATOM 2850 N N . ALA A 1 381 ? 4.340 -5.790 -4.442 1.00 98.81 381 ALA A N 1
ATOM 2851 C CA . ALA A 1 381 ? 4.440 -4.360 -4.676 1.00 98.81 381 ALA A CA 1
ATOM 2852 C C . ALA A 1 381 ? 3.271 -3.828 -5.507 1.00 98.81 381 ALA A C 1
ATOM 2854 O O . ALA A 1 381 ? 2.355 -4.576 -5.845 1.00 98.81 381 ALA A O 1
ATOM 2855 N N . SER A 1 382 ? 3.296 -2.537 -5.824 1.00 98.44 382 SER A N 1
ATOM 2856 C CA . SER A 1 382 ? 2.239 -1.839 -6.557 1.00 98.44 382 SER A CA 1
ATOM 2857 C C . SER A 1 382 ? 2.855 -0.724 -7.425 1.00 98.44 382 SER A C 1
ATOM 2859 O O . SER A 1 382 ? 3.806 -1.036 -8.153 1.00 98.44 382 SER A O 1
ATOM 2861 N N . HIS A 1 383 ? 2.390 0.528 -7.363 1.00 98.19 383 HIS A N 1
ATOM 2862 C CA . HIS A 1 383 ? 2.934 1.735 -8.012 1.00 98.19 383 HIS A CA 1
ATOM 2863 C C . HIS A 1 383 ? 2.733 1.831 -9.528 1.00 98.19 383 HIS A C 1
ATOM 2865 O O . HIS A 1 383 ? 2.311 2.857 -10.059 1.00 98.19 383 HIS A O 1
ATOM 2871 N N . ASN A 1 384 ? 3.075 0.773 -10.261 1.00 97.81 384 ASN A N 1
ATOM 2872 C CA . ASN A 1 384 ? 2.847 0.736 -11.699 1.00 97.81 384 ASN A CA 1
ATOM 2873 C C . ASN A 1 384 ? 1.450 0.175 -11.963 1.00 97.81 384 ASN A C 1
ATOM 2875 O O . ASN A 1 384 ? 1.128 -0.918 -11.491 1.00 97.81 384 ASN A O 1
ATOM 2879 N N . HIS A 1 385 ? 0.627 0.905 -12.721 1.00 97.94 385 HIS A N 1
ATOM 2880 C CA . HIS A 1 385 ? -0.816 0.678 -12.721 1.00 97.94 385 HIS A CA 1
ATOM 2881 C C . HIS A 1 385 ? -1.281 -0.465 -13.641 1.00 97.94 385 HIS A C 1
ATOM 2883 O O . HIS A 1 385 ? -1.955 -0.261 -14.657 1.00 97.94 385 HIS A O 1
ATOM 2889 N N . TYR A 1 386 ? -0.884 -1.682 -13.285 1.00 97.62 386 TYR A N 1
ATOM 2890 C CA . TYR A 1 386 ? -1.219 -2.949 -13.923 1.00 97.62 386 TYR A CA 1
ATOM 2891 C C . TYR A 1 386 ? -1.047 -4.100 -12.918 1.00 97.62 386 TYR A C 1
ATOM 2893 O O . TYR A 1 386 ? -0.507 -3.924 -11.826 1.00 97.62 386 TYR A O 1
ATOM 2901 N N . LEU A 1 387 ? -1.452 -5.301 -13.328 1.00 97.88 387 LEU A N 1
ATOM 2902 C CA . LEU A 1 387 ? -1.069 -6.555 -12.687 1.00 97.88 387 LEU A CA 1
ATOM 2903 C C . LEU A 1 387 ? 0.141 -7.143 -13.422 1.00 97.88 387 LEU A C 1
ATOM 2905 O O . LEU A 1 387 ? 0.075 -7.367 -14.633 1.00 97.88 387 LEU A O 1
ATOM 2909 N N . GLN A 1 388 ? 1.244 -7.404 -12.723 1.00 98.38 388 GLN A N 1
ATOM 2910 C CA . GLN A 1 388 ? 2.433 -8.013 -13.324 1.00 98.38 388 GLN A CA 1
ATOM 2911 C C . GLN A 1 388 ? 3.126 -8.982 -12.379 1.00 98.38 388 GLN A C 1
ATOM 2913 O O . GLN A 1 388 ? 3.310 -8.702 -11.203 1.00 98.38 388 GLN A O 1
ATOM 2918 N N . ALA A 1 389 ? 3.582 -10.099 -12.928 1.00 98.56 389 ALA A N 1
ATOM 2919 C CA . ALA A 1 389 ? 4.432 -11.046 -12.237 1.00 98.56 389 ALA A CA 1
ATOM 2920 C C . ALA A 1 389 ? 5.760 -11.194 -12.976 1.00 98.56 389 ALA A C 1
ATOM 2922 O O . ALA A 1 389 ? 5.783 -11.372 -14.197 1.00 98.56 389 ALA A O 1
ATOM 2923 N N . THR A 1 390 ? 6.859 -11.164 -12.226 1.00 98.56 390 THR A N 1
ATOM 2924 C CA . THR A 1 390 ? 8.216 -11.268 -12.766 1.00 98.56 390 THR A CA 1
ATOM 2925 C C . THR A 1 390 ? 9.018 -12.292 -11.977 1.00 98.56 390 THR A C 1
ATOM 2927 O O . THR A 1 390 ? 9.066 -12.247 -10.746 1.00 98.56 390 THR A O 1
ATOM 2930 N N . GLN A 1 391 ? 9.714 -13.184 -12.689 1.00 98.25 391 GLN A N 1
ATOM 2931 C CA . GLN A 1 391 ? 10.644 -14.132 -12.075 1.00 98.25 391 GLN A CA 1
ATOM 2932 C C . GLN A 1 391 ? 12.079 -13.913 -12.553 1.00 98.25 391 GLN A C 1
ATOM 2934 O O . GLN A 1 391 ? 12.425 -14.228 -13.698 1.00 98.25 391 GLN A O 1
ATOM 2939 N N . ILE A 1 392 ? 12.943 -13.480 -11.634 1.00 98.00 392 ILE A N 1
ATOM 2940 C CA . ILE A 1 392 ? 14.396 -13.400 -11.828 1.00 98.00 392 ILE A CA 1
ATOM 2941 C C . ILE A 1 392 ? 15.066 -14.638 -11.203 1.00 98.00 392 ILE A C 1
ATOM 2943 O O . ILE A 1 392 ? 14.760 -14.983 -10.058 1.00 98.00 392 ILE A O 1
ATOM 2947 N N . PRO A 1 393 ? 15.978 -15.337 -11.904 1.00 97.00 393 PRO A N 1
ATOM 2948 C CA . PRO A 1 393 ? 16.727 -16.455 -11.334 1.00 97.00 393 PRO A CA 1
ATOM 2949 C C . PRO A 1 393 ? 17.433 -16.101 -10.018 1.00 97.00 393 PRO A C 1
ATOM 2951 O O . PRO A 1 393 ? 18.193 -15.136 -9.946 1.00 97.00 393 PRO A O 1
ATOM 2954 N N . GLY A 1 394 ? 17.207 -16.915 -8.984 1.00 96.31 394 GLY A N 1
ATOM 2955 C CA . GLY A 1 394 ? 17.824 -16.745 -7.663 1.00 96.31 394 GLY A CA 1
ATOM 2956 C C . GLY A 1 394 ? 17.207 -15.646 -6.792 1.00 96.31 394 GLY A C 1
ATOM 2957 O O . GLY A 1 394 ? 17.684 -15.441 -5.683 1.00 96.31 394 GLY A O 1
ATOM 2958 N N . GLN A 1 395 ? 16.161 -14.964 -7.260 1.00 98.19 395 GLN A N 1
ATOM 2959 C CA . GLN A 1 395 ? 15.424 -13.954 -6.500 1.00 98.19 395 GLN A CA 1
ATOM 2960 C C . GLN A 1 395 ? 14.018 -14.463 -6.148 1.00 98.19 395 GLN A C 1
ATOM 2962 O O . GLN A 1 395 ? 13.501 -15.335 -6.854 1.00 98.19 395 GLN A O 1
ATOM 2967 N N . PRO A 1 396 ? 13.384 -13.952 -5.074 1.00 98.25 396 PRO A N 1
ATOM 2968 C CA . PRO A 1 396 ? 11.965 -14.213 -4.849 1.00 98.25 396 PRO A CA 1
ATOM 2969 C C . PRO A 1 396 ? 11.127 -13.695 -6.023 1.00 98.25 396 PRO A C 1
ATOM 2971 O O . PRO A 1 396 ? 11.451 -12.661 -6.613 1.00 98.25 396 PRO A O 1
ATOM 2974 N N . GLY A 1 397 ? 10.054 -14.411 -6.353 1.00 98.31 397 GLY A N 1
ATOM 2975 C CA . GLY A 1 397 ? 9.073 -13.946 -7.327 1.00 98.31 397 GLY A CA 1
ATOM 2976 C C . GLY A 1 397 ? 8.479 -12.602 -6.905 1.00 98.31 397 GLY A C 1
ATOM 2977 O O . GLY A 1 397 ? 8.211 -12.386 -5.721 1.00 98.31 397 GLY A O 1
ATOM 2978 N N . ALA A 1 398 ? 8.308 -11.697 -7.867 1.00 98.62 398 ALA A N 1
ATOM 2979 C CA . ALA A 1 398 ? 7.716 -10.385 -7.642 1.00 98.62 398 ALA A CA 1
ATOM 2980 C C . ALA A 1 398 ? 6.322 -10.325 -8.264 1.00 98.62 398 ALA A C 1
ATOM 2982 O O . ALA A 1 398 ? 6.183 -10.570 -9.463 1.00 98.62 398 ALA A O 1
ATOM 2983 N N . LEU A 1 399 ? 5.327 -9.981 -7.451 1.00 98.88 399 LEU A N 1
ATOM 2984 C CA . LEU A 1 399 ? 3.963 -9.678 -7.868 1.00 98.88 399 LEU A CA 1
ATOM 2985 C C . LEU A 1 399 ? 3.713 -8.177 -7.680 1.00 98.88 399 LEU A C 1
ATOM 2987 O O . LEU A 1 399 ? 3.993 -7.625 -6.618 1.00 98.88 399 LEU A O 1
ATOM 2991 N N . ILE A 1 400 ? 3.214 -7.520 -8.720 1.00 98.75 400 ILE A N 1
ATOM 2992 C CA . ILE A 1 400 ? 2.892 -6.098 -8.762 1.00 98.75 400 ILE A CA 1
ATOM 2993 C C . ILE A 1 400 ? 1.388 -5.975 -8.971 1.00 98.75 400 ILE A C 1
ATOM 2995 O O . ILE A 1 400 ? 0.876 -6.447 -9.985 1.00 98.75 400 ILE A O 1
ATOM 2999 N N . MET A 1 401 ? 0.717 -5.347 -8.011 1.00 98.19 401 MET A N 1
ATOM 3000 C CA . MET A 1 401 ? -0.734 -5.193 -7.905 1.00 98.19 401 MET A CA 1
ATOM 3001 C C . MET A 1 401 ? -1.104 -3.706 -7.859 1.00 98.19 401 MET A C 1
ATOM 3003 O O . MET A 1 401 ? -1.610 -3.232 -6.848 1.00 98.19 401 MET A O 1
ATOM 3007 N N . GLY A 1 402 ? -0.811 -2.954 -8.925 1.00 98.12 402 GLY A N 1
ATOM 3008 C CA . GLY A 1 402 ? -1.098 -1.511 -8.981 1.00 98.12 402 GLY A CA 1
ATOM 3009 C C . GLY A 1 402 ? -2.405 -1.147 -9.683 1.00 98.12 402 GLY A C 1
ATOM 3010 O O . GLY A 1 402 ? -2.584 -0.043 -10.182 1.00 98.12 402 GLY A O 1
ATOM 3011 N N . ASN A 1 403 ? -3.322 -2.097 -9.819 1.00 97.75 403 ASN A N 1
ATOM 3012 C CA . ASN A 1 403 ? -4.510 -1.975 -10.657 1.00 97.75 403 ASN A CA 1
ATOM 3013 C C . ASN A 1 403 ? -5.821 -1.819 -9.867 1.00 97.75 403 ASN A C 1
ATOM 3015 O O . ASN A 1 403 ? -6.888 -2.181 -10.370 1.00 97.75 403 ASN A O 1
ATOM 3019 N N . GLY A 1 404 ? -5.766 -1.278 -8.648 1.00 97.69 404 GLY A N 1
ATOM 3020 C CA . GLY A 1 404 ? -6.911 -1.181 -7.738 1.00 97.69 404 GLY A CA 1
ATOM 3021 C C . GLY A 1 404 ? -7.796 0.056 -7.902 1.00 97.69 404 GLY A C 1
ATOM 3022 O O . GLY A 1 404 ? -8.813 0.173 -7.218 1.00 97.69 404 GLY A O 1
ATOM 3023 N N . GLY A 1 405 ? -7.481 0.973 -8.814 1.00 97.06 405 GLY A N 1
ATOM 3024 C CA . GLY A 1 405 ? -8.400 2.063 -9.139 1.00 97.06 405 GLY A CA 1
ATOM 3025 C C . GLY A 1 405 ? -7.795 3.185 -9.960 1.00 97.06 405 GLY A C 1
ATOM 3026 O O . GLY A 1 405 ? -8.443 3.656 -10.895 1.00 97.06 405 GLY A O 1
ATOM 3027 N N . ALA A 1 406 ? -6.564 3.586 -9.675 1.00 97.50 406 ALA A N 1
ATOM 3028 C CA . ALA A 1 406 ? -5.904 4.687 -10.351 1.00 97.50 406 ALA A CA 1
ATOM 3029 C C . ALA A 1 406 ? -5.715 4.402 -11.842 1.00 97.50 406 ALA A C 1
ATOM 3031 O O . ALA A 1 406 ? -5.579 3.259 -12.270 1.00 97.50 406 ALA A O 1
ATOM 3032 N N . LEU A 1 407 ? -5.759 5.458 -12.657 1.00 97.00 407 LEU A N 1
ATOM 3033 C CA . LEU A 1 407 ? -5.743 5.366 -14.118 1.00 97.00 407 LEU A CA 1
ATOM 3034 C C . LEU A 1 407 ? -4.672 4.392 -14.622 1.00 97.00 407 LEU A C 1
ATOM 3036 O O . LEU A 1 407 ? -3.489 4.674 -14.449 1.00 97.00 407 LEU A O 1
ATOM 3040 N N . LEU A 1 408 ? -5.101 3.297 -15.258 1.00 97.75 408 LEU A N 1
ATOM 3041 C CA . LEU A 1 408 ? -4.207 2.236 -15.722 1.00 97.75 408 LEU A CA 1
ATOM 3042 C C . LEU A 1 408 ? -3.089 2.774 -16.615 1.00 97.75 408 LEU A C 1
ATOM 3044 O O . LEU A 1 408 ? -3.275 3.718 -17.393 1.00 97.75 408 LEU A O 1
ATOM 3048 N N . ASP A 1 409 ? -1.947 2.103 -16.535 1.00 96.12 409 ASP A N 1
ATOM 3049 C CA . ASP A 1 409 ? -0.853 2.307 -17.470 1.00 96.12 409 ASP A CA 1
ATOM 3050 C C . ASP A 1 409 ? -1.309 1.999 -18.909 1.00 96.12 409 ASP A C 1
ATOM 3052 O O . ASP A 1 409 ? -2.284 1.272 -19.131 1.00 96.12 409 ASP A O 1
ATOM 3056 N N . PRO A 1 410 ? -0.651 2.579 -19.927 1.00 93.12 410 PRO A N 1
ATOM 3057 C CA . PRO A 1 410 ? -1.117 2.454 -21.297 1.00 93.12 410 PRO A CA 1
ATOM 3058 C C . PRO A 1 410 ? -1.088 0.994 -21.776 1.00 93.12 410 PRO A C 1
ATOM 3060 O O . PRO A 1 410 ? -0.131 0.270 -21.497 1.00 93.12 410 PRO A O 1
ATOM 3063 N N . PRO A 1 411 ? -2.073 0.567 -22.590 1.00 83.69 411 PRO A N 1
ATOM 3064 C CA . PRO A 1 411 ? -1.970 -0.700 -23.298 1.00 83.69 411 PRO A CA 1
ATOM 3065 C C . PRO A 1 411 ? -0.791 -0.606 -24.280 1.00 83.69 411 PRO A C 1
ATOM 3067 O O . PRO A 1 411 ? -0.858 0.109 -25.280 1.00 83.69 411 PRO A O 1
ATOM 3070 N N . GLY A 1 412 ?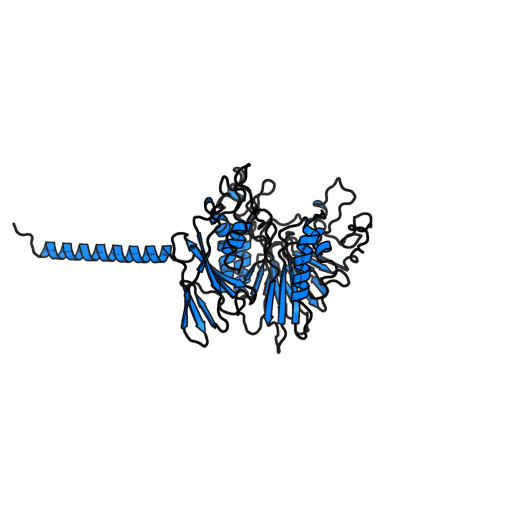 0.305 -1.294 -23.971 1.00 80.00 412 GLY A N 1
ATOM 3071 C CA . GLY A 1 412 ? 1.558 -1.270 -24.728 1.00 80.00 412 GLY A CA 1
ATOM 3072 C C . GLY A 1 412 ? 2.276 -2.615 -24.681 1.00 80.00 412 GLY A C 1
ATOM 3073 O O . GLY A 1 412 ? 1.734 -3.598 -24.166 1.00 80.00 412 GLY A O 1
ATOM 3074 N N . GLU A 1 413 ? 3.488 -2.676 -25.238 1.00 89.81 413 GLU A N 1
ATOM 3075 C CA . GLU A 1 413 ? 4.299 -3.887 -25.144 1.00 89.81 413 GLU A CA 1
ATOM 3076 C C . GLU A 1 413 ? 5.035 -3.921 -23.802 1.00 89.81 413 GLU A C 1
ATOM 3078 O O . GLU A 1 413 ? 5.821 -3.035 -23.464 1.00 89.81 413 GLU A O 1
ATOM 3083 N N . TYR A 1 414 ? 4.782 -4.989 -23.050 1.00 95.75 414 TYR A N 1
ATOM 3084 C CA . TYR A 1 414 ? 5.528 -5.359 -21.855 1.00 95.75 414 TYR A CA 1
ATOM 3085 C C . TYR A 1 414 ? 6.333 -6.606 -22.197 1.00 95.75 414 TYR A C 1
ATOM 3087 O O 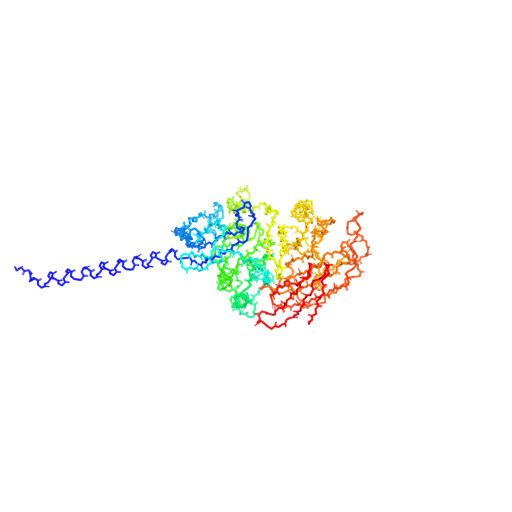. TYR A 1 414 ? 5.767 -7.646 -22.542 1.00 95.75 414 TYR A O 1
ATOM 3095 N N . TYR A 1 415 ? 7.657 -6.507 -22.141 1.00 95.31 415 TYR A N 1
ATOM 3096 C CA . TYR A 1 415 ? 8.549 -7.593 -22.532 1.00 95.31 415 TYR A CA 1
ATOM 3097 C C . TYR A 1 415 ? 9.741 -7.700 -21.587 1.00 95.31 415 TYR A C 1
ATOM 3099 O O . TYR A 1 415 ? 10.130 -6.735 -20.933 1.00 95.31 415 TYR A O 1
ATOM 3107 N N . ILE A 1 416 ? 10.339 -8.893 -21.537 1.00 95.88 416 ILE A N 1
ATOM 3108 C CA . ILE A 1 416 ? 11.603 -9.119 -20.832 1.00 95.88 416 ILE A CA 1
ATOM 3109 C C . ILE A 1 416 ? 12.712 -8.412 -21.621 1.00 95.88 416 ILE A C 1
ATOM 3111 O O . ILE A 1 416 ? 12.953 -8.802 -22.770 1.00 95.88 416 ILE A O 1
ATOM 3115 N N . PRO A 1 417 ? 13.397 -7.403 -21.053 1.00 93.38 417 PRO A N 1
ATOM 3116 C CA . PRO A 1 417 ? 14.449 -6.693 -21.768 1.00 93.38 417 PRO A CA 1
ATOM 3117 C C . PRO A 1 417 ? 15.621 -7.611 -22.122 1.00 93.38 417 PRO A C 1
ATOM 3119 O O . PRO A 1 417 ? 15.820 -8.672 -21.525 1.00 93.38 417 PRO A O 1
ATOM 3122 N N . ALA A 1 418 ? 16.442 -7.181 -23.085 1.00 93.00 418 ALA A N 1
ATOM 3123 C CA . ALA A 1 418 ? 17.628 -7.931 -23.501 1.00 93.00 418 ALA A CA 1
ATOM 3124 C C . ALA A 1 418 ? 18.620 -8.169 -22.348 1.00 93.00 418 ALA A C 1
ATOM 3126 O O . ALA A 1 418 ? 19.351 -9.161 -22.369 1.00 93.00 418 ALA A O 1
ATOM 3127 N N . TYR A 1 419 ? 18.613 -7.293 -21.342 1.00 94.44 419 TYR A N 1
ATOM 3128 C CA . TYR A 1 419 ? 19.453 -7.368 -20.156 1.00 94.44 419 TYR A CA 1
ATOM 3129 C C . TYR A 1 419 ? 18.612 -7.341 -18.876 1.00 94.44 419 TYR A C 1
ATOM 3131 O O . TYR A 1 419 ? 17.544 -6.729 -18.817 1.00 94.44 419 TYR A O 1
ATOM 3139 N N . GLY A 1 420 ? 19.098 -8.033 -17.850 1.00 95.44 420 GLY A N 1
ATOM 3140 C CA . GLY A 1 420 ? 18.451 -8.101 -16.551 1.00 95.44 420 GLY A CA 1
ATOM 3141 C C . GLY A 1 420 ? 18.507 -6.770 -15.797 1.00 95.44 420 GLY A C 1
ATOM 3142 O O . GLY A 1 420 ? 19.208 -5.843 -16.219 1.00 95.44 420 GLY A O 1
ATOM 3143 N N . PRO A 1 421 ? 17.778 -6.675 -14.677 1.00 95.81 421 PRO A N 1
ATOM 3144 C CA . PRO A 1 421 ? 17.698 -5.443 -13.909 1.00 95.81 421 PRO A CA 1
ATOM 3145 C C . PRO A 1 421 ? 19.071 -4.960 -13.431 1.00 95.81 421 PRO A C 1
ATOM 3147 O O . PRO A 1 421 ? 19.982 -5.764 -13.205 1.00 95.81 421 PRO A O 1
ATOM 3150 N N . LEU A 1 422 ? 19.205 -3.643 -13.245 1.00 94.81 422 LEU A N 1
ATOM 3151 C CA . LEU A 1 422 ? 20.476 -2.953 -12.974 1.00 94.81 422 LEU A CA 1
ATOM 3152 C C . LEU A 1 422 ? 21.492 -3.036 -14.129 1.00 94.81 422 LEU A C 1
ATOM 3154 O O . LEU A 1 422 ? 22.702 -2.911 -13.915 1.00 94.81 422 LEU A O 1
ATOM 3158 N N . THR A 1 423 ? 21.001 -3.193 -15.359 1.00 92.88 423 THR A N 1
ATOM 3159 C CA . THR A 1 423 ? 21.780 -3.067 -16.597 1.00 92.88 423 THR A CA 1
ATOM 3160 C C . THR A 1 423 ? 21.142 -2.013 -17.486 1.00 92.88 423 THR A C 1
ATOM 3162 O O . THR A 1 423 ? 19.930 -2.015 -17.653 1.00 92.88 423 THR A O 1
ATOM 3165 N N . ARG A 1 424 ? 21.960 -1.163 -18.105 1.00 88.31 424 ARG A N 1
ATOM 3166 C CA . ARG A 1 424 ? 21.505 -0.213 -19.127 1.00 88.31 424 ARG A CA 1
ATOM 3167 C C . ARG A 1 424 ? 21.161 -0.932 -20.431 1.00 88.31 424 ARG A C 1
ATOM 3169 O O . ARG A 1 424 ? 21.605 -2.059 -20.667 1.00 88.31 424 ARG A O 1
ATOM 3176 N N . ALA A 1 425 ? 20.473 -0.241 -21.339 1.00 88.19 425 ALA A N 1
ATOM 3177 C CA . ALA A 1 425 ? 20.114 -0.795 -22.648 1.00 88.19 425 ALA A CA 1
ATOM 3178 C C . ALA A 1 425 ? 21.319 -1.203 -23.531 1.00 88.19 425 ALA A C 1
ATOM 3180 O O . ALA A 1 425 ? 21.157 -1.998 -24.455 1.00 88.19 425 ALA A O 1
ATOM 3181 N N . ASP A 1 426 ? 22.532 -0.711 -23.248 1.00 91.00 426 ASP A N 1
ATOM 3182 C CA . ASP A 1 426 ? 23.778 -1.081 -23.942 1.00 91.00 426 ASP A CA 1
ATOM 3183 C C . ASP A 1 426 ? 24.520 -2.283 -23.316 1.00 91.00 426 ASP A C 1
ATOM 3185 O O . ASP A 1 426 ? 25.609 -2.657 -23.766 1.00 91.00 426 ASP A O 1
ATOM 3189 N N . GLY A 1 427 ? 23.947 -2.892 -22.273 1.00 90.75 427 GLY A N 1
ATOM 3190 C CA . GLY A 1 427 ? 24.516 -4.038 -21.568 1.00 90.75 427 GLY A CA 1
ATOM 3191 C C . GLY A 1 427 ? 25.561 -3.683 -20.508 1.00 90.75 427 GLY A C 1
ATOM 3192 O O . GLY A 1 427 ? 26.118 -4.592 -19.887 1.00 90.75 427 GLY A O 1
ATOM 3193 N N . GLN A 1 428 ? 25.857 -2.399 -20.281 1.00 92.00 428 GLN A N 1
ATOM 3194 C CA . GLN A 1 428 ? 26.731 -1.989 -19.183 1.00 92.00 428 GLN A CA 1
ATOM 3195 C C . GLN A 1 428 ? 25.978 -1.996 -17.844 1.00 92.00 428 GLN A C 1
ATOM 3197 O O . GLN A 1 428 ? 24.799 -1.633 -17.802 1.00 92.00 428 GLN A O 1
ATOM 3202 N N . PRO A 1 429 ? 26.641 -2.349 -16.726 1.00 93.88 429 PRO A N 1
ATOM 3203 C CA . PRO A 1 429 ? 26.035 -2.232 -15.405 1.00 93.88 429 PRO A CA 1
ATOM 3204 C C . PRO A 1 429 ? 25.564 -0.802 -15.126 1.00 93.88 429 PRO A C 1
ATOM 3206 O O . PRO A 1 429 ? 26.303 0.157 -15.366 1.00 93.88 429 PRO A O 1
ATOM 3209 N N . LEU A 1 430 ? 24.357 -0.662 -14.576 1.00 92.31 430 LEU A N 1
ATOM 3210 C CA . LEU A 1 430 ? 23.809 0.634 -14.170 1.00 92.31 430 LEU A CA 1
ATOM 3211 C C . LEU A 1 430 ? 24.687 1.283 -13.089 1.00 92.31 430 LEU A C 1
ATOM 3213 O O . LEU A 1 430 ? 24.999 2.474 -13.167 1.00 92.31 430 LEU A O 1
ATOM 3217 N N . VAL A 1 431 ? 25.129 0.469 -12.123 1.00 93.62 431 VAL A N 1
ATOM 3218 C CA . VAL A 1 431 ? 26.041 0.848 -11.039 1.00 93.62 431 VAL A CA 1
ATOM 3219 C C . VAL A 1 431 ? 27.426 0.246 -11.298 1.00 93.62 431 VAL A C 1
ATOM 3221 O O . VAL A 1 431 ? 27.573 -0.980 -11.294 1.00 93.62 431 VAL A O 1
ATOM 3224 N N . PRO A 1 432 ? 28.476 1.067 -11.486 1.00 91.62 432 PRO A N 1
ATOM 3225 C CA . PRO A 1 432 ? 29.831 0.565 -11.677 1.00 91.62 432 PRO A CA 1
ATOM 3226 C C . PRO A 1 432 ? 30.287 -0.339 -10.524 1.00 91.62 432 PRO A C 1
ATOM 3228 O O . PRO A 1 432 ? 30.292 0.066 -9.364 1.00 91.62 432 PRO A O 1
ATOM 3231 N N . GLY A 1 433 ? 30.708 -1.563 -10.849 1.00 90.19 433 GLY A N 1
ATOM 3232 C CA . GLY A 1 433 ? 31.206 -2.537 -9.870 1.00 90.19 433 GLY A CA 1
ATOM 3233 C C . GLY A 1 433 ? 30.127 -3.360 -9.159 1.00 90.19 433 GLY A C 1
ATOM 3234 O O . GLY A 1 433 ? 30.481 -4.292 -8.438 1.00 90.19 433 GLY A O 1
ATOM 3235 N N . LEU A 1 434 ? 28.842 -3.078 -9.390 1.00 93.88 434 LEU A N 1
ATOM 3236 C CA . LEU A 1 434 ? 27.741 -3.942 -8.972 1.00 93.88 434 LEU A CA 1
ATOM 3237 C C . LEU A 1 434 ? 27.384 -4.884 -10.124 1.00 93.88 434 LEU A C 1
ATOM 3239 O O . LEU A 1 434 ? 27.189 -4.442 -11.255 1.00 93.88 434 LEU A O 1
ATOM 3243 N N . ALA A 1 435 ? 27.324 -6.187 -9.854 1.00 94.12 435 ALA A N 1
ATOM 3244 C CA . ALA A 1 435 ? 26.867 -7.145 -10.852 1.00 94.12 435 ALA A CA 1
ATOM 3245 C C . ALA A 1 435 ? 25.354 -6.964 -11.076 1.00 94.12 435 ALA A C 1
ATOM 3247 O O . ALA A 1 435 ? 24.616 -6.932 -10.091 1.00 94.12 435 ALA A O 1
ATOM 3248 N N . PRO A 1 436 ? 24.876 -6.858 -12.327 1.00 94.94 436 PRO A N 1
ATOM 3249 C CA . PRO A 1 436 ? 23.444 -6.838 -12.584 1.00 94.94 436 PRO A CA 1
ATOM 3250 C C . PRO A 1 436 ? 22.774 -8.165 -12.232 1.00 94.94 436 PRO A C 1
ATOM 3252 O O . PRO A 1 436 ? 23.422 -9.218 -12.177 1.00 94.94 436 PRO A O 1
ATOM 3255 N N . TYR A 1 437 ? 21.458 -8.122 -12.043 1.00 97.00 437 TYR A N 1
ATOM 3256 C CA . TYR A 1 437 ? 20.675 -9.340 -11.889 1.00 97.00 437 TYR A CA 1
ATOM 3257 C C . TYR A 1 437 ? 20.614 -10.115 -13.218 1.00 97.00 437 TYR A C 1
ATOM 3259 O O . TYR A 1 437 ? 20.690 -9.514 -14.294 1.00 97.00 437 TYR A O 1
ATOM 3267 N N . PRO A 1 438 ? 20.452 -11.451 -13.186 1.00 96.12 438 PRO A N 1
ATOM 3268 C CA . PRO A 1 438 ? 20.186 -12.222 -14.395 1.00 96.12 438 PRO A CA 1
ATOM 3269 C C . PRO A 1 438 ? 18.909 -11.748 -15.104 1.00 96.12 438 PRO A C 1
ATOM 3271 O O . PRO A 1 438 ? 18.010 -11.185 -14.478 1.00 96.12 438 PRO A O 1
ATOM 3274 N N . ASN A 1 439 ? 18.791 -12.032 -16.402 1.00 95.62 439 ASN A N 1
ATOM 3275 C CA . ASN A 1 439 ? 17.546 -11.777 -17.128 1.00 95.62 439 ASN A CA 1
ATOM 3276 C C . ASN A 1 439 ? 16.374 -12.540 -16.500 1.00 95.62 439 ASN A C 1
ATOM 3278 O O . ASN A 1 439 ? 16.534 -13.669 -16.023 1.00 95.62 439 ASN A O 1
ATOM 3282 N N . ALA A 1 440 ? 15.184 -11.939 -16.572 1.00 97.38 440 ALA A N 1
ATOM 3283 C CA . ALA A 1 440 ? 13.957 -12.607 -16.173 1.00 97.38 440 ALA A CA 1
ATOM 3284 C C . ALA A 1 440 ? 13.737 -13.882 -16.995 1.00 97.38 440 ALA A C 1
ATOM 3286 O O . ALA A 1 440 ? 14.047 -13.949 -18.184 1.00 97.38 440 ALA A O 1
ATOM 3287 N N . THR A 1 441 ? 13.173 -14.891 -16.344 1.00 97.12 441 THR A N 1
ATOM 3288 C CA . THR A 1 441 ? 12.746 -16.148 -16.983 1.00 97.12 441 THR A CA 1
ATOM 3289 C C . THR A 1 441 ? 11.250 -16.177 -17.255 1.00 97.12 441 THR A C 1
ATOM 3291 O O . THR A 1 441 ? 10.789 -16.976 -18.066 1.00 97.12 441 THR A O 1
ATOM 3294 N N . MET A 1 442 ? 10.503 -15.292 -16.599 1.00 97.56 442 MET A N 1
ATOM 3295 C CA . MET A 1 442 ? 9.072 -15.124 -16.772 1.00 97.56 442 MET A CA 1
ATOM 3296 C C . MET A 1 442 ? 8.720 -13.652 -16.570 1.00 97.56 442 MET A C 1
ATOM 3298 O O . MET A 1 442 ? 9.268 -12.994 -15.681 1.00 97.56 442 MET A O 1
ATOM 3302 N N . LEU A 1 443 ? 7.814 -13.179 -17.420 1.00 97.94 443 LEU A N 1
ATOM 3303 C CA . LEU A 1 443 ? 7.077 -11.937 -17.275 1.00 97.94 443 LEU A CA 1
ATOM 3304 C C . LEU A 1 443 ? 5.640 -12.210 -17.721 1.00 97.94 443 LEU A C 1
ATOM 3306 O O . LEU A 1 443 ? 5.417 -12.691 -18.834 1.00 97.94 443 LEU A O 1
ATOM 3310 N N . TRP A 1 444 ? 4.680 -11.899 -16.864 1.00 97.94 444 TRP A N 1
ATOM 3311 C CA . TRP A 1 444 ? 3.255 -11.967 -17.165 1.00 97.94 444 TRP A CA 1
ATOM 3312 C C . TRP A 1 444 ? 2.631 -10.634 -16.772 1.00 97.94 444 TRP A C 1
ATOM 3314 O O . TRP A 1 444 ? 2.915 -10.126 -15.694 1.00 97.94 444 TRP A O 1
ATOM 3324 N N . THR A 1 445 ? 1.851 -10.012 -17.655 1.00 97.75 44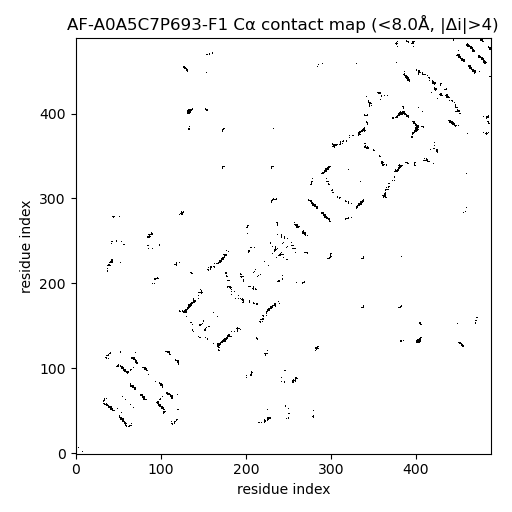5 THR A N 1
ATOM 3325 C CA . THR A 1 445 ? 1.269 -8.683 -17.410 1.00 97.75 445 THR A CA 1
ATOM 3326 C C . THR A 1 445 ? -0.162 -8.621 -17.920 1.00 97.75 445 THR A C 1
ATOM 3328 O O . THR A 1 445 ? -0.462 -9.095 -19.020 1.00 97.75 445 THR A O 1
ATOM 3331 N N . LYS A 1 446 ? -1.039 -8.014 -17.123 1.00 96.88 446 LYS A N 1
ATOM 3332 C CA . LYS A 1 446 ? -2.428 -7.702 -17.448 1.00 96.88 446 LYS A CA 1
ATOM 3333 C C . LYS A 1 446 ? -2.695 -6.242 -17.096 1.00 96.88 446 LYS A C 1
ATOM 3335 O O . LYS A 1 446 ? -2.594 -5.843 -15.941 1.00 96.88 446 LYS A O 1
ATOM 3340 N N . VAL A 1 447 ? -3.055 -5.454 -18.102 1.00 97.06 447 VAL A N 1
ATOM 3341 C CA . VAL A 1 447 ? -3.491 -4.065 -17.921 1.00 97.06 447 VAL A CA 1
ATOM 3342 C C . VAL A 1 447 ? -5.012 -4.066 -17.821 1.00 97.06 447 VAL A C 1
ATOM 3344 O O . VAL A 1 447 ? -5.712 -3.969 -18.827 1.00 97.06 447 VAL A O 1
ATOM 3347 N N . ASP A 1 448 ? -5.519 -4.275 -16.612 1.00 96.75 448 ASP A N 1
ATOM 3348 C CA . ASP A 1 448 ? -6.948 -4.254 -16.299 1.00 96.75 448 ASP A CA 1
ATOM 3349 C C . ASP A 1 448 ? -7.145 -3.939 -14.821 1.00 96.75 448 ASP A C 1
ATOM 3351 O O . ASP A 1 448 ? -6.290 -4.306 -14.020 1.00 96.75 448 ASP A O 1
ATOM 3355 N N . TYR A 1 449 ? -8.266 -3.323 -14.453 1.00 98.38 449 TYR A N 1
ATOM 3356 C CA . TYR A 1 449 ? -8.583 -3.082 -13.048 1.00 98.38 449 TYR A CA 1
ATOM 3357 C C . TYR A 1 449 ? -8.909 -4.393 -12.340 1.00 98.38 449 TYR A C 1
ATOM 3359 O O . TYR A 1 449 ? -9.673 -5.208 -12.871 1.00 98.38 449 TYR A O 1
ATOM 3367 N N . GLY A 1 450 ? -8.376 -4.591 -11.136 1.00 98.06 450 GLY A N 1
ATOM 3368 C CA . GLY A 1 450 ? -8.500 -5.868 -10.452 1.00 98.06 450 GLY A CA 1
ATOM 3369 C C . GLY A 1 450 ? -7.990 -5.908 -9.017 1.00 98.06 450 GLY A C 1
ATOM 3370 O O . GLY A 1 450 ? -7.503 -4.924 -8.469 1.00 98.06 450 GLY A O 1
ATOM 3371 N N . TYR A 1 451 ? -8.152 -7.087 -8.424 1.00 98.75 451 TYR A N 1
ATOM 3372 C CA . TYR A 1 451 ? -7.727 -7.441 -7.072 1.00 98.75 451 TYR A CA 1
ATOM 3373 C C . TYR A 1 451 ? -7.352 -8.929 -7.026 1.00 98.75 451 TYR A C 1
ATOM 3375 O O . TYR A 1 451 ? -7.808 -9.713 -7.864 1.00 98.75 451 TYR A O 1
ATOM 3383 N N . GLY A 1 452 ? -6.558 -9.316 -6.029 1.00 98.62 452 GLY A N 1
ATOM 3384 C CA . GLY A 1 452 ? -6.072 -10.685 -5.852 1.00 98.62 452 GLY A CA 1
ATOM 3385 C C . GLY A 1 452 ? -6.604 -11.330 -4.573 1.00 98.62 452 GLY A C 1
ATOM 3386 O O . GLY A 1 452 ? -6.829 -10.638 -3.578 1.00 98.62 452 GLY A O 1
ATOM 3387 N N . ILE A 1 453 ? -6.784 -12.654 -4.580 1.00 98.69 453 ILE A N 1
ATOM 3388 C CA . ILE A 1 453 ? -7.049 -13.471 -3.383 1.00 98.69 453 ILE A CA 1
ATOM 3389 C C . ILE A 1 453 ? -5.992 -14.575 -3.301 1.00 98.69 453 ILE A C 1
ATOM 3391 O O . ILE A 1 453 ? -5.985 -15.508 -4.105 1.00 98.69 453 ILE A O 1
ATOM 3395 N N . ALA A 1 454 ? -5.105 -14.472 -2.316 1.00 98.44 454 ALA A N 1
ATOM 3396 C CA . ALA A 1 454 ? -4.041 -15.426 -2.050 1.00 98.44 454 ALA A CA 1
ATOM 3397 C C . ALA A 1 454 ? -4.475 -16.471 -1.016 1.00 98.44 454 ALA A C 1
ATOM 3399 O O . ALA A 1 454 ? -5.014 -16.126 0.035 1.00 98.44 454 ALA A O 1
ATOM 3400 N N . ARG A 1 455 ? -4.192 -17.745 -1.297 1.00 97.31 455 ARG A N 1
ATOM 3401 C CA . ARG A 1 455 ? -4.448 -18.880 -0.404 1.00 97.31 455 ARG A CA 1
ATOM 3402 C C . ARG A 1 455 ? -3.179 -19.691 -0.175 1.00 97.31 455 ARG A C 1
ATOM 3404 O O . ARG A 1 455 ? -2.496 -20.016 -1.154 1.00 97.31 455 ARG A O 1
ATOM 3411 N N . PRO A 1 456 ? -2.853 -20.052 1.076 1.00 95.19 456 PRO A N 1
ATOM 3412 C CA . PRO A 1 456 ? -1.676 -20.850 1.354 1.00 95.19 456 PRO A CA 1
ATOM 3413 C C . PRO A 1 456 ? -1.884 -22.291 0.865 1.00 95.19 456 PRO A C 1
ATOM 3415 O O . PRO A 1 456 ? -2.895 -22.938 1.135 1.00 95.19 456 PRO A O 1
ATOM 3418 N N . GLY A 1 457 ? -0.894 -22.825 0.156 1.00 92.38 457 GLY A N 1
ATOM 3419 C CA . GLY A 1 457 ? -0.807 -24.240 -0.201 1.00 92.38 457 GLY A CA 1
ATOM 3420 C C . GLY A 1 457 ? -0.345 -25.097 0.979 1.00 92.38 457 GLY A C 1
ATOM 3421 O O . GLY A 1 457 ? 0.016 -24.585 2.037 1.00 92.38 457 GLY A O 1
ATOM 3422 N N . THR A 1 458 ? -0.305 -26.422 0.814 1.00 88.25 458 THR A N 1
ATOM 3423 C CA . THR A 1 458 ? 0.085 -27.355 1.894 1.00 88.25 458 THR A CA 1
ATOM 3424 C C . THR A 1 458 ? 1.590 -27.398 2.165 1.00 88.25 458 THR A C 1
ATOM 3426 O O . THR A 1 458 ? 2.005 -27.747 3.267 1.00 88.25 458 THR A O 1
ATOM 3429 N N . GLU A 1 459 ? 2.416 -27.056 1.175 1.00 89.94 459 GLU A N 1
ATOM 3430 C CA . GLU A 1 459 ? 3.878 -27.060 1.290 1.00 89.94 459 GLU A CA 1
ATOM 3431 C C . GLU A 1 459 ? 4.409 -25.699 1.779 1.00 89.94 459 GLU A C 1
ATOM 3433 O O . GLU A 1 459 ? 3.812 -24.667 1.468 1.00 89.94 459 GLU A O 1
ATOM 3438 N N . PRO A 1 460 ? 5.524 -25.642 2.533 1.00 88.50 460 PRO A N 1
ATOM 3439 C CA . PRO A 1 460 ? 6.153 -24.375 2.914 1.00 88.50 460 PRO A CA 1
ATOM 3440 C C . PRO A 1 460 ? 6.479 -23.494 1.698 1.00 88.50 460 PRO A C 1
ATOM 3442 O O . PRO A 1 460 ? 7.047 -23.963 0.712 1.00 88.50 460 PRO A O 1
ATOM 3445 N N . GLY A 1 461 ? 6.141 -22.212 1.779 1.00 90.88 461 GLY A N 1
ATOM 3446 C CA . GLY A 1 461 ? 6.327 -21.221 0.724 1.00 90.88 461 GLY A CA 1
ATOM 3447 C C . GLY A 1 461 ? 5.378 -21.380 -0.461 1.00 90.88 461 GLY A C 1
ATOM 3448 O O . GLY A 1 461 ? 5.587 -20.701 -1.466 1.00 90.88 461 GLY A O 1
ATOM 3449 N N . ALA A 1 462 ? 4.393 -22.283 -0.385 1.00 94.69 462 ALA A N 1
ATOM 3450 C CA . ALA A 1 462 ? 3.442 -22.510 -1.462 1.00 94.69 462 ALA A CA 1
ATOM 3451 C C . ALA A 1 462 ? 2.195 -21.641 -1.298 1.00 94.69 462 ALA A C 1
ATOM 3453 O O . ALA A 1 462 ? 1.576 -21.672 -0.237 1.00 94.69 462 ALA A O 1
ATOM 3454 N N . TRP A 1 463 ? 1.808 -20.921 -2.349 1.00 97.06 463 TRP A N 1
ATOM 3455 C CA . TRP A 1 463 ? 0.580 -20.122 -2.403 1.00 97.06 463 TRP A CA 1
ATOM 3456 C C . TRP A 1 463 ? -0.039 -20.183 -3.791 1.00 97.06 463 TRP A C 1
ATOM 3458 O O . TRP A 1 463 ? 0.686 -20.252 -4.780 1.00 97.06 463 TRP A O 1
ATOM 3468 N N . THR A 1 464 ? -1.360 -20.083 -3.854 1.00 98.12 464 THR A N 1
ATOM 3469 C CA . THR A 1 464 ? -2.091 -19.804 -5.092 1.00 98.12 464 THR A CA 1
ATOM 3470 C C . THR A 1 464 ? -2.766 -18.451 -4.943 1.00 98.12 464 THR A C 1
ATOM 3472 O O . THR A 1 464 ? -3.424 -18.197 -3.937 1.00 98.12 464 THR A O 1
ATOM 3475 N N . ILE A 1 465 ? -2.587 -17.579 -5.926 1.00 98.62 465 ILE A N 1
ATOM 3476 C CA . ILE A 1 465 ? -3.119 -16.221 -5.948 1.00 98.62 465 ILE A CA 1
ATOM 3477 C C . ILE A 1 465 ? -4.049 -16.131 -7.152 1.00 98.62 465 ILE A C 1
ATOM 3479 O O . ILE A 1 465 ? -3.595 -16.140 -8.297 1.00 98.62 465 ILE A O 1
ATOM 3483 N N . ASP A 1 466 ? -5.353 -16.122 -6.891 1.00 98.69 466 ASP A N 1
ATOM 3484 C CA . ASP A 1 466 ? -6.359 -15.913 -7.926 1.00 98.69 466 ASP A CA 1
ATOM 3485 C C . ASP A 1 466 ? -6.497 -14.419 -8.196 1.00 98.69 466 ASP A C 1
ATOM 3487 O O . ASP A 1 466 ? -6.764 -13.635 -7.283 1.00 98.69 466 ASP A O 1
ATOM 3491 N N . GLU A 1 467 ? -6.357 -14.043 -9.459 1.00 98.56 467 GLU A N 1
ATOM 3492 C CA . GLU A 1 467 ? -6.445 -12.666 -9.917 1.00 98.56 467 GLU A CA 1
ATOM 3493 C C . GLU A 1 467 ? -7.807 -12.436 -10.557 1.00 98.56 467 GLU A C 1
ATOM 3495 O O . GLU A 1 467 ? -8.227 -13.175 -11.457 1.00 98.56 467 GLU A O 1
ATOM 3500 N N . PHE A 1 468 ? -8.497 -11.388 -10.122 1.00 98.62 468 PHE A N 1
ATOM 3501 C CA . PHE A 1 468 ? -9.834 -11.047 -10.587 1.00 98.62 468 PHE A CA 1
ATOM 3502 C C . PHE A 1 468 ? -9.845 -9.670 -11.232 1.00 98.62 468 PHE A C 1
ATOM 3504 O O . PHE A 1 468 ? -9.217 -8.727 -10.758 1.00 98.62 468 PHE A O 1
ATOM 3511 N N . ARG A 1 469 ? -10.640 -9.533 -12.292 1.00 97.75 469 ARG A N 1
ATOM 3512 C CA . ARG A 1 469 ? -11.086 -8.232 -12.788 1.00 97.75 469 ARG A CA 1
ATOM 3513 C C . ARG A 1 469 ? -11.975 -7.562 -11.743 1.00 97.75 469 ARG A C 1
ATOM 3515 O O . ARG A 1 469 ? -12.591 -8.230 -10.910 1.00 97.75 469 ARG A O 1
ATOM 3522 N N . PHE A 1 470 ? -12.143 -6.250 -11.860 1.00 96.19 470 PHE A N 1
ATOM 3523 C CA . PHE A 1 470 ? -12.971 -5.469 -10.942 1.00 96.19 470 PHE A CA 1
ATOM 3524 C C . PHE A 1 470 ? -14.434 -5.940 -10.821 1.00 96.19 470 PHE A C 1
ATOM 3526 O O . PHE A 1 470 ? -15.079 -5.729 -9.794 1.00 96.19 470 PHE A O 1
ATOM 3533 N N . ASP A 1 471 ? -14.972 -6.595 -11.854 1.00 94.94 471 ASP A N 1
ATOM 3534 C CA . ASP A 1 471 ? -16.330 -7.147 -11.873 1.00 94.94 471 ASP A CA 1
ATOM 3535 C C . ASP A 1 471 ? -16.442 -8.537 -11.209 1.00 94.94 471 ASP A C 1
ATOM 3537 O O . ASP A 1 471 ? -17.557 -9.001 -10.930 1.00 94.94 471 ASP A O 1
ATOM 3541 N N . GLY A 1 472 ? -15.305 -9.159 -10.878 1.00 96.38 472 GLY A N 1
ATOM 3542 C CA . GLY A 1 472 ? -15.170 -10.497 -10.303 1.00 96.38 472 GLY A CA 1
ATOM 3543 C C . GLY A 1 472 ? -14.922 -11.607 -11.327 1.00 96.38 472 GLY A C 1
ATOM 3544 O O . GLY A 1 472 ? -14.873 -12.776 -10.945 1.00 96.38 472 GLY A O 1
ATOM 3545 N N . ALA A 1 473 ? -14.784 -11.291 -12.617 1.00 97.56 473 ALA A N 1
ATOM 3546 C CA . ALA A 1 473 ? -14.390 -12.286 -13.606 1.00 97.56 473 ALA A CA 1
ATOM 3547 C C . ALA A 1 473 ? -12.905 -12.678 -13.431 1.00 97.56 473 ALA A C 1
ATOM 3549 O O . ALA A 1 473 ? -12.085 -11.812 -13.122 1.00 97.56 473 ALA A O 1
ATOM 3550 N N . PRO A 1 474 ? -12.528 -13.952 -13.650 1.00 97.69 474 PRO A N 1
ATOM 3551 C CA . PRO A 1 474 ? -11.131 -14.376 -13.561 1.00 97.69 474 PRO A CA 1
ATOM 3552 C C . PRO A 1 474 ? -10.239 -13.623 -14.557 1.00 97.69 474 PRO A C 1
ATOM 3554 O O . PRO A 1 474 ? -10.597 -13.478 -15.729 1.00 97.69 474 PRO A O 1
ATOM 3557 N N . LEU A 1 475 ? -9.074 -13.175 -14.092 1.00 96.75 475 LEU A N 1
ATOM 3558 C CA . LEU A 1 475 ? -8.045 -12.486 -14.877 1.00 96.75 475 LEU A CA 1
ATOM 3559 C C . LEU A 1 475 ? -6.787 -13.348 -15.061 1.00 96.75 475 LEU A C 1
ATOM 3561 O O . LEU A 1 475 ? -6.132 -13.271 -16.104 1.00 96.75 475 LEU A O 1
ATOM 3565 N N . GLY A 1 476 ? -6.476 -14.181 -14.071 1.00 97.81 476 GLY A N 1
ATOM 3566 C CA . GLY A 1 476 ? -5.368 -15.126 -14.094 1.00 97.81 476 GLY A CA 1
ATOM 3567 C C . GLY A 1 476 ? -5.188 -15.823 -12.753 1.00 97.81 476 GLY A C 1
ATOM 3568 O O . GLY A 1 476 ? -5.952 -15.598 -11.820 1.00 97.81 476 GLY A O 1
ATOM 3569 N N . VAL A 1 477 ? -4.185 -16.688 -12.680 1.00 98.50 477 VAL A N 1
ATOM 3570 C CA . VAL A 1 477 ? -3.772 -17.366 -11.450 1.00 98.50 477 VAL A CA 1
ATOM 3571 C C . VAL A 1 477 ? -2.253 -17.369 -11.398 1.00 98.50 477 VAL A C 1
ATOM 3573 O O . VAL A 1 477 ? -1.604 -17.656 -12.408 1.00 98.50 477 VAL A O 1
ATOM 3576 N N . CYS A 1 478 ? -1.705 -17.064 -10.228 1.00 98.56 478 CYS A N 1
ATOM 3577 C CA . CYS A 1 478 ? -0.284 -17.114 -9.931 1.00 98.56 478 CYS A CA 1
ATOM 3578 C C . CYS A 1 478 ? -0.002 -18.147 -8.837 1.00 98.56 478 CYS A C 1
ATOM 3580 O O . CYS A 1 478 ? -0.510 -18.036 -7.725 1.00 98.56 478 CYS A O 1
ATOM 3582 N N . ASP A 1 479 ? 0.848 -19.126 -9.129 1.00 98.31 479 ASP A N 1
ATOM 3583 C CA . ASP A 1 479 ? 1.320 -20.106 -8.156 1.00 98.31 479 ASP A CA 1
ATOM 3584 C C . ASP A 1 479 ? 2.732 -19.739 -7.694 1.00 98.31 479 ASP A C 1
ATOM 3586 O O . ASP A 1 479 ? 3.665 -19.612 -8.496 1.00 98.31 479 ASP A O 1
ATOM 3590 N N . LEU A 1 480 ? 2.892 -19.581 -6.384 1.00 98.00 480 LEU A N 1
ATOM 3591 C CA . LEU A 1 480 ? 4.174 -19.429 -5.717 1.00 98.00 480 LEU A CA 1
ATOM 3592 C C . LEU A 1 480 ? 4.600 -20.787 -5.165 1.00 98.00 480 LEU A C 1
ATOM 3594 O O . LEU A 1 480 ? 3.846 -21.421 -4.436 1.00 98.00 480 LEU A O 1
ATOM 3598 N N . ALA A 1 481 ? 5.820 -21.224 -5.466 1.00 95.75 481 ALA A N 1
ATOM 3599 C CA . ALA A 1 481 ? 6.436 -22.382 -4.823 1.00 95.75 481 ALA A CA 1
ATOM 3600 C C . ALA A 1 481 ? 7.959 -22.255 -4.845 1.00 95.75 481 ALA A C 1
ATOM 3602 O O . ALA A 1 481 ? 8.543 -21.896 -5.866 1.00 95.75 481 ALA A O 1
ATOM 3603 N N . ASN A 1 482 ? 8.634 -22.574 -3.735 1.00 91.50 482 ASN A N 1
ATOM 3604 C CA . ASN A 1 482 ? 10.097 -22.466 -3.626 1.00 91.50 482 ASN A CA 1
ATOM 3605 C C . ASN A 1 482 ? 10.630 -21.104 -4.108 1.00 91.50 482 ASN A C 1
ATOM 3607 O O . ASN A 1 482 ? 11.609 -21.037 -4.855 1.00 91.50 482 ASN A O 1
ATOM 3611 N N . ARG A 1 483 ? 9.961 -20.015 -3.701 1.00 95.94 483 ARG A N 1
ATOM 3612 C CA . ARG A 1 483 ? 10.289 -18.629 -4.085 1.00 95.94 483 ARG A CA 1
ATOM 3613 C C . ARG A 1 483 ? 10.136 -18.318 -5.580 1.00 95.94 483 ARG A C 1
ATOM 3615 O O . ARG A 1 483 ? 10.553 -17.252 -6.021 1.00 95.94 483 ARG A O 1
ATOM 3622 N N . THR A 1 484 ? 9.580 -19.249 -6.353 1.00 97.12 484 THR A N 1
ATOM 3623 C CA . THR A 1 484 ? 9.341 -19.112 -7.788 1.00 97.12 484 THR A CA 1
ATOM 3624 C C . THR A 1 484 ? 7.869 -18.822 -8.020 1.00 97.12 484 THR A C 1
ATOM 3626 O O . THR A 1 484 ? 7.027 -19.592 -7.565 1.00 97.12 484 THR A O 1
ATOM 3629 N N . LEU A 1 485 ? 7.574 -17.735 -8.727 1.00 97.31 485 LEU A N 1
ATOM 3630 C CA . LEU A 1 485 ? 6.224 -17.340 -9.113 1.00 97.31 485 LEU A CA 1
ATOM 3631 C C . LEU A 1 485 ? 5.981 -17.713 -10.580 1.00 97.31 485 LEU A C 1
ATOM 3633 O O . LEU A 1 485 ? 6.797 -17.400 -11.451 1.00 97.31 485 LEU A O 1
ATOM 3637 N N . ALA A 1 486 ? 4.863 -18.375 -10.858 1.00 97.12 486 ALA A N 1
ATOM 3638 C CA . ALA A 1 486 ? 4.429 -18.721 -12.206 1.00 97.12 486 ALA A CA 1
ATOM 3639 C C . ALA A 1 486 ? 2.965 -18.326 -12.389 1.00 97.12 486 ALA A C 1
ATOM 3641 O O . ALA A 1 486 ? 2.124 -18.748 -11.605 1.00 97.12 486 ALA A O 1
ATOM 3642 N N . CYS A 1 487 ? 2.660 -17.548 -13.428 1.00 97.81 487 CYS A N 1
ATOM 3643 C CA . CYS A 1 487 ? 1.306 -17.058 -13.674 1.00 97.81 487 CYS A CA 1
ATOM 3644 C C . CYS A 1 487 ? 0.798 -17.444 -15.061 1.00 97.81 487 CYS A C 1
ATOM 3646 O O . CYS A 1 487 ? 1.569 -17.525 -16.023 1.00 97.81 487 CYS A O 1
ATOM 3648 N N . ALA A 1 488 ? -0.509 -17.662 -15.165 1.00 95.50 488 ALA A N 1
ATOM 3649 C CA . ALA A 1 488 ? -1.201 -17.963 -16.411 1.00 95.50 488 ALA A CA 1
ATOM 3650 C C . ALA A 1 488 ? -2.637 -17.417 -16.394 1.00 95.50 488 ALA A C 1
ATOM 3652 O O . ALA A 1 488 ? -3.190 -17.132 -15.335 1.00 95.50 488 ALA A O 1
ATOM 3653 N N . GLY A 1 489 ? -3.246 -17.295 -17.577 1.00 88.00 489 GLY A N 1
ATOM 3654 C CA . GLY A 1 489 ? -4.608 -16.772 -17.753 1.00 88.00 489 GLY A CA 1
ATOM 3655 C C . GLY A 1 489 ? -4.737 -15.863 -18.954 1.00 88.00 489 GLY A C 1
ATOM 3656 O O . GLY A 1 489 ? -3.783 -15.089 -19.215 1.00 88.00 489 GLY A O 1
#

pLDDT: mean 92.96, std 10.72, range [47.22, 98.94]

Secondary structure (DSSP, 8-state):
-PPPHHHHHHHHHHHHHHHHHHHHHHHHHHHHHHS-SEEEEEE--TTT-TTSEEEEEEEETTSPPPEEEEEETT--EEEEPEEE---TTTGGGS-SEEEEEEEPPTTEEEEEETTEEE--S--SS---EEE----S--BSSS-B--TT-TTTS-HHHHHHHHHHH--SEEEE-S----B-SPPPGGGHHHHTTSPPPPTT-SSS--HHHHIIIIIHHHTTTTTT--EEE---GGGSTTTTHHHIIIII-SSTT-TTTT--EEETTEEEPPPP--PPPEEEEEE--TTS--EEEEEEE---SS-SS---THHHHHHHHHHHHHHHT---TTEEEEEEESS-SS-B--GGGS-TT-TT--SB--HHHHHHTTT--TT-SEEEE--SSSEEEEE-TTS-EEEEE--SSS-PPPS------SS-TTB-TTS-BSSTTPPPPPPPSEEEEE-S-EEEEEEE-SSTT-EEEEEEETTS-EEEEEEEETTEEEEE-

Foldseek 3Di:
DDDDPVVVVVVVVVVVVVVVVVVVVVVVVLLVQQDFPAKFWAQAFCVLAVLRIKIKTKGFLPYAFFWKFWQFPVGTDTHDWDWFDADPQCCVQEVTIIMTMDHAHPGTPWIDTSNHTYDRHQDPAFFKEKEAELQFEADDPVDHFQLVDCQRFVLLLLLLVCLVVLGREYEYQENQAHQQAAQDPVRCNRCPVADFADPPALETHGPSNCVSRPCVSNRSNRNRYHYHDAYALCCWLSYVVLVCLRGHHSHPPCNHVQRWDQDPVGTHTDPTDWDAWHWDWHRHDPPDAAIEIEIGQHPNDDFWQDADPVLVVSLVNLQVSLVVLPDDPRYAYEYRHAWWQADFAFPVPFDPPDPFDGGGTDLSNNSSNPPSQQRHLEYEYENQQWWKWWAFPPGFIYTYRNQNGYDHGDPHDDDFQPAARQATNVRHGVDPPDDGTGTIPDMDIGGAHWMWMWGADNDPSWIKIFIAGSNRHTPWIWIGDPSGIDIDD

Solvent-accessible surface area (backbone atoms only — not comparable to full-atom values): 24600 Å² total; per-residue (Å²): 136,81,81,57,74,66,60,57,53,55,51,51,51,53,51,52,52,52,53,50,52,52,51,51,52,51,50,56,54,48,52,63,46,50,41,58,82,42,50,30,18,32,46,28,34,60,93,69,11,81,49,25,32,26,42,37,35,36,28,37,43,89,39,68,61,55,46,37,44,34,32,36,89,90,48,76,48,75,40,76,33,48,78,43,60,58,20,83,69,38,27,90,36,43,66,62,47,30,30,22,39,32,64,35,62,67,70,34,76,37,30,27,46,80,82,43,52,24,43,37,58,74,63,89,54,42,62,34,37,31,37,44,13,20,32,8,44,33,26,47,102,88,45,78,40,35,57,69,34,65,88,56,32,30,31,43,50,35,20,49,49,51,32,68,69,51,30,53,32,34,45,26,35,20,25,48,56,36,46,62,43,60,58,50,85,92,43,37,88,27,34,53,90,58,59,55,38,40,88,90,54,52,31,22,48,34,47,64,35,48,39,64,44,37,52,60,34,41,48,55,27,22,49,48,22,32,32,38,69,43,48,10,56,37,36,29,26,54,35,29,16,40,57,39,31,41,72,57,50,65,58,82,94,41,23,40,68,25,30,42,42,82,52,97,90,41,70,35,42,23,74,88,75,78,66,79,53,45,48,44,78,42,38,40,34,92,86,79,70,35,32,40,34,43,28,42,38,63,36,37,70,74,41,45,82,51,83,54,79,46,26,68,61,48,23,50,37,37,52,48,38,38,62,78,37,59,81,47,94,57,49,45,24,36,39,37,23,7,51,35,53,68,42,65,49,39,57,82,76,47,61,90,86,44,89,53,61,62,46,63,35,20,47,19,50,41,61,26,38,60,95,45,55,87,53,33,35,31,34,42,18,13,73,54,27,21,35,36,39,26,22,37,74,97,45,38,11,25,40,30,41,5,14,20,18,26,66,62,52,73,96,58,61,72,74,80,59,98,52,16,54,57,38,33,60,83,68,47,50,63,47,88,94,49,83,49,49,56,49,59,81,44,75,46,78,44,80,53,53,27,41,34,44,34,30,62,46,91,53,86,59,23,32,43,31,44,30,25,32,41,89,67,48,83,56,30,40,34,40,33,43,82,24,41,51,48,69,52,112

Mean predicted aligned error: 5.89 Å

Sequence (489 aa):
MRPSRSVWLVAAALVVAVVGLMAVLAVAARDNRNAPLAAFTIMAPRDVSESQLVARALVRAEATCPQVSVSGAGGDRELDMTPRRPGATAQPAFASLLACSAPLPAGLTSATVAGLTIPAALPDEVDEVAILADSGCRVDEKRIQDCNSRDGWPLAQMAERIAAARPDVILDPGDYYYREIPCPAEDVAKCSPGPSPTPGMPFDENDQGWLYEMIEPMSPMFPVAPIAFLRGNHEDCGRAGNGFFLYLDPRDGVEDLCAPQQTGDGLQAHPPQTTPTWAFDLPIAANGGRELRVAMVDSAYGTDKELTDWVDKQRVSYSEAAALTTPTPGRESWLLTHRPLFAVIADVNLPKDDPLADTWSSDGQMVASYGLLDNYSMILASHNHYLQATQIPGQPGALIMGNGGALLDPPGEYYIPAYGPLTRADGQPLVPGLAPYPNATMLWTKVDYGYGIARPGTEPGAWTIDEFRFDGAPLGVCDLANRTLACAG

Nearest PDB structures (foldseek):
  2bq8-assembly1_X  TM=6.652E-01  e=4.463E-12  Homo sapiens
  7ov3-assembly1_A  TM=6.999E-01  e=7.504E-11  Sus scrofa
  1qfc-assembly1_A  TM=7.086E-01  e=3.554E-10  Rattus norvegicus
  1qhw-assembly1_A  TM=6.581E-01  e=4.740E-10  Rattus norvegicus
  3av0-assembly1_A  TM=5.859E-01  e=1.697E-03  Methanocaldococcus jannaschii